Protein AF-A0A7X7PTJ3-F1 (afdb_monomer)

Foldseek 3Di:
DDDDDDDDDDDDPDDPPVVVVVVVVVQQVLQPQWGDQPQWDRDPQKTKHADFDPSRKTWGPDKAQWKKKKKKKAFDAPWWKWKAFLLFEIDIAGHHHDIKIWIWGKHHFDADPVRHTDGFIWTQWIDTHPDIFGLGTDPFGDPPGNDRHGDRMHIMMMHTDDGMMMMGPIDMFYAAPVVWDRAPHGPDDICLVQWDFLLVLLVVLCVLQPVVQQEALDPPDQPHQQAEHLQAQEFPFFDWFWWAADPGDIDIDTSYLVVLLCCQAPVRRIFGAYCDYDHHRHTHDPPRDHDDCVRANSLSSVSNSLNSQQRYDRHGRDHPTHIDRRDDDPDDDLVPDPQQDADAQDKDKDFAAEALAWGGWIWIAHNVQKIWIQHPQQRFTQWIKGHGRKRRSQAPRDPHLRMIYGGPPIDIDDPPPDRGDDGDAAPVRHGRGNCLVINHRPCVPSVVVSVPDPDDPVVVVVVSNHDDPAWDFDPVDPPTDTHD

Nearest PDB structures (foldseek):
  3hbk-assembly1_A  TM=6.802E-01  e=1.030E-05  Parabacteroides distasonis ATCC 8503
  4jqt-assembly1_B  TM=3.519E-01  e=1.441E-05  Bacteroides thetaiotaomicron VPI-5482
  2bgo-assembly1_A  TM=4.409E-01  e=1.490E-01  Cellvibrio japonicus
  2bgp-assembly1_A  TM=4.119E-01  e=2.085E-01  Cellvibrio japonicus
  3dwn-assembly2_B  TM=2.161E-01  e=8.894E+00  Escherichia coli K-12

Mean predicted aligned error: 14.13 Å

Secondary structure (DSSP, 8-state):
--------------SHHHHHHHHHHHHHHHTTTBPP-TTSEEETTEEEESS--GGG-EEBSS-BSEEEEEEEEE--TT-EEEEEETTTEEEEEE--SS-EEEEEEEEPPEE-TTS-EEE-EEEEEEEETTEEEEEEEESSSPTT-S-SS--S-B--EEEEEES-EEEEEEEEEEEB-TTPPPPSSTT---SGGG-EEHHHHHHHHHHHTTGGGT---STT--S--SS---TTTS-SSPPEEEEEETTTEEEEEE-SHHHHHHHHH-TTTSEEBPSSSSSTTSBPPS-SPP--TTTS-HHHHHHHHHHHHHSS-TTT---S-BEEPPP------TTT-TTEE---SS-EEEE---TTSBTT-EEEE-TTSEEEEEETTTTEEEEEEES--EE-HHHHSTT--S--EEPTT-EE---TT-S-SS--B-TTS-B---TTTSPBTT-HHHHHHHHT--S-HHHHHHHT-------B--TT-TTPPPB-

Solvent-accessible surface area (backbone atoms only — not comparable to full-atom values): 26663 Å² total; per-residue (Å²): 136,86,81,88,80,88,80,87,89,78,87,80,92,78,69,75,67,66,58,55,58,54,51,51,51,55,56,44,59,54,41,57,40,31,46,78,50,92,67,46,50,69,54,96,65,30,39,38,34,65,80,63,45,93,85,48,46,37,37,40,74,62,65,31,45,18,30,40,38,34,31,34,37,32,16,46,71,81,12,31,31,35,40,20,47,49,28,17,45,61,44,82,46,72,20,73,59,51,82,38,48,36,37,36,39,38,34,42,37,39,59,50,99,84,72,46,80,72,43,67,23,33,30,59,34,41,35,54,61,92,48,74,48,46,35,41,65,34,98,59,42,32,88,89,36,80,38,76,73,80,65,64,54,22,36,38,32,44,37,51,78,33,55,38,41,33,39,28,79,52,44,67,43,37,30,37,50,84,71,47,50,78,44,97,48,65,64,43,72,57,54,56,89,75,37,40,52,31,22,60,50,6,50,51,48,39,56,72,76,46,47,62,78,32,29,35,64,51,82,93,56,57,89,44,82,62,37,64,59,42,36,61,42,37,31,76,70,54,42,76,46,53,30,33,34,85,100,66,51,73,51,77,43,56,36,37,71,69,43,54,50,42,48,39,52,46,25,70,58,49,24,48,40,28,88,59,67,97,50,57,76,39,63,47,66,85,73,67,74,61,48,49,65,89,79,44,39,72,62,52,52,49,15,29,50,41,27,38,14,40,35,36,57,88,92,43,34,34,40,72,41,31,41,34,72,71,73,80,69,75,81,84,53,63,89,77,35,86,44,40,44,73,49,56,94,50,74,40,75,51,74,41,24,33,86,86,31,26,53,74,15,38,37,40,24,35,58,86,36,47,28,38,29,39,24,72,42,40,64,19,40,54,47,38,32,38,46,35,48,29,24,35,52,34,50,72,44,91,87,32,84,69,28,37,47,73,8,69,83,47,46,74,57,77,64,75,100,42,73,51,83,54,64,54,56,25,90,85,70,44,74,47,70,38,43,74,82,43,29,46,45,86,41,61,65,50,47,52,52,39,72,72,52,85,70,58,70,67,59,56,58,55,71,56,56,68,76,90,87,61,64,49,60,57,88,90,42,95,81,55,69,73,48,109

pLDDT: mean 87.62, std 14.17, range [28.61, 98.44]

Radius of gyration: 31.32 Å; Cα contacts (8 Å, |Δi|>4): 1009; chains: 1; bounding box: 74×80×109 Å

Structure (mmCIF, N/CA/C/O backbone):
data_AF-A0A7X7PTJ3-F1
#
_entry.id   AF-A0A7X7PTJ3-F1
#
loop_
_atom_site.group_PDB
_atom_site.id
_atom_site.type_symbol
_atom_site.label_atom_id
_atom_site.label_alt_id
_atom_site.label_comp_id
_atom_site.label_asym_id
_atom_site.label_entity_id
_atom_site.label_seq_id
_atom_site.pdbx_PDB_ins_code
_atom_site.Cartn_x
_atom_site.Cartn_y
_atom_site.Cartn_z
_atom_site.occupancy
_atom_site.B_iso_or_equiv
_atom_site.auth_seq_id
_atom_site.auth_comp_id
_atom_site.auth_asym_id
_atom_site.auth_atom_id
_atom_site.pdbx_PDB_model_num
ATOM 1 N N . MET A 1 1 ? 45.424 40.116 60.932 1.00 41.38 1 MET A N 1
ATOM 2 C CA . MET A 1 1 ? 46.328 39.242 60.142 1.00 41.38 1 MET A CA 1
ATOM 3 C C . MET A 1 1 ? 46.152 37.823 60.669 1.00 41.38 1 MET A C 1
ATOM 5 O O . MET A 1 1 ? 46.126 37.720 61.887 1.00 41.38 1 MET A O 1
ATOM 9 N N . PRO A 1 2 ? 45.993 36.770 59.840 1.00 50.53 2 PRO A N 1
ATOM 10 C CA . PRO A 1 2 ? 46.305 36.667 58.415 1.00 50.53 2 PRO A CA 1
ATOM 11 C C . PRO A 1 2 ? 45.078 36.544 57.484 1.00 50.53 2 PRO A C 1
ATOM 13 O O . PRO A 1 2 ? 43.931 36.609 57.907 1.00 50.53 2 PRO A O 1
ATOM 16 N N . ARG A 1 3 ? 45.401 36.512 56.189 1.00 34.22 3 ARG A N 1
ATOM 17 C CA . ARG A 1 3 ? 44.623 36.838 54.985 1.00 34.22 3 ARG A CA 1
ATOM 18 C C . ARG A 1 3 ? 43.563 35.814 54.551 1.00 34.22 3 ARG A C 1
ATOM 20 O O . ARG A 1 3 ? 43.814 34.615 54.532 1.00 34.22 3 ARG A O 1
ATOM 27 N N . LEU A 1 4 ? 42.453 36.379 54.064 1.00 38.94 4 LEU A N 1
ATOM 28 C CA . LEU A 1 4 ? 41.444 35.814 53.163 1.00 38.94 4 LEU A CA 1
ATOM 29 C C . LEU A 1 4 ? 42.037 34.966 52.023 1.00 38.94 4 LEU A C 1
ATOM 31 O O . LEU A 1 4 ? 42.931 35.425 51.309 1.00 38.94 4 LEU A O 1
ATOM 35 N N . LYS A 1 5 ? 41.391 33.829 51.745 1.00 34.41 5 LYS A N 1
ATOM 36 C CA . LYS A 1 5 ? 41.183 33.326 50.381 1.00 34.41 5 LYS A CA 1
ATOM 37 C C . LYS A 1 5 ? 39.722 32.902 50.221 1.00 34.41 5 LYS A C 1
ATOM 39 O O . LYS A 1 5 ? 39.279 31.936 50.830 1.00 34.41 5 LYS A O 1
ATOM 44 N N . GLN A 1 6 ? 38.994 33.674 49.418 1.00 38.22 6 GLN A N 1
ATOM 45 C CA . GLN A 1 6 ? 37.711 33.308 48.827 1.00 38.22 6 GLN A CA 1
ATOM 46 C C . GLN A 1 6 ? 37.959 32.305 47.698 1.00 38.22 6 GLN A C 1
ATOM 48 O O . GLN A 1 6 ? 38.767 32.587 46.817 1.00 38.22 6 GLN A O 1
ATOM 53 N N . HIS A 1 7 ? 37.211 31.205 47.673 1.00 35.22 7 HIS A N 1
ATOM 54 C CA . HIS A 1 7 ? 36.871 30.524 46.428 1.00 35.22 7 HIS A CA 1
ATOM 55 C C . HIS A 1 7 ? 35.384 30.166 46.442 1.00 35.22 7 HIS A C 1
ATOM 57 O O . HIS A 1 7 ? 34.821 29.763 47.455 1.00 35.22 7 HIS A O 1
ATOM 63 N N . TYR A 1 8 ? 34.773 30.449 45.299 1.00 30.91 8 TYR A N 1
ATOM 64 C CA . TYR A 1 8 ? 33.354 30.504 45.000 1.00 30.91 8 TYR A CA 1
ATOM 65 C C . TYR A 1 8 ? 32.680 29.126 45.081 1.00 30.91 8 TYR A C 1
ATOM 67 O O . TYR A 1 8 ? 33.140 28.181 44.449 1.00 30.91 8 TYR A O 1
ATOM 75 N N . ALA A 1 9 ? 31.545 29.044 45.779 1.00 29.39 9 ALA A N 1
ATOM 76 C CA . ALA A 1 9 ? 30.563 27.976 45.614 1.00 29.39 9 ALA A CA 1
ATOM 77 C C . ALA A 1 9 ? 29.407 28.532 44.771 1.00 29.39 9 ALA A C 1
ATOM 79 O O . ALA A 1 9 ? 28.635 29.359 45.252 1.00 29.39 9 ALA A O 1
ATOM 80 N N . TRP A 1 10 ? 29.328 28.130 43.502 1.00 28.61 10 TRP A N 1
ATOM 81 C CA . TRP A 1 10 ? 28.164 28.353 42.642 1.00 28.61 10 TRP A CA 1
ATOM 82 C C . TRP A 1 10 ? 27.539 26.998 42.319 1.00 28.61 10 TRP A C 1
ATOM 84 O O . TRP A 1 10 ? 28.227 26.042 41.967 1.00 28.61 10 TRP A O 1
ATOM 94 N N . ALA A 1 11 ? 26.228 26.936 42.515 1.00 35.84 11 ALA A N 1
ATOM 95 C CA . ALA A 1 11 ? 25.375 25.784 42.303 1.00 35.84 11 ALA A CA 1
ATOM 96 C C . ALA A 1 11 ? 25.343 25.336 40.835 1.00 35.84 11 ALA A C 1
ATOM 98 O O . ALA A 1 11 ? 25.294 26.175 39.940 1.00 35.84 11 ALA A O 1
ATOM 99 N N . VAL A 1 12 ? 25.221 24.024 40.608 1.00 30.41 12 VAL A N 1
ATOM 100 C CA . VAL A 1 12 ? 24.531 23.479 39.429 1.00 30.41 12 VAL A CA 1
ATOM 101 C C . VAL A 1 12 ? 23.640 22.322 39.885 1.00 30.41 12 VAL A C 1
ATOM 103 O O . VAL A 1 12 ? 24.023 21.156 39.893 1.00 30.41 12 VAL A O 1
ATOM 106 N N . TRP A 1 13 ? 22.426 22.677 40.299 1.00 33.56 13 TRP A N 1
ATOM 107 C CA . TRP A 1 13 ? 21.259 21.803 40.230 1.00 33.56 13 TRP A CA 1
ATOM 108 C C . TRP A 1 13 ? 20.820 21.750 38.759 1.00 33.56 13 TRP A C 1
ATOM 110 O O . TRP A 1 13 ? 20.101 22.635 38.312 1.00 33.56 13 TRP A O 1
ATOM 120 N N . ALA A 1 14 ? 21.292 20.770 37.984 1.00 38.94 14 ALA A N 1
ATOM 121 C CA . ALA A 1 14 ? 20.825 20.558 36.606 1.00 38.94 14 ALA A CA 1
ATOM 122 C C . ALA A 1 14 ? 21.079 19.124 36.100 1.00 38.94 14 ALA A C 1
ATOM 124 O O . ALA A 1 14 ? 21.618 18.935 35.015 1.00 38.94 14 ALA A O 1
ATOM 125 N N . VAL A 1 15 ? 20.716 18.097 36.878 1.00 34.28 15 VAL A N 1
ATOM 126 C CA . VAL A 1 15 ? 20.768 16.692 36.403 1.00 34.28 15 VAL A CA 1
ATOM 127 C C . VAL A 1 15 ? 19.408 15.982 36.491 1.00 34.28 15 VAL A C 1
ATOM 129 O O . VAL A 1 15 ? 19.188 14.980 35.821 1.00 34.28 15 VAL A O 1
ATOM 132 N N . THR A 1 16 ? 18.421 16.538 37.195 1.00 32.44 16 THR A N 1
ATOM 133 C CA . THR A 1 16 ? 17.133 15.850 37.408 1.00 32.44 16 THR A CA 1
ATOM 134 C C . THR A 1 16 ? 16.087 16.082 36.307 1.00 32.44 16 THR A C 1
ATOM 136 O O . THR A 1 16 ?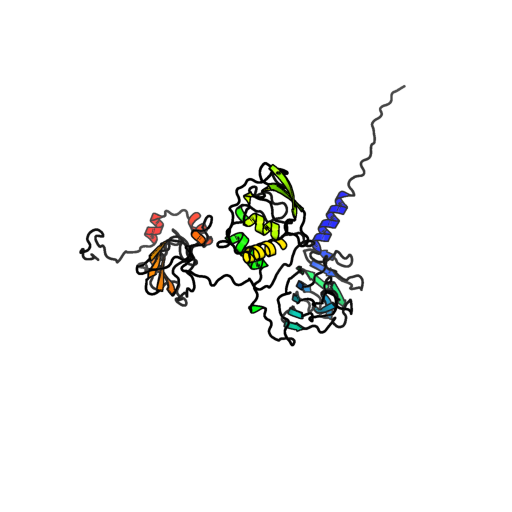 15.103 15.354 36.260 1.00 32.44 16 THR A O 1
ATOM 139 N N . LEU A 1 17 ? 16.292 17.040 35.389 1.00 33.88 17 LEU A N 1
ATOM 140 C CA . LEU A 1 17 ? 15.308 17.351 34.335 1.00 33.88 17 LEU A CA 1
ATOM 141 C C . LEU A 1 17 ? 15.507 16.532 33.042 1.00 33.88 17 LEU A C 1
ATOM 143 O O . LEU A 1 17 ? 14.537 16.218 32.363 1.00 33.88 17 LEU A O 1
ATOM 147 N N . PHE A 1 18 ? 16.740 16.121 32.720 1.00 32.69 18 PHE A N 1
ATOM 148 C CA . PHE A 1 18 ? 17.030 15.342 31.503 1.00 32.69 18 PHE A CA 1
ATOM 149 C C . PHE A 1 18 ? 16.642 13.857 31.619 1.00 32.69 18 PHE A C 1
ATOM 151 O O . PHE A 1 18 ? 16.292 13.238 30.618 1.00 32.69 18 PHE A O 1
ATOM 158 N N . PHE A 1 19 ? 16.645 13.294 32.832 1.00 29.91 19 PHE A N 1
ATOM 159 C CA . PHE A 1 19 ? 16.268 11.892 33.061 1.00 29.91 19 PHE A CA 1
ATOM 160 C C . PHE A 1 19 ? 14.746 11.674 32.994 1.00 29.91 19 PHE A C 1
ATOM 162 O O . PHE A 1 19 ? 14.292 10.648 32.499 1.00 29.91 19 PHE A O 1
ATOM 169 N N . GLN A 1 20 ? 13.942 12.651 33.436 1.00 30.61 20 GLN A N 1
ATOM 170 C CA . GLN A 1 20 ? 12.478 12.556 33.359 1.00 30.61 20 GLN A CA 1
ATOM 171 C C . GLN A 1 20 ? 11.950 12.696 31.924 1.00 30.61 20 GLN A C 1
ATOM 173 O O . GLN A 1 20 ? 10.988 12.022 31.567 1.00 30.61 20 GLN A O 1
ATOM 178 N N . LEU A 1 21 ? 12.603 13.508 31.084 1.00 32.91 21 LEU A N 1
ATOM 179 C CA . LEU A 1 21 ? 12.243 13.660 29.670 1.00 32.91 21 LEU A CA 1
ATOM 180 C C . LEU A 1 21 ? 12.564 12.410 28.828 1.00 32.91 21 LEU A C 1
ATOM 182 O O . LEU A 1 21 ? 11.789 12.095 27.928 1.00 32.91 21 LEU A O 1
ATOM 186 N N . SER A 1 22 ? 13.643 11.667 29.125 1.00 39.19 22 SER A N 1
ATOM 187 C CA . SER A 1 22 ? 13.967 10.431 28.384 1.00 39.19 22 SER A CA 1
ATOM 188 C C . SER A 1 22 ? 13.168 9.206 28.848 1.00 39.19 22 SER A C 1
ATOM 190 O O . SER A 1 22 ? 12.826 8.355 28.031 1.00 39.19 22 SER A O 1
ATOM 192 N N . LEU A 1 23 ? 12.815 9.127 30.137 1.00 38.28 23 LEU A N 1
ATOM 193 C CA . LEU A 1 23 ? 11.915 8.088 30.650 1.00 38.28 23 LEU A CA 1
ATOM 194 C C . LEU A 1 23 ? 10.492 8.268 30.110 1.00 38.28 23 LEU A C 1
ATOM 196 O O . LEU A 1 23 ? 9.884 7.286 29.697 1.00 38.28 23 LEU A O 1
ATOM 200 N N . ALA A 1 24 ? 9.991 9.507 30.042 1.00 39.28 24 ALA A N 1
ATOM 201 C CA . ALA A 1 24 ? 8.672 9.791 29.484 1.00 39.28 24 ALA A CA 1
ATOM 202 C C . ALA A 1 24 ? 8.575 9.418 27.995 1.00 39.28 24 ALA A C 1
ATOM 204 O O . ALA A 1 24 ? 7.586 8.812 27.600 1.00 39.28 24 ALA A O 1
ATOM 205 N N . SER A 1 25 ? 9.600 9.704 27.179 1.00 53.03 25 SER A N 1
ATOM 206 C CA . SER A 1 25 ? 9.579 9.374 25.744 1.00 53.03 25 SER A CA 1
ATOM 207 C C . SER A 1 25 ? 9.715 7.873 25.460 1.00 53.03 25 SER A C 1
ATOM 209 O O . SER A 1 25 ? 9.055 7.361 24.556 1.00 53.03 25 SER A O 1
ATOM 211 N N . ALA A 1 26 ? 10.514 7.145 26.248 1.00 54.00 26 ALA A N 1
ATOM 212 C CA . ALA A 1 26 ? 10.640 5.692 26.126 1.00 54.00 26 ALA A CA 1
ATOM 213 C C . ALA A 1 26 ? 9.351 4.963 26.551 1.00 54.00 26 ALA A C 1
ATOM 215 O O . ALA A 1 26 ? 8.922 4.014 25.893 1.00 54.00 26 ALA A O 1
ATOM 216 N N . GLN A 1 27 ? 8.705 5.436 27.624 1.00 53.66 27 GLN A N 1
ATOM 217 C CA . GLN A 1 27 ? 7.417 4.913 28.081 1.00 53.66 27 GLN A CA 1
ATOM 218 C C . GLN A 1 27 ? 6.304 5.241 27.077 1.00 53.66 27 GLN A C 1
ATOM 220 O O . GLN A 1 27 ? 5.479 4.380 26.791 1.00 53.66 27 GLN A O 1
ATOM 225 N N . ASP A 1 28 ? 6.326 6.425 26.461 1.00 59.50 28 ASP A N 1
ATOM 226 C CA . ASP A 1 28 ? 5.357 6.822 25.436 1.00 59.50 28 ASP A CA 1
ATOM 227 C C . ASP A 1 28 ? 5.453 5.953 24.166 1.00 59.50 28 ASP A C 1
ATOM 229 O O . ASP A 1 28 ? 4.439 5.456 23.674 1.00 59.50 28 ASP A O 1
ATOM 233 N N . ALA A 1 29 ? 6.670 5.664 23.688 1.00 66.50 29 ALA A N 1
ATOM 234 C CA . ALA A 1 29 ? 6.888 4.793 22.529 1.00 66.50 29 ALA A CA 1
ATOM 235 C C . ALA A 1 29 ? 6.384 3.352 22.755 1.00 66.50 29 ALA A C 1
ATOM 237 O O . ALA A 1 29 ? 5.854 2.726 21.837 1.00 66.50 29 ALA A O 1
ATOM 238 N N . SER A 1 30 ? 6.490 2.835 23.985 1.00 75.38 30 SER A N 1
ATOM 239 C CA . SER A 1 30 ? 6.070 1.465 24.327 1.00 75.38 30 SER A CA 1
ATOM 240 C C . SER A 1 30 ? 4.557 1.213 24.246 1.00 75.38 30 SER A C 1
ATOM 242 O O . SER A 1 30 ? 4.141 0.060 24.152 1.00 75.38 30 SER A O 1
ATOM 244 N N . PHE A 1 31 ? 3.734 2.269 24.234 1.00 83.19 31 PHE A N 1
ATOM 245 C CA . PHE A 1 31 ? 2.278 2.166 24.057 1.00 83.19 31 PHE A CA 1
ATOM 246 C C . PHE A 1 31 ? 1.843 2.194 22.585 1.00 83.19 31 PHE A C 1
ATOM 248 O O . PHE A 1 31 ? 0.673 1.939 22.285 1.00 83.19 31 PHE A O 1
ATOM 255 N N . GLY A 1 32 ? 2.767 2.479 21.660 1.00 85.06 32 GLY A N 1
ATOM 256 C CA . GLY A 1 32 ? 2.508 2.480 20.223 1.00 85.06 32 GLY A CA 1
ATOM 257 C C . GLY A 1 32 ? 1.309 3.356 19.845 1.00 85.06 32 GLY A C 1
ATOM 258 O O . GLY A 1 32 ? 1.312 4.573 20.054 1.00 85.06 32 GLY A O 1
ATOM 259 N N . THR A 1 33 ? 0.268 2.728 19.289 1.00 89.06 33 THR A N 1
ATOM 260 C CA . THR A 1 33 ? -0.951 3.416 18.825 1.00 89.06 33 THR A CA 1
ATOM 261 C C . THR A 1 33 ? -1.791 4.033 19.953 1.00 89.06 33 THR A C 1
ATOM 263 O O . THR A 1 33 ? -2.532 5.000 19.730 1.00 89.06 33 THR A O 1
ATOM 266 N N . PHE A 1 34 ? -1.661 3.517 21.177 1.00 93.56 34 PHE A N 1
ATOM 267 C CA . PHE A 1 34 ? -2.399 4.004 22.335 1.00 93.56 34 PHE A CA 1
ATOM 268 C C . PHE A 1 34 ? -1.670 5.154 23.032 1.00 93.56 34 PHE A C 1
ATOM 270 O O . PHE A 1 34 ? -0.445 5.287 22.980 1.00 93.56 34 PHE A O 1
ATOM 277 N N . ARG A 1 35 ? -2.447 5.998 23.709 1.00 92.12 35 ARG A N 1
ATOM 278 C CA . ARG A 1 35 ? -1.938 6.971 24.675 1.00 92.12 35 ARG A CA 1
ATOM 279 C C . ARG A 1 35 ? -1.499 6.228 25.946 1.00 92.12 35 ARG A C 1
ATOM 281 O O . ARG A 1 35 ? -2.193 5.286 26.340 1.00 92.12 35 ARG A O 1
ATOM 288 N N . PRO A 1 36 ? -0.411 6.652 26.612 1.00 92.88 36 PRO A N 1
ATOM 289 C CA . PRO A 1 36 ? -0.019 6.083 27.894 1.00 92.88 36 PRO A CA 1
ATOM 290 C C . PRO A 1 36 ? -1.152 6.166 28.914 1.00 92.88 36 PRO A C 1
ATOM 292 O O . PRO A 1 36 ? -1.783 7.212 29.069 1.00 92.88 36 PRO A O 1
ATOM 295 N N . ASN A 1 37 ? -1.383 5.066 29.625 1.00 94.19 37 ASN A N 1
ATOM 296 C CA . ASN A 1 37 ? -2.330 5.002 30.732 1.00 94.19 37 ASN A CA 1
ATOM 297 C C . ASN A 1 37 ? -1.626 4.362 31.943 1.00 94.19 37 ASN A C 1
ATOM 299 O O . ASN A 1 37 ? -1.113 3.250 31.807 1.00 94.19 37 ASN A O 1
ATOM 303 N N . PRO A 1 38 ? -1.597 5.022 33.117 1.00 93.25 38 PRO A N 1
ATOM 304 C CA . PRO A 1 38 ? -0.885 4.528 34.299 1.00 93.25 38 PRO A CA 1
ATOM 305 C C . PRO A 1 38 ? -1.442 3.216 34.872 1.00 93.25 38 PRO A C 1
ATOM 307 O O . PRO A 1 38 ? -0.743 2.556 35.635 1.00 93.25 38 PRO A O 1
ATOM 310 N N . ALA A 1 39 ? -2.667 2.813 34.513 1.00 94.81 39 ALA A N 1
ATOM 311 C CA . ALA A 1 39 ? -3.213 1.508 34.886 1.00 94.81 39 ALA A CA 1
ATOM 312 C C . ALA A 1 39 ? -2.502 0.339 34.174 1.00 94.81 39 ALA A C 1
ATOM 314 O O . ALA A 1 39 ? -2.597 -0.804 34.617 1.00 94.81 39 ALA A O 1
ATOM 315 N N . TRP A 1 40 ? -1.791 0.614 33.077 1.00 96.31 40 TRP A N 1
ATOM 316 C CA . TRP A 1 40 ? -1.119 -0.393 32.264 1.00 96.31 40 TRP A CA 1
ATOM 317 C C . TRP A 1 40 ? 0.384 -0.398 32.501 1.00 96.31 40 TRP A C 1
ATOM 319 O O . TRP A 1 40 ? 1.038 0.641 32.580 1.00 96.31 40 TRP A O 1
ATOM 329 N N . THR A 1 41 ? 0.950 -1.599 32.538 1.00 95.56 41 THR A N 1
ATOM 330 C CA . THR A 1 41 ? 2.400 -1.803 32.549 1.00 95.56 41 THR A CA 1
ATOM 331 C C . THR A 1 41 ? 2.866 -2.172 31.147 1.00 95.56 41 THR A C 1
ATOM 333 O O . THR A 1 41 ? 2.377 -3.150 30.583 1.00 95.56 41 THR A O 1
ATOM 336 N N . ALA A 1 42 ? 3.816 -1.416 30.597 1.00 93.88 42 ALA A N 1
ATOM 337 C CA . ALA A 1 42 ? 4.461 -1.723 29.325 1.00 93.88 42 ALA A CA 1
ATOM 338 C C . ALA A 1 42 ? 5.821 -2.395 29.566 1.00 93.88 42 ALA A C 1
ATOM 340 O O . ALA A 1 42 ? 6.699 -1.808 30.200 1.00 93.88 42 ALA A O 1
ATOM 341 N N . ALA A 1 43 ? 5.991 -3.622 29.076 1.00 92.25 43 ALA A N 1
ATOM 342 C CA . ALA A 1 43 ? 7.243 -4.376 29.150 1.00 92.25 43 ALA A CA 1
ATOM 343 C C . ALA A 1 43 ? 7.383 -5.281 27.918 1.00 92.25 43 ALA A C 1
ATOM 345 O O . ALA A 1 43 ? 6.411 -5.916 27.512 1.00 92.25 43 ALA A O 1
ATOM 346 N N . ASP A 1 44 ? 8.573 -5.322 27.313 1.00 86.38 44 ASP A N 1
ATOM 347 C CA . ASP A 1 44 ? 8.898 -6.186 26.164 1.00 86.38 44 ASP A CA 1
ATOM 348 C C . ASP A 1 44 ? 7.874 -6.107 25.009 1.00 86.38 44 ASP A C 1
ATOM 350 O O . ASP A 1 44 ? 7.446 -7.115 24.448 1.00 86.38 44 ASP A O 1
ATOM 354 N N . GLY A 1 45 ? 7.414 -4.891 24.686 1.00 86.62 45 GLY A N 1
ATOM 355 C CA . GLY A 1 45 ? 6.414 -4.649 23.633 1.00 86.62 45 GLY A CA 1
ATOM 356 C C . GLY A 1 45 ? 4.990 -5.112 23.972 1.00 86.62 45 GLY A C 1
ATOM 357 O O . GLY A 1 45 ? 4.119 -5.095 23.104 1.00 86.62 45 GLY A O 1
ATOM 358 N N . THR A 1 46 ? 4.742 -5.521 25.218 1.00 95.19 46 THR A N 1
ATOM 359 C CA . THR A 1 46 ? 3.436 -5.963 25.714 1.00 95.19 46 THR A CA 1
ATOM 360 C C . THR A 1 46 ? 2.889 -4.986 26.751 1.00 95.19 46 THR A C 1
ATOM 362 O O . THR A 1 46 ? 3.554 -4.655 27.733 1.00 95.19 46 THR A O 1
ATOM 365 N N . LEU A 1 47 ? 1.639 -4.573 26.565 1.00 97.00 47 LEU A N 1
ATOM 366 C CA . LEU A 1 47 ? 0.842 -3.846 27.543 1.00 97.00 47 LEU A CA 1
ATOM 367 C C . LEU A 1 47 ? 0.075 -4.857 28.394 1.00 97.00 47 LEU A C 1
ATOM 369 O O . LEU A 1 47 ? -0.637 -5.698 27.854 1.00 97.00 47 LEU A O 1
ATOM 373 N N . SER A 1 48 ? 0.216 -4.789 29.716 1.00 96.94 48 SER A N 1
ATOM 374 C CA . SER A 1 48 ? -0.481 -5.666 30.664 1.00 96.94 48 SER A CA 1
ATOM 375 C C . SER A 1 48 ? -1.310 -4.864 31.664 1.00 96.94 48 SER A C 1
ATOM 377 O O . SER A 1 48 ? -0.819 -3.891 32.237 1.00 96.94 48 SER A O 1
ATOM 379 N N . LEU A 1 49 ? -2.531 -5.326 31.916 1.00 97.44 49 LEU A N 1
ATOM 380 C CA . LEU A 1 49 ? -3.452 -4.824 32.931 1.00 97.44 49 LEU A CA 1
ATOM 381 C C . LEU A 1 49 ? -3.835 -5.975 33.867 1.00 97.44 49 LEU A C 1
ATOM 383 O O . LEU A 1 49 ? -4.219 -7.044 33.395 1.00 97.44 49 LEU A O 1
ATOM 387 N N . GLN A 1 50 ? -3.724 -5.765 35.180 1.00 94.75 50 GLN A N 1
ATOM 388 C CA . GLN A 1 50 ? -4.102 -6.773 36.182 1.00 94.75 50 GLN A CA 1
ATOM 389 C C . GLN A 1 50 ? -5.523 -6.551 36.698 1.00 94.75 50 GLN A C 1
ATOM 391 O O . GLN A 1 50 ? -6.353 -7.453 36.615 1.00 94.75 50 GLN A O 1
ATOM 396 N N . ASP A 1 51 ? -5.804 -5.332 37.161 1.00 93.75 51 ASP A N 1
ATOM 397 C CA . ASP A 1 51 ? -7.063 -4.974 37.807 1.00 93.75 51 ASP A CA 1
ATOM 398 C C . ASP A 1 51 ? -7.826 -3.955 36.944 1.00 93.75 51 ASP A C 1
ATOM 400 O O . ASP A 1 51 ? -7.508 -2.760 36.969 1.00 93.75 51 ASP A O 1
ATOM 404 N N . PRO A 1 52 ? -8.808 -4.395 36.134 1.00 93.62 52 PRO A N 1
ATOM 405 C CA . PRO A 1 52 ? -9.561 -3.492 35.280 1.00 93.62 52 PRO A CA 1
ATOM 406 C C . PRO A 1 52 ? -10.453 -2.547 36.087 1.00 93.62 52 PRO A C 1
ATOM 408 O O . PRO A 1 52 ? -11.133 -2.933 37.038 1.00 93.62 52 PRO A O 1
ATOM 411 N N . SER A 1 53 ? -10.482 -1.289 35.659 1.00 93.50 53 SER A N 1
ATOM 412 C CA . SER A 1 53 ? -11.337 -0.235 36.208 1.00 93.50 53 SER A CA 1
ATOM 413 C C . SER A 1 53 ? -11.864 0.666 35.084 1.00 93.50 53 SER A C 1
ATOM 415 O O . SER A 1 53 ? -11.309 0.655 33.980 1.00 93.50 53 SER A O 1
ATOM 417 N N . PRO A 1 54 ? -12.890 1.502 35.323 1.00 87.94 54 PRO A N 1
ATOM 418 C CA . PRO A 1 54 ? -13.337 2.480 34.328 1.00 87.94 54 PRO A CA 1
ATOM 419 C C . PRO A 1 54 ? -12.224 3.419 33.824 1.00 87.94 54 PRO A C 1
ATOM 421 O O . PRO A 1 54 ? -12.274 3.863 32.681 1.00 87.94 54 PRO A O 1
ATOM 424 N N . GLU A 1 55 ? -11.201 3.683 34.643 1.00 92.12 55 GLU A N 1
ATOM 425 C CA . GLU A 1 55 ? -10.060 4.549 34.305 1.00 92.12 55 GLU A CA 1
ATOM 426 C C . GLU A 1 55 ? -8.962 3.819 33.511 1.00 92.12 55 GLU A C 1
ATOM 428 O O . GLU A 1 55 ? -8.079 4.450 32.932 1.00 92.12 55 GLU A O 1
ATOM 433 N N . SER A 1 56 ? -9.026 2.487 33.430 1.00 94.81 56 SER A N 1
ATOM 434 C CA . SER A 1 56 ? -8.033 1.658 32.735 1.00 94.81 56 SER A CA 1
ATOM 435 C C . SER A 1 56 ? -8.184 1.633 31.209 1.00 94.81 56 SER A C 1
ATOM 437 O O . SER A 1 56 ? -7.465 0.911 30.530 1.00 94.81 56 SER A O 1
ATOM 439 N N . MET A 1 57 ? -9.109 2.399 30.632 1.00 95.81 57 MET A N 1
ATOM 440 C CA . MET A 1 57 ? -9.344 2.394 29.188 1.00 95.81 57 MET A CA 1
ATOM 441 C C . MET A 1 57 ? -8.123 2.919 28.411 1.00 95.81 57 MET A C 1
ATOM 443 O O . MET A 1 57 ? -7.607 4.002 28.698 1.00 95.81 57 MET A O 1
ATOM 447 N N . LEU A 1 58 ? -7.677 2.176 27.395 1.00 96.50 58 LEU A N 1
ATOM 448 C CA . LEU A 1 58 ? -6.688 2.671 26.434 1.00 96.50 58 LEU A CA 1
ATOM 449 C C . LEU A 1 58 ? -7.404 3.406 25.307 1.00 96.50 58 LEU A C 1
ATOM 451 O O . LEU A 1 58 ? -8.361 2.884 24.745 1.00 96.50 58 LEU A O 1
ATOM 455 N N . ALA A 1 59 ? -6.923 4.595 24.957 1.00 95.75 59 ALA A N 1
ATOM 456 C CA . ALA A 1 59 ? -7.439 5.398 23.852 1.00 95.75 59 ALA A CA 1
ATOM 457 C C . ALA A 1 59 ? -6.356 5.587 22.790 1.00 95.75 59 ALA A C 1
ATOM 459 O O . ALA A 1 59 ? -5.183 5.760 23.129 1.00 95.75 59 ALA A O 1
ATOM 460 N N . THR A 1 60 ? -6.727 5.597 21.513 1.00 94.00 60 THR A N 1
ATOM 461 C CA . THR A 1 60 ? -5.783 5.898 20.429 1.00 94.00 60 THR A CA 1
ATOM 462 C C . THR A 1 60 ? -5.310 7.353 20.464 1.00 94.00 60 THR A C 1
ATOM 464 O O . THR A 1 60 ? -5.962 8.253 21.006 1.00 94.00 60 THR A O 1
ATOM 467 N N . ARG A 1 61 ? -4.133 7.618 19.886 1.00 88.94 61 ARG A N 1
ATOM 468 C CA . ARG A 1 61 ? -3.581 8.983 19.811 1.00 88.94 61 ARG A CA 1
ATOM 469 C C . ARG A 1 61 ? -4.418 9.907 18.922 1.00 88.94 61 ARG A C 1
ATOM 471 O O . ARG A 1 61 ? -4.666 11.047 19.318 1.00 88.94 61 ARG A O 1
ATOM 478 N N . GLY A 1 62 ? -4.872 9.402 17.777 1.00 87.56 62 GLY A N 1
ATOM 479 C CA . GLY A 1 62 ? -5.666 10.130 16.786 1.00 87.56 62 GLY A CA 1
ATOM 480 C C . GLY A 1 62 ? -7.114 9.652 16.675 1.00 87.56 62 GLY A C 1
ATOM 481 O O . GLY A 1 62 ? -7.540 8.726 17.370 1.00 87.56 62 GLY A O 1
ATOM 482 N N . VAL A 1 63 ? -7.844 10.304 15.770 1.00 92.06 63 VAL A N 1
ATOM 483 C CA . VAL A 1 63 ? -9.216 9.961 15.379 1.00 92.06 63 VAL A CA 1
ATOM 484 C C . VAL A 1 63 ? -9.234 9.536 13.916 1.00 92.06 63 VAL A C 1
ATOM 486 O O . VAL A 1 63 ? -8.510 10.109 13.102 1.00 92.06 63 VAL A O 1
ATOM 489 N N . THR A 1 64 ? -10.062 8.557 13.575 1.00 94.19 64 THR A N 1
ATOM 490 C CA . THR A 1 64 ? -10.149 7.994 12.223 1.00 94.19 64 THR A CA 1
ATOM 491 C C . THR A 1 64 ? -11.601 7.952 11.759 1.00 94.19 64 THR A C 1
ATOM 493 O O . THR A 1 64 ? -12.519 7.785 12.567 1.00 94.19 64 THR A O 1
ATOM 496 N N . ALA A 1 65 ? -11.814 8.165 10.459 1.00 94.81 65 ALA A N 1
ATOM 497 C CA . ALA A 1 65 ? -13.106 7.939 9.814 1.00 94.81 65 ALA A CA 1
ATOM 498 C C . ALA A 1 65 ? -13.189 6.466 9.400 1.00 94.81 65 ALA A C 1
ATOM 500 O O . ALA A 1 65 ? -13.859 5.666 10.046 1.00 94.81 65 ALA A O 1
ATOM 501 N N . ASP A 1 66 ? -12.387 6.081 8.416 1.00 97.81 66 ASP A N 1
ATOM 502 C CA . ASP A 1 66 ? -12.127 4.678 8.120 1.00 97.81 66 ASP A CA 1
ATOM 503 C C . ASP A 1 66 ? -10.819 4.264 8.784 1.00 97.81 66 ASP A C 1
ATOM 505 O O . ASP A 1 66 ? -9.917 5.088 8.981 1.00 97.81 66 ASP A O 1
ATOM 509 N N . SER A 1 67 ? -10.708 2.991 9.152 1.00 97.38 67 SER A N 1
ATOM 510 C CA . SER A 1 67 ? -9.523 2.514 9.855 1.00 97.38 67 SER A CA 1
ATOM 511 C C . SER A 1 67 ? -9.144 1.077 9.548 1.00 97.38 67 SER A C 1
ATOM 513 O O . SER A 1 67 ? -9.982 0.215 9.270 1.00 97.38 67 SER A O 1
ATOM 515 N N . LEU A 1 68 ? -7.843 0.836 9.669 1.00 97.31 68 LEU A N 1
ATOM 516 C CA . LEU A 1 68 ? -7.261 -0.479 9.869 1.00 97.31 68 LEU A CA 1
ATOM 517 C C . LEU A 1 68 ? -6.907 -0.611 11.345 1.00 97.31 68 LEU A C 1
ATOM 519 O O . LEU A 1 68 ? -6.161 0.211 11.881 1.00 97.31 68 LEU A O 1
ATOM 523 N N . THR A 1 69 ? -7.437 -1.639 11.999 1.00 97.50 69 THR A N 1
ATOM 524 C CA . THR A 1 69 ? -7.074 -1.965 13.379 1.00 97.50 69 THR A CA 1
ATOM 525 C C . THR A 1 69 ? -6.578 -3.395 13.449 1.00 97.50 69 THR A C 1
ATOM 527 O O . THR A 1 69 ? -7.274 -4.296 12.999 1.00 97.50 69 THR A O 1
ATOM 530 N N . SER A 1 70 ? -5.412 -3.625 14.039 1.00 97.25 70 SER A N 1
ATOM 531 C CA . SER A 1 70 ? -4.923 -4.968 14.347 1.00 97.25 70 SER A CA 1
ATOM 532 C C . SER A 1 70 ? -4.276 -4.992 15.717 1.00 97.25 70 SER A C 1
ATOM 534 O O . SER A 1 70 ? -3.628 -4.027 16.107 1.00 97.25 70 SER A O 1
ATOM 536 N N . LEU A 1 71 ? -4.440 -6.079 16.455 1.00 97.38 71 LEU A N 1
ATOM 537 C CA . LEU A 1 71 ? -3.761 -6.287 17.729 1.00 97.38 71 LEU A CA 1
ATOM 538 C C . LEU A 1 71 ? -3.687 -7.776 18.047 1.00 97.38 71 LEU A C 1
ATOM 540 O O . LEU A 1 71 ? -4.521 -8.562 17.601 1.00 97.38 71 LEU A O 1
ATOM 544 N N . GLU A 1 72 ? -2.719 -8.145 18.872 1.00 97.81 72 GLU A N 1
ATOM 545 C CA . GLU A 1 72 ? -2.704 -9.437 19.544 1.00 97.81 72 GLU A CA 1
ATOM 546 C C . GLU A 1 72 ? -3.090 -9.245 21.004 1.00 97.81 72 GLU A C 1
ATOM 548 O O . GLU A 1 72 ? -2.645 -8.288 21.642 1.00 97.81 72 GLU A O 1
ATOM 553 N N . PHE A 1 73 ? -3.892 -10.155 21.548 1.00 97.75 73 PHE A N 1
ATOM 554 C CA . PHE A 1 73 ? -4.338 -10.099 22.932 1.00 97.75 73 PHE A CA 1
ATOM 555 C C . PHE A 1 73 ? -4.260 -11.456 23.628 1.00 97.75 73 PHE A C 1
ATOM 557 O O . PHE A 1 73 ? -4.322 -12.503 22.991 1.00 97.75 73 PHE A O 1
ATOM 564 N N . GLN A 1 74 ? -4.132 -11.435 24.952 1.00 97.62 74 GLN A N 1
ATOM 565 C CA . GLN A 1 74 ? -4.143 -12.622 25.800 1.00 97.62 74 GLN A CA 1
ATOM 566 C C . GLN A 1 74 ? -4.818 -12.295 27.131 1.00 97.62 74 GLN A C 1
ATOM 568 O O . GLN A 1 74 ? -4.529 -11.283 27.765 1.00 97.62 74 GLN A O 1
ATOM 573 N N . GLY A 1 75 ? -5.648 -13.211 27.607 1.00 96.94 75 GLY A N 1
ATOM 574 C CA . GLY A 1 75 ? -6.170 -13.205 28.967 1.00 96.94 75 GLY A CA 1
ATOM 575 C C . GLY A 1 75 ? -6.645 -14.610 29.336 1.00 96.94 75 GLY A C 1
ATOM 576 O O . GLY A 1 75 ? -6.906 -15.404 28.430 1.00 96.94 75 GLY A O 1
ATOM 577 N N . PRO A 1 76 ? -6.715 -14.971 30.627 1.00 97.00 76 PRO A N 1
ATOM 578 C CA . PRO A 1 76 ? -7.199 -16.284 31.047 1.00 97.00 76 PRO A CA 1
ATOM 579 C C . PRO A 1 76 ? -8.670 -16.493 30.640 1.00 97.00 76 PRO A C 1
ATOM 581 O O . PRO A 1 76 ? -9.386 -15.505 30.443 1.00 97.00 76 PRO A O 1
ATOM 584 N N . PRO A 1 77 ? -9.153 -17.748 30.567 1.00 96.69 77 PRO A N 1
ATOM 585 C CA . PRO A 1 77 ? -10.573 -18.036 30.375 1.00 96.69 77 PRO A CA 1
ATOM 586 C C . PRO A 1 77 ? -11.467 -17.220 31.318 1.00 96.69 77 PRO A C 1
ATOM 588 O O . PRO A 1 77 ? -11.241 -17.191 32.529 1.00 96.69 77 PRO A O 1
ATOM 591 N N . GLY A 1 78 ? -12.469 -16.542 30.754 1.00 93.75 78 GLY A N 1
ATOM 592 C CA . GLY A 1 78 ? -13.379 -15.652 31.488 1.00 93.75 78 GLY A CA 1
ATOM 593 C C . GLY A 1 78 ? -12.912 -14.196 31.603 1.00 93.75 78 GLY A C 1
ATOM 594 O O . GLY A 1 78 ? -13.642 -13.372 32.149 1.00 93.75 78 GLY A O 1
ATOM 595 N N . SER A 1 79 ? -11.727 -13.857 31.086 1.00 97.12 79 SER A N 1
ATOM 596 C CA . SER A 1 79 ? -11.359 -12.458 30.850 1.00 97.12 79 SER A CA 1
ATOM 597 C C . SER A 1 79 ? -12.023 -11.925 29.580 1.00 97.12 79 SER A C 1
ATOM 599 O O . SER A 1 79 ? -12.211 -12.655 28.603 1.00 97.12 79 SER A O 1
ATOM 601 N N . LYS A 1 80 ? -12.384 -10.642 29.593 1.00 96.75 80 LYS A N 1
ATOM 602 C CA . LYS A 1 80 ? -13.118 -9.994 28.507 1.00 96.75 80 LYS A CA 1
ATOM 603 C C . LYS A 1 80 ? -12.683 -8.546 28.352 1.00 96.75 80 LYS A C 1
ATOM 605 O O . LYS A 1 80 ? -12.666 -7.789 29.324 1.00 96.75 80 LYS A O 1
ATOM 610 N N . ALA A 1 81 ? -12.410 -8.150 27.118 1.00 97.38 81 ALA A N 1
ATOM 611 C CA . ALA A 1 81 ? -12.245 -6.763 26.717 1.00 97.38 81 ALA A CA 1
ATOM 612 C C . ALA A 1 81 ? -13.171 -6.426 25.544 1.00 97.38 81 ALA A C 1
ATOM 614 O O . ALA A 1 81 ? -13.648 -7.303 24.825 1.00 97.38 81 ALA A O 1
ATOM 615 N N . THR A 1 82 ? -13.428 -5.141 25.349 1.00 97.56 82 THR A N 1
ATOM 616 C CA . THR A 1 82 ? -14.176 -4.604 24.220 1.00 97.56 82 THR A CA 1
ATOM 617 C C . THR A 1 82 ? -13.346 -3.542 23.510 1.00 97.56 82 THR A C 1
ATOM 619 O O . THR A 1 82 ? -12.795 -2.634 24.138 1.00 97.56 82 THR A O 1
ATOM 622 N N . LEU A 1 83 ? -13.229 -3.672 22.190 1.00 97.88 83 LEU A N 1
ATOM 623 C CA . LEU A 1 83 ? -12.658 -2.664 21.305 1.00 97.88 83 LEU A CA 1
ATOM 624 C C . LEU A 1 83 ? -13.798 -1.808 20.747 1.00 97.88 83 LEU A C 1
ATOM 626 O O . LEU A 1 83 ? -14.698 -2.325 20.097 1.00 97.88 83 LEU A O 1
ATOM 630 N N . HIS A 1 84 ? -13.747 -0.504 20.989 1.00 97.69 84 HIS A N 1
ATOM 631 C CA . HIS A 1 84 ? -14.749 0.476 20.582 1.00 97.69 84 HIS A CA 1
ATOM 632 C C . HIS A 1 84 ? -14.167 1.339 19.472 1.00 97.69 84 HIS A C 1
ATOM 634 O O . HIS A 1 84 ? -13.497 2.334 19.748 1.00 97.69 84 HIS A O 1
ATOM 640 N N . VAL A 1 85 ? -14.400 0.980 18.216 1.00 97.75 85 VAL A N 1
ATOM 641 C CA . VAL A 1 85 ? -13.956 1.791 17.076 1.00 97.75 85 VAL A CA 1
ATOM 642 C C . VAL A 1 85 ? -14.833 3.030 16.967 1.00 97.75 85 VAL A C 1
ATOM 644 O O . VAL A 1 85 ? -16.054 2.951 17.099 1.00 97.75 85 VAL A O 1
ATOM 647 N N . GLN A 1 86 ? -14.197 4.193 16.816 1.00 97.00 86 GLN A N 1
ATOM 648 C CA . GLN A 1 86 ? -14.833 5.510 16.932 1.00 97.00 86 GLN A CA 1
ATOM 649 C C . GLN A 1 86 ? -15.625 5.730 18.239 1.00 97.00 86 GLN A C 1
ATOM 651 O O . GLN A 1 86 ? -16.482 6.613 18.293 1.00 97.00 86 GLN A O 1
ATOM 656 N N . GLY A 1 87 ? -15.399 4.914 19.277 1.00 96.56 87 GLY A N 1
ATOM 657 C CA . GLY A 1 87 ? -16.225 4.889 20.488 1.00 96.56 87 GLY A CA 1
ATOM 658 C C . GLY A 1 87 ? -17.649 4.356 20.296 1.00 96.56 87 GLY A C 1
ATOM 659 O O . GLY A 1 87 ? -18.461 4.491 21.205 1.00 96.56 87 GLY A O 1
ATOM 660 N N . ARG A 1 88 ? -17.969 3.782 19.131 1.00 96.94 88 ARG A N 1
ATOM 661 C CA . ARG A 1 88 ? -19.347 3.476 18.704 1.00 96.94 88 ARG A CA 1
ATOM 662 C C . ARG A 1 88 ? -19.544 2.035 18.275 1.00 96.94 88 ARG A C 1
ATOM 664 O O . ARG A 1 88 ? -20.591 1.461 18.545 1.00 96.94 88 ARG A O 1
ATOM 671 N N . TYR A 1 89 ? -18.552 1.448 17.617 1.00 97.75 89 TYR A N 1
ATOM 672 C CA . TYR A 1 89 ? -18.656 0.107 17.047 1.00 97.75 89 TYR A CA 1
ATOM 673 C C . TYR A 1 89 ? -17.867 -0.862 17.912 1.00 97.75 89 TYR A C 1
ATOM 675 O O . TYR A 1 89 ? -16.650 -0.721 18.050 1.00 97.75 89 TYR A O 1
ATOM 683 N N . VAL A 1 90 ? -18.578 -1.786 18.555 1.00 97.50 90 VAL A N 1
ATOM 684 C CA . VAL A 1 90 ? -18.043 -2.588 19.659 1.00 97.50 90 VAL A CA 1
ATOM 685 C C . VAL A 1 90 ? -17.719 -3.999 19.187 1.00 97.50 90 VAL A C 1
ATOM 687 O O . VAL A 1 90 ? -18.586 -4.718 18.698 1.00 97.50 90 VAL A O 1
ATOM 690 N N . PHE A 1 91 ? -16.474 -4.416 19.405 1.00 97.56 91 PHE A N 1
ATOM 691 C CA . PHE A 1 91 ? -15.976 -5.756 19.111 1.00 97.56 91 PHE A CA 1
ATOM 692 C C . PHE A 1 91 ? -15.506 -6.421 20.404 1.00 97.56 91 PHE A C 1
ATOM 694 O O . PHE A 1 91 ? -14.703 -5.856 21.147 1.00 97.56 91 PHE A O 1
ATOM 701 N N . VAL A 1 92 ? -16.016 -7.618 20.688 1.00 97.12 92 VAL A N 1
ATOM 702 C CA . VAL A 1 92 ? -15.697 -8.359 21.915 1.00 97.12 92 VAL A CA 1
ATOM 703 C C . VAL A 1 92 ? -14.432 -9.195 21.719 1.00 97.12 92 VAL A C 1
ATOM 705 O O . VAL A 1 92 ? -14.306 -9.913 20.729 1.00 97.12 92 VAL A O 1
ATOM 708 N N . LEU A 1 93 ? -13.518 -9.123 22.686 1.00 97.44 93 LEU A N 1
ATOM 709 C CA . LEU A 1 93 ? -12.265 -9.871 22.744 1.00 97.44 93 LEU A CA 1
ATOM 710 C C . LEU A 1 93 ? -12.264 -10.725 24.019 1.00 97.44 93 LEU A C 1
ATOM 712 O O . LEU A 1 93 ? -12.116 -10.201 25.126 1.00 97.44 93 LEU A O 1
ATOM 716 N N . GLU A 1 94 ? -12.457 -12.034 23.878 1.00 96.75 94 GLU A N 1
ATOM 717 C CA . GLU A 1 94 ? -12.531 -12.968 25.010 1.00 96.75 94 GLU A CA 1
ATOM 718 C C . GLU A 1 94 ? -11.221 -13.734 25.164 1.00 96.75 94 GLU A C 1
ATOM 720 O O . GLU A 1 94 ? -10.707 -14.310 24.206 1.00 96.75 94 GLU A O 1
ATOM 725 N N . GLY A 1 95 ? -10.655 -13.741 26.369 1.00 96.00 95 GLY A N 1
ATOM 726 C CA . GLY A 1 95 ? -9.422 -14.468 26.643 1.00 96.00 95 GLY A CA 1
ATOM 727 C C . GLY A 1 95 ? -9.664 -15.967 26.80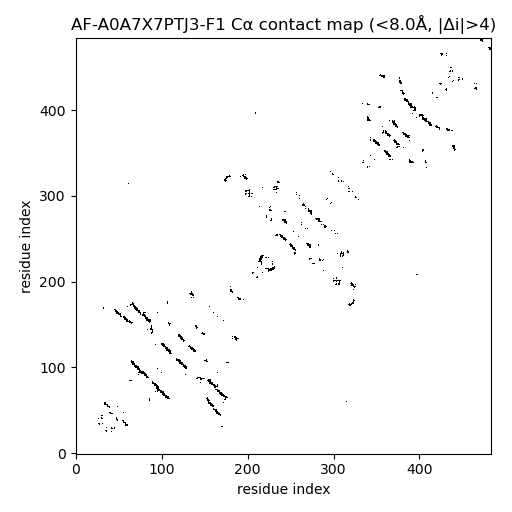4 1.00 96.00 95 GLY A C 1
ATOM 728 O O . GLY A 1 95 ? -10.597 -16.384 27.490 1.00 96.00 95 GLY A O 1
ATOM 729 N N . ASN A 1 96 ? -8.789 -16.780 26.213 1.00 96.06 96 ASN A N 1
ATOM 730 C CA . ASN A 1 96 ? -8.802 -18.243 26.315 1.00 96.06 96 ASN A CA 1
ATOM 731 C C . ASN A 1 96 ? -7.527 -18.822 26.971 1.00 96.06 96 ASN A C 1
ATOM 733 O O . ASN A 1 96 ? -7.374 -20.034 27.068 1.00 96.06 96 ASN A O 1
ATOM 737 N N . GLY A 1 97 ? -6.620 -17.963 27.444 1.00 95.69 97 GLY A N 1
ATOM 738 C CA . GLY A 1 97 ? -5.310 -18.311 28.001 1.00 95.69 97 GLY A CA 1
ATOM 739 C C . GLY A 1 97 ? -4.151 -18.200 27.005 1.00 95.69 97 GLY A C 1
ATOM 740 O O . GLY A 1 97 ? -3.003 -18.053 27.426 1.00 95.69 97 GLY A O 1
ATOM 741 N N . GLU A 1 98 ? -4.427 -18.184 25.704 1.00 96.50 98 GLU A N 1
ATOM 742 C CA . GLU A 1 98 ? -3.430 -18.096 24.636 1.00 96.50 98 GLU A CA 1
ATOM 743 C C . GLU A 1 98 ? -3.422 -16.711 23.973 1.00 96.50 98 GLU A C 1
ATOM 745 O O . GLU A 1 98 ? -4.295 -15.872 24.211 1.00 96.50 98 GLU A O 1
ATOM 750 N N . TRP A 1 99 ? -2.388 -16.450 23.170 1.00 97.50 99 TRP A N 1
ATOM 751 C CA . TRP A 1 99 ? -2.328 -15.253 22.336 1.00 97.50 99 TRP A CA 1
ATOM 752 C C . TRP A 1 99 ? -3.251 -15.413 21.132 1.00 97.50 99 TRP A C 1
ATOM 754 O O . TRP A 1 99 ? -3.114 -16.354 20.355 1.00 97.50 99 TRP A O 1
ATOM 764 N N . GLN A 1 100 ? -4.164 -14.465 20.968 1.00 97.56 100 GLN A N 1
ATOM 765 C CA . GLN A 1 100 ? -5.147 -14.418 19.894 1.00 97.56 100 GLN A CA 1
ATOM 766 C C . GLN A 1 100 ? -4.934 -13.160 19.057 1.00 97.56 100 GLN A C 1
ATOM 768 O O . GLN A 1 100 ? -4.528 -12.120 19.575 1.00 97.56 100 GLN A O 1
ATOM 773 N N . SER A 1 101 ? -5.209 -13.252 17.757 1.00 97.50 101 SER A N 1
ATOM 774 C CA . SER A 1 101 ? -5.098 -12.124 16.829 1.00 97.50 101 SER A CA 1
ATOM 775 C C . SER A 1 101 ? -6.470 -11.542 16.514 1.00 97.50 101 SER A C 1
ATOM 777 O O . SER A 1 101 ? -7.428 -12.280 16.276 1.00 97.50 101 SER A O 1
ATOM 779 N N . PHE A 1 102 ? -6.544 -10.217 16.463 1.00 98.38 102 PHE A N 1
ATOM 780 C CA . PHE A 1 102 ? -7.695 -9.471 15.981 1.00 98.38 102 PHE A CA 1
ATOM 781 C C . PHE A 1 102 ? -7.267 -8.546 14.840 1.00 98.38 102 PHE A C 1
ATOM 783 O O . PHE A 1 102 ? -6.255 -7.851 14.954 1.00 98.38 102 PHE A O 1
ATOM 790 N N . SER A 1 103 ? -8.047 -8.496 13.761 1.00 98.25 103 SER A N 1
ATOM 791 C CA . SER A 1 103 ? -7.877 -7.513 12.690 1.00 98.25 103 SER A CA 1
ATOM 792 C C . SER A 1 103 ? -9.219 -7.029 12.158 1.00 98.25 103 SER A C 1
ATOM 794 O O . SER A 1 103 ? -10.142 -7.821 11.982 1.00 98.25 103 SER A O 1
ATOM 796 N N . LEU A 1 104 ? -9.305 -5.746 11.838 1.00 98.44 104 LEU A N 1
ATOM 797 C CA . LEU A 1 104 ? -10.515 -5.082 11.388 1.00 98.44 104 LEU A CA 1
ATOM 798 C C . LEU A 1 104 ? -10.197 -4.083 10.277 1.00 98.44 104 LEU A C 1
ATOM 800 O O . LEU A 1 104 ? -9.354 -3.199 10.445 1.00 98.44 104 LEU A O 1
ATOM 804 N N . ARG A 1 105 ? -10.946 -4.194 9.179 1.00 98.31 105 ARG A N 1
ATOM 805 C CA . ARG A 1 105 ? -11.033 -3.196 8.110 1.00 98.31 105 ARG A CA 1
ATOM 806 C C . ARG A 1 105 ? -12.389 -2.514 8.217 1.00 98.31 105 ARG A C 1
ATOM 808 O O . ARG A 1 105 ? -13.411 -3.118 7.900 1.00 98.31 105 ARG A O 1
ATOM 815 N N . PHE A 1 106 ? -12.403 -1.284 8.712 1.00 98.31 106 PHE A N 1
ATOM 816 C CA . PHE A 1 106 ? -13.629 -0.584 9.077 1.00 98.31 106 PHE A CA 1
ATOM 817 C C . PHE A 1 106 ? -13.846 0.653 8.211 1.00 98.31 106 PHE A C 1
ATOM 819 O O . PHE A 1 106 ? -12.962 1.507 8.128 1.00 98.31 106 PHE A O 1
ATOM 826 N N . ARG A 1 107 ? -15.038 0.767 7.623 1.00 97.69 107 ARG A N 1
ATOM 827 C CA . ARG A 1 107 ? -15.526 1.977 6.964 1.00 97.69 107 ARG A CA 1
ATOM 828 C C . ARG A 1 107 ? -16.536 2.666 7.875 1.00 97.69 107 ARG A C 1
ATOM 830 O O . ARG A 1 107 ? -17.556 2.075 8.232 1.00 97.69 107 ARG A O 1
ATOM 837 N N . GLY A 1 108 ? -16.252 3.913 8.236 1.00 97.12 108 GLY A N 1
ATOM 838 C CA . GLY A 1 108 ? -17.156 4.735 9.033 1.00 97.12 108 GLY A CA 1
ATOM 839 C C . GLY A 1 108 ? -18.436 5.108 8.275 1.00 97.12 108 GLY A C 1
ATOM 840 O O . GLY A 1 108 ? -18.499 4.971 7.050 1.00 97.12 108 GLY A O 1
ATOM 841 N N . PRO A 1 109 ? -19.456 5.615 8.983 1.00 96.44 109 PRO A N 1
ATOM 842 C CA . PRO A 1 109 ? -20.679 6.092 8.347 1.00 96.44 109 PRO A CA 1
ATOM 843 C C . PRO A 1 109 ? -20.384 7.329 7.486 1.00 96.44 109 PRO A C 1
ATOM 845 O O . PRO A 1 109 ? -19.380 8.024 7.685 1.00 96.44 109 PRO A O 1
ATOM 848 N N . ARG A 1 110 ? -21.253 7.604 6.511 1.00 95.06 110 ARG A N 1
ATOM 849 C CA . ARG A 1 110 ? -21.177 8.817 5.680 1.00 95.06 110 ARG A CA 1
ATOM 850 C C . ARG A 1 110 ? -22.336 9.736 5.991 1.00 95.06 110 ARG A C 1
ATOM 852 O O . ARG A 1 110 ? -23.436 9.264 6.263 1.00 95.06 110 ARG A O 1
ATOM 859 N N . PHE A 1 111 ? -22.085 11.034 5.901 1.00 92.69 111 PHE A N 1
ATOM 860 C CA . PHE A 1 111 ? -23.076 12.075 6.129 1.00 92.69 111 PHE A CA 1
ATOM 861 C C . PHE A 1 111 ? -22.999 13.124 5.024 1.00 92.69 111 PHE A C 1
ATOM 863 O O . PHE A 1 111 ? -21.976 13.246 4.345 1.00 92.69 111 PHE A O 1
ATOM 870 N N . ASP A 1 112 ? -24.086 13.866 4.848 1.00 90.19 112 ASP A N 1
ATOM 871 C CA . ASP A 1 112 ? -24.104 15.070 4.025 1.00 90.19 112 ASP A CA 1
ATOM 872 C C . ASP A 1 112 ? -23.522 16.283 4.779 1.00 90.19 112 ASP A C 1
ATOM 874 O O . ASP A 1 112 ? -23.169 16.209 5.957 1.00 90.19 112 ASP A O 1
ATOM 878 N N . GLU A 1 113 ? -23.444 17.434 4.106 1.00 87.88 113 GLU A N 1
ATOM 879 C CA . GLU A 1 113 ? -22.971 18.693 4.709 1.00 87.88 113 GLU A CA 1
ATOM 880 C C . GLU A 1 113 ? -23.841 19.172 5.888 1.00 87.88 113 GLU A C 1
ATOM 882 O O . GLU A 1 113 ? -23.388 19.956 6.723 1.00 87.88 113 GLU A O 1
ATOM 887 N N . GLY A 1 114 ? -25.091 18.708 5.962 1.00 89.12 114 GLY A N 1
ATOM 888 C CA . GLY A 1 114 ? -26.043 18.999 7.029 1.00 89.12 114 GLY A CA 1
ATOM 889 C C . GLY A 1 114 ? -25.978 18.027 8.209 1.00 89.12 114 GLY A C 1
ATOM 890 O O . GLY A 1 114 ? -26.822 18.137 9.096 1.00 89.12 114 GLY A O 1
ATOM 891 N N . PHE A 1 115 ? -25.000 17.111 8.244 1.00 88.62 115 PHE A N 1
ATOM 892 C CA . PHE A 1 115 ? -24.858 16.047 9.248 1.00 88.62 115 PHE A CA 1
ATOM 893 C C . PHE A 1 115 ? -25.993 15.003 9.230 1.00 88.62 115 PHE A C 1
ATOM 895 O O . PHE A 1 115 ? -26.174 14.268 10.204 1.00 88.62 115 PHE A O 1
ATOM 902 N N . ASN A 1 116 ? -26.743 14.874 8.131 1.00 91.00 116 ASN A N 1
ATOM 903 C CA . ASN A 1 116 ? -27.690 13.771 7.962 1.00 91.00 116 ASN A CA 1
ATOM 904 C C . ASN A 1 116 ? -26.957 12.532 7.451 1.00 91.00 116 ASN A C 1
ATOM 906 O O . ASN A 1 116 ? -26.138 12.617 6.536 1.00 91.00 116 ASN A O 1
ATOM 910 N N . LYS A 1 117 ? -27.261 11.366 8.027 1.00 93.56 117 LYS A N 1
ATOM 911 C CA . LYS A 1 117 ? -26.637 10.093 7.647 1.00 93.56 117 LYS A CA 1
ATOM 912 C C . LYS A 1 117 ? -27.042 9.703 6.221 1.00 93.56 117 LYS A C 1
ATOM 914 O O . LYS A 1 117 ? -28.228 9.627 5.911 1.00 93.56 117 LYS A O 1
ATOM 919 N N . LEU A 1 118 ? -26.045 9.439 5.380 1.00 93.81 118 LEU A N 1
ATOM 920 C CA . LEU A 1 118 ? -26.186 8.965 4.001 1.00 93.81 118 LEU A CA 1
ATOM 921 C C . LEU A 1 118 ? -25.977 7.455 3.899 1.00 93.81 118 LEU A C 1
ATOM 923 O O . LEU A 1 118 ? -26.722 6.777 3.201 1.00 93.81 118 LEU A O 1
ATOM 927 N N . GLU A 1 119 ? -24.967 6.930 4.593 1.00 94.88 119 GLU A N 1
ATOM 928 C CA . GLU A 1 119 ? -24.615 5.512 4.538 1.00 94.88 119 GLU A CA 1
ATOM 929 C C . GLU A 1 119 ? -24.236 4.987 5.921 1.00 94.88 119 GLU A C 1
ATOM 931 O O . GLU A 1 119 ? -23.592 5.678 6.719 1.00 94.88 119 GLU A O 1
ATOM 936 N N . ASN A 1 120 ? -24.607 3.733 6.175 1.00 95.69 120 ASN A N 1
ATOM 937 C CA . ASN A 1 120 ? -24.221 3.001 7.372 1.00 95.69 120 ASN A CA 1
ATOM 938 C C . ASN A 1 120 ? -22.709 2.749 7.408 1.00 95.69 120 ASN A C 1
ATOM 940 O O . ASN A 1 120 ? -22.047 2.588 6.377 1.00 95.69 120 ASN A O 1
ATOM 944 N N . ALA A 1 121 ? -22.169 2.689 8.622 1.00 96.44 121 ALA A N 1
ATOM 945 C CA . ALA A 1 121 ? -20.845 2.135 8.828 1.00 96.44 121 ALA A CA 1
ATOM 946 C C . ALA A 1 121 ? -20.866 0.634 8.547 1.00 96.44 121 ALA A C 1
ATOM 948 O O . ALA A 1 121 ? -21.872 -0.037 8.790 1.00 96.44 121 ALA A O 1
ATOM 949 N N . PHE A 1 122 ? -19.748 0.086 8.084 1.00 95.81 122 PHE A N 1
ATOM 950 C CA . PHE A 1 122 ? -19.631 -1.357 7.928 1.00 95.81 122 PHE A CA 1
ATOM 951 C C . PHE A 1 122 ? -18.183 -1.833 8.059 1.00 95.81 122 PHE A C 1
ATOM 953 O O . PHE A 1 122 ? -17.227 -1.114 7.757 1.00 95.81 122 PHE A O 1
ATOM 960 N N . ALA A 1 123 ? -18.017 -3.064 8.533 1.00 97.38 123 ALA A N 1
ATOM 961 C CA . ALA A 1 123 ? -16.734 -3.746 8.536 1.00 97.38 123 ALA A CA 1
ATOM 962 C C . ALA A 1 123 ? -16.586 -4.541 7.236 1.00 97.38 123 ALA A C 1
ATOM 964 O O . ALA A 1 123 ? -17.341 -5.483 7.002 1.00 97.38 123 ALA A O 1
ATOM 965 N N . LEU A 1 124 ? -15.604 -4.177 6.410 1.00 97.25 124 LEU A N 1
ATOM 966 C CA . LEU A 1 124 ? -15.249 -4.929 5.203 1.00 97.25 124 LEU A CA 1
ATOM 967 C C . LEU A 1 124 ? -14.803 -6.341 5.596 1.00 97.25 124 LEU A C 1
ATOM 969 O O . LEU A 1 124 ? -15.231 -7.332 5.015 1.00 97.25 124 LEU A O 1
ATOM 973 N N . GLU A 1 125 ? -13.982 -6.435 6.643 1.00 97.50 125 GLU A N 1
ATOM 974 C CA . GLU A 1 125 ? -13.553 -7.707 7.210 1.00 97.50 125 GLU A CA 1
ATOM 975 C C . GLU A 1 125 ? -13.272 -7.563 8.709 1.00 97.50 125 GLU A C 1
ATOM 977 O O . GLU A 1 125 ? -12.616 -6.610 9.140 1.00 97.50 125 GLU A O 1
ATOM 982 N N . VAL A 1 126 ? -13.740 -8.536 9.490 1.00 97.81 126 VAL A N 1
ATOM 983 C CA . VAL A 1 126 ? -13.417 -8.725 10.906 1.00 97.81 126 VAL A CA 1
ATOM 984 C C . VAL A 1 126 ? -12.806 -10.110 11.055 1.00 97.81 126 VAL A C 1
ATOM 986 O O . VAL A 1 126 ? -13.434 -11.105 10.700 1.00 97.81 126 VAL A O 1
ATOM 989 N N . ARG A 1 127 ? -11.597 -10.192 11.606 1.00 98.00 127 ARG A N 1
ATOM 990 C CA . ARG A 1 127 ? -10.981 -11.455 12.025 1.00 98.00 127 ARG A CA 1
ATOM 991 C C . ARG A 1 127 ? -10.761 -11.415 13.522 1.00 98.00 127 ARG A C 1
ATOM 993 O O . ARG A 1 127 ? -10.139 -10.481 14.020 1.00 98.00 127 ARG A O 1
ATOM 1000 N N . ASN A 1 128 ? -11.267 -12.413 14.230 1.00 95.69 128 ASN A N 1
ATOM 1001 C CA . ASN A 1 128 ? -11.117 -12.541 15.673 1.00 95.69 128 ASN A CA 1
ATOM 1002 C C . ASN A 1 128 ? -10.806 -14.002 16.005 1.00 95.69 128 ASN A C 1
ATOM 1004 O O . ASN A 1 128 ? -11.704 -14.848 16.025 1.00 95.69 128 ASN A O 1
ATOM 1008 N N . GLY A 1 129 ? -9.519 -14.309 16.169 1.00 91.81 129 GLY A N 1
ATOM 1009 C CA . GLY A 1 129 ? -9.037 -15.687 16.179 1.00 91.81 129 GLY A CA 1
ATOM 1010 C C . GLY A 1 129 ? -9.372 -16.392 14.861 1.00 91.81 129 GLY A C 1
ATOM 1011 O O . GLY A 1 129 ? -9.028 -15.908 13.784 1.00 91.81 129 GLY A O 1
ATOM 1012 N N . GLU A 1 130 ? -10.069 -17.524 14.946 1.00 89.38 130 GLU A N 1
ATOM 1013 C CA . GLU A 1 130 ? -10.501 -18.309 13.780 1.00 89.38 130 GLU A CA 1
ATOM 1014 C C . GLU A 1 130 ? -11.773 -17.762 13.107 1.00 89.38 130 GLU A C 1
ATOM 1016 O O . GLU A 1 130 ? -12.079 -18.127 11.971 1.00 89.38 130 GLU A O 1
ATOM 1021 N N . ARG A 1 131 ? -12.528 -16.878 13.778 1.00 93.94 131 ARG A N 1
ATOM 1022 C CA . ARG A 1 131 ? -13.763 -16.303 13.228 1.00 93.94 131 ARG A CA 1
ATOM 1023 C C . ARG A 1 131 ? -13.424 -15.221 12.211 1.00 93.94 131 ARG A C 1
ATOM 1025 O O . ARG A 1 131 ? -12.721 -14.265 12.538 1.00 93.94 131 ARG A O 1
ATOM 1032 N N . ILE A 1 132 ? -13.981 -15.348 11.010 1.00 96.00 132 ILE A N 1
ATOM 1033 C CA . ILE A 1 132 ? -13.866 -14.362 9.934 1.00 96.00 132 ILE A CA 1
ATOM 1034 C C . ILE A 1 132 ? -15.270 -13.960 9.499 1.00 96.00 132 ILE A C 1
ATOM 1036 O O . ILE A 1 132 ? -16.078 -14.811 9.135 1.00 96.00 132 ILE A O 1
ATOM 1040 N N . GLU A 1 133 ? -15.540 -12.662 9.514 1.00 95.62 133 GLU A N 1
ATOM 1041 C CA . GLU A 1 133 ? -16.775 -12.067 9.011 1.00 95.62 133 GLU A CA 1
ATOM 1042 C C . GLU A 1 133 ? -16.440 -11.018 7.965 1.00 95.62 133 GLU A C 1
ATOM 1044 O O . GLU A 1 133 ? -15.424 -10.329 8.070 1.00 95.62 133 GLU A O 1
ATOM 1049 N N . ARG A 1 134 ? -17.290 -10.897 6.948 1.00 96.12 134 ARG A N 1
ATOM 1050 C CA . ARG A 1 134 ? -17.098 -9.959 5.846 1.00 96.12 134 ARG A CA 1
ATOM 1051 C C . ARG A 1 134 ? -18.350 -9.140 5.628 1.00 96.12 134 ARG A C 1
ATOM 1053 O O . ARG A 1 134 ? -19.455 -9.656 5.775 1.00 96.12 134 ARG A O 1
ATOM 1060 N N . ASN A 1 135 ? -18.140 -7.883 5.254 1.00 96.38 135 ASN A N 1
ATOM 1061 C CA . ASN A 1 135 ? -19.187 -6.957 4.845 1.00 96.38 135 ASN A CA 1
ATOM 1062 C C . ASN A 1 135 ? -20.325 -6.858 5.877 1.00 96.38 135 ASN A C 1
ATOM 1064 O O . ASN A 1 135 ? -21.493 -7.045 5.552 1.00 96.38 135 ASN A O 1
ATOM 1068 N N . VAL A 1 136 ? -19.974 -6.613 7.143 1.00 96.88 136 VAL A N 1
ATOM 1069 C CA . VAL A 1 136 ? -20.921 -6.534 8.267 1.00 96.88 136 VAL A CA 1
ATOM 1070 C C . VAL A 1 136 ? -21.394 -5.095 8.448 1.00 96.88 136 VAL A C 1
ATOM 1072 O O . VAL A 1 136 ? -20.595 -4.232 8.811 1.00 96.88 136 VAL A O 1
ATOM 1075 N N . ILE A 1 137 ? -22.681 -4.840 8.218 1.00 97.12 137 ILE A N 1
ATOM 1076 C CA . ILE A 1 137 ? -23.313 -3.521 8.348 1.00 97.12 137 ILE A CA 1
ATOM 1077 C C . ILE A 1 137 ? -23.653 -3.225 9.814 1.00 97.12 137 ILE A C 1
ATOM 1079 O O . ILE A 1 137 ? -24.143 -4.092 10.540 1.00 97.12 137 ILE A O 1
ATOM 1083 N N . PHE A 1 138 ? -23.455 -1.971 10.225 1.00 96.06 138 PHE A N 1
ATOM 1084 C CA . PHE A 1 138 ? -23.932 -1.432 11.496 1.00 96.06 138 PHE A CA 1
ATOM 1085 C C . PHE A 1 138 ? -25.043 -0.404 11.247 1.00 96.06 138 PHE A C 1
ATOM 1087 O O . PHE A 1 138 ? -24.803 0.660 10.678 1.00 96.06 138 PHE A O 1
ATOM 1094 N N . GLU A 1 139 ? -26.261 -0.700 11.709 1.00 93.56 139 GLU A N 1
ATOM 1095 C CA . GLU A 1 139 ? -27.412 0.216 11.583 1.00 93.56 139 GLU A CA 1
ATOM 1096 C C . GLU A 1 139 ? -27.236 1.513 12.389 1.00 93.56 139 GLU A C 1
ATOM 1098 O O . GLU A 1 139 ? -27.795 2.557 12.052 1.00 93.56 139 GLU A O 1
ATOM 1103 N N . GLY A 1 140 ? -26.417 1.462 13.438 1.00 94.19 140 GLY A N 1
ATOM 1104 C CA . GLY A 1 140 ? -26.069 2.591 14.288 1.00 94.19 140 GLY A CA 1
ATOM 1105 C C . GLY A 1 140 ? -24.947 2.224 15.255 1.00 94.19 140 GLY A C 1
ATOM 1106 O O . GLY A 1 140 ? -24.265 1.207 15.081 1.00 94.19 140 GLY A O 1
ATOM 1107 N N . ALA A 1 141 ? -24.782 3.023 16.313 1.00 96.19 141 ALA A N 1
ATOM 1108 C CA . ALA A 1 141 ? -23.876 2.679 17.402 1.00 96.19 141 ALA A CA 1
ATOM 1109 C C . ALA A 1 141 ? -24.225 1.297 17.986 1.00 96.19 141 ALA A C 1
ATOM 1111 O O . ALA A 1 141 ? -25.391 0.948 18.187 1.00 96.19 141 ALA A O 1
ATOM 1112 N N . SER A 1 142 ? -23.198 0.489 18.240 1.00 96.25 142 SER A N 1
ATOM 1113 C CA . SER A 1 142 ? -23.364 -0.850 18.796 1.00 96.25 142 SER A CA 1
ATOM 1114 C C . SER A 1 142 ? -23.863 -0.786 20.244 1.00 96.25 142 SER A C 1
ATOM 1116 O O . SER A 1 142 ? -23.506 0.136 20.981 1.00 96.25 142 SER A O 1
ATOM 1118 N N . PRO A 1 143 ? -24.621 -1.791 20.714 1.00 93.31 143 PRO A N 1
ATOM 1119 C CA . PRO A 1 143 ? -24.960 -1.899 22.128 1.00 93.31 143 PRO A CA 1
ATOM 1120 C C . PRO A 1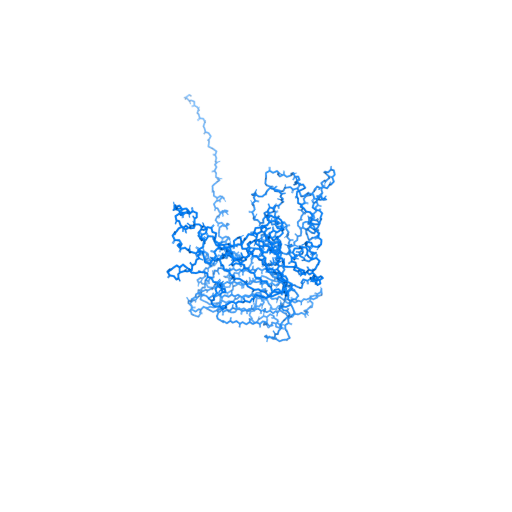 143 ? -23.706 -1.860 23.013 1.00 93.31 143 PRO A C 1
ATOM 1122 O O . PRO A 1 143 ? -22.750 -2.601 22.783 1.00 93.31 143 PRO A O 1
ATOM 1125 N N . GLY A 1 144 ? -23.713 -1.002 24.036 1.00 90.38 144 GLY A N 1
ATOM 1126 C CA . GLY A 1 144 ? -22.565 -0.815 24.930 1.00 90.38 144 GLY A CA 1
ATOM 1127 C C . GLY A 1 144 ? -21.479 0.123 24.394 1.00 90.38 144 GLY A C 1
ATOM 1128 O O . GLY A 1 144 ? -20.402 0.174 24.989 1.00 90.38 144 GLY A O 1
ATOM 1129 N N . ALA A 1 145 ? -21.750 0.854 23.308 1.00 94.69 145 ALA A N 1
ATOM 1130 C CA . ALA A 1 145 ? -20.906 1.936 22.817 1.00 94.69 145 ALA A CA 1
ATOM 1131 C C . ALA A 1 145 ? -20.571 2.967 23.908 1.00 94.69 145 ALA A C 1
ATOM 1133 O O . ALA A 1 145 ? -21.318 3.178 24.863 1.00 94.69 145 ALA A O 1
ATOM 1134 N N . HIS A 1 146 ? -19.439 3.648 23.738 1.00 94.19 146 HIS A N 1
ATOM 1135 C CA . HIS A 1 146 ? -19.074 4.785 24.578 1.00 94.19 146 HIS A CA 1
ATOM 1136 C C . HIS A 1 146 ? -19.944 6.018 24.281 1.00 94.19 146 HIS A C 1
ATOM 1138 O O . HIS A 1 146 ? -20.236 6.795 25.191 1.00 94.19 146 HIS A O 1
ATOM 1144 N N . TRP A 1 147 ? -20.380 6.174 23.027 1.00 94.94 147 TRP A N 1
ATOM 1145 C CA . TRP A 1 147 ? -21.311 7.214 22.590 1.00 94.94 147 TRP A CA 1
ATOM 1146 C C . TRP A 1 147 ? -22.424 6.634 21.715 1.00 94.94 147 TRP A C 1
ATOM 1148 O O . TRP A 1 147 ? -22.142 5.882 20.785 1.00 94.94 147 TRP A O 1
ATOM 1158 N N . ASP A 1 148 ? -23.665 7.055 21.968 1.00 90.75 148 ASP A N 1
ATOM 1159 C CA . ASP A 1 148 ? -24.848 6.557 21.248 1.00 90.75 148 ASP A CA 1
ATOM 1160 C C . ASP A 1 148 ? -25.039 7.207 19.865 1.00 90.75 148 ASP A C 1
ATOM 1162 O O . ASP A 1 148 ? -25.562 6.584 18.944 1.00 90.75 148 ASP A O 1
ATOM 1166 N N . ASN A 1 149 ? -24.606 8.461 19.694 1.00 91.38 149 ASN A N 1
ATOM 1167 C CA . ASN A 1 149 ? -24.764 9.196 18.436 1.00 91.38 149 ASN A CA 1
ATOM 1168 C C . ASN A 1 149 ? -23.583 8.940 17.502 1.00 91.38 149 ASN A C 1
ATOM 1170 O O . ASN A 1 149 ? -22.441 9.200 17.889 1.00 91.38 149 ASN A O 1
ATOM 1174 N N . GLU A 1 150 ? -23.843 8.513 16.266 1.00 93.56 150 GLU A N 1
ATOM 1175 C CA . GLU A 1 150 ? -22.825 8.389 15.216 1.00 93.56 150 GLU A CA 1
ATOM 1176 C C . GLU A 1 150 ? -22.223 9.746 14.816 1.00 93.56 150 GLU A C 1
ATOM 1178 O O . GLU A 1 150 ? -22.834 10.796 14.997 1.00 93.56 150 GLU A O 1
ATOM 1183 N N . ASP A 1 151 ? -20.994 9.718 14.301 1.00 92.75 151 ASP A N 1
ATOM 1184 C CA . ASP A 1 151 ? -20.279 10.889 13.786 1.00 92.75 151 ASP A CA 1
ATOM 1185 C C . ASP A 1 151 ? -19.279 10.436 12.708 1.00 92.75 151 ASP A C 1
ATOM 1187 O O . ASP A 1 151 ? -19.032 9.242 12.533 1.00 92.75 151 ASP A O 1
ATOM 1191 N N . HIS A 1 152 ? -18.698 11.384 11.981 1.00 91.19 152 HIS A N 1
ATOM 1192 C CA . HIS A 1 152 ? -17.813 11.168 10.837 1.00 91.19 152 HIS A CA 1
ATOM 1193 C C . HIS A 1 152 ? -16.530 10.419 11.201 1.00 91.19 152 HIS A C 1
ATOM 1195 O O . HIS A 1 152 ? -15.963 9.697 10.381 1.00 91.19 152 HIS A O 1
ATOM 1201 N N . ARG A 1 153 ? -16.020 10.653 12.415 1.00 94.06 153 ARG A N 1
ATOM 1202 C CA . ARG A 1 153 ? -14.751 10.107 12.899 1.00 94.06 153 ARG A CA 1
ATOM 1203 C C . ARG A 1 153 ? -14.702 10.061 14.417 1.00 94.06 153 ARG A C 1
ATOM 1205 O O . ARG A 1 153 ? -15.358 10.842 15.099 1.00 94.06 153 ARG A O 1
ATOM 1212 N N . GLY A 1 154 ? -13.852 9.197 14.954 1.00 94.75 154 GLY A N 1
ATOM 1213 C CA . GLY A 1 154 ? -13.613 9.125 16.392 1.00 94.75 154 GLY A CA 1
ATOM 1214 C C . GLY A 1 154 ? -12.343 8.353 16.738 1.00 94.75 154 GLY A C 1
ATOM 1215 O O . GLY A 1 154 ? -11.773 7.691 15.872 1.00 94.75 154 GLY A O 1
ATOM 1216 N N . PRO A 1 155 ? -11.868 8.446 17.989 1.00 95.69 155 PRO A N 1
ATOM 1217 C CA . PRO A 1 155 ? -10.796 7.586 18.479 1.00 95.69 155 PRO A CA 1
ATOM 1218 C C . PRO A 1 155 ? -11.302 6.151 18.663 1.00 95.69 155 PRO A C 1
ATOM 1220 O O . PRO A 1 155 ? -12.504 5.928 18.820 1.00 95.69 155 PRO A O 1
ATOM 1223 N N . ALA A 1 156 ? -10.389 5.184 18.704 1.00 97.00 156 ALA A N 1
ATOM 1224 C CA . ALA A 1 156 ? -10.709 3.844 19.171 1.00 97.00 156 ALA A CA 1
ATOM 1225 C C . ALA A 1 156 ? -10.335 3.680 20.649 1.00 97.00 156 ALA A C 1
ATOM 1227 O O . ALA A 1 156 ? -9.348 4.255 21.122 1.00 97.00 156 ALA A O 1
ATOM 1228 N N . PHE A 1 157 ? -11.114 2.872 21.367 1.00 96.75 157 PHE A N 1
ATOM 1229 C CA . PHE A 1 157 ? -10.847 2.540 22.762 1.00 96.75 157 PHE A CA 1
ATOM 1230 C C . PHE A 1 157 ? -10.738 1.040 22.975 1.00 96.75 157 PHE A C 1
ATOM 1232 O O . PHE A 1 157 ? -11.551 0.289 22.450 1.00 96.75 157 PHE A O 1
ATOM 1239 N N . LEU A 1 158 ? -9.796 0.607 23.805 1.00 97.56 158 LEU A N 1
ATOM 1240 C CA . LEU A 1 158 ? -9.794 -0.738 24.364 1.00 97.56 158 LEU A CA 1
ATOM 1241 C C . LEU A 1 158 ? -10.172 -0.656 25.842 1.00 97.56 158 LEU A C 1
ATOM 1243 O O . LEU A 1 158 ? -9.458 -0.053 26.648 1.00 97.56 158 LEU A O 1
ATOM 1247 N N . LYS A 1 159 ? -11.293 -1.282 26.192 1.00 96.69 159 LYS A N 1
ATOM 1248 C CA . LYS A 1 159 ? -11.818 -1.342 27.553 1.00 96.69 159 LYS A CA 1
ATOM 1249 C C . LYS A 1 159 ? -11.793 -2.783 28.036 1.00 96.69 159 LYS A C 1
ATOM 1251 O O . LYS A 1 159 ? -12.458 -3.635 27.461 1.00 96.69 159 LYS A O 1
ATOM 1256 N N . VAL A 1 160 ? -11.057 -3.061 29.104 1.00 97.12 160 VAL A N 1
ATOM 1257 C CA . VAL A 1 160 ? -11.092 -4.379 29.749 1.00 97.12 160 VAL A CA 1
ATOM 1258 C C . VAL A 1 160 ? -12.258 -4.390 30.732 1.00 97.12 160 VAL A C 1
ATOM 1260 O O . VAL A 1 160 ? -12.343 -3.539 31.614 1.00 97.12 160 VAL A O 1
ATOM 1263 N N . GLU A 1 161 ? -13.191 -5.315 30.540 1.00 94.31 161 GLU A N 1
ATOM 1264 C CA . GLU A 1 161 ? -14.398 -5.439 31.362 1.00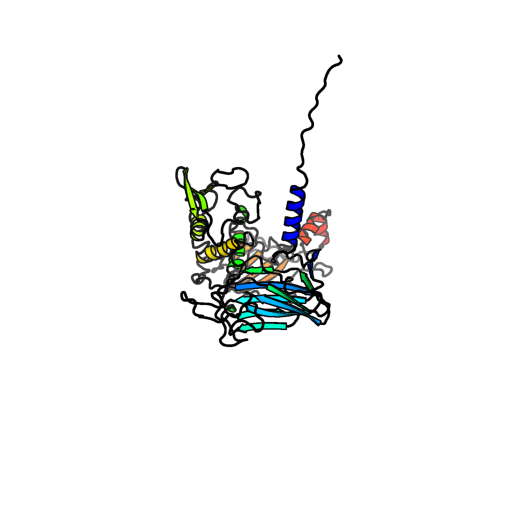 94.31 161 GLU A CA 1
ATOM 1265 C C . GLU A 1 161 ? -14.178 -6.395 32.532 1.00 94.31 161 GLU A C 1
ATOM 1267 O O . GLU A 1 161 ? -14.694 -6.162 33.623 1.00 94.31 161 GLU A O 1
ATOM 1272 N N . GLN A 1 162 ? -13.411 -7.465 32.312 1.00 95.81 162 GLN A N 1
ATOM 1273 C CA . GLN A 1 162 ? -13.221 -8.516 33.303 1.00 95.81 162 GLN A CA 1
ATOM 1274 C C . GLN A 1 162 ? -11.853 -9.186 33.168 1.00 95.81 162 GLN A C 1
ATOM 1276 O O . GLN A 1 162 ? -11.434 -9.542 32.068 1.00 95.81 162 GLN A O 1
ATOM 1281 N N . GLY A 1 163 ? -11.214 -9.439 34.314 1.00 94.88 163 GLY A N 1
ATOM 1282 C CA . GLY A 1 163 ? -9.976 -10.212 34.427 1.00 94.88 163 GLY A CA 1
ATOM 1283 C C . GLY A 1 163 ? -8.713 -9.477 33.956 1.00 94.88 163 GLY A C 1
ATOM 1284 O O . GLY A 1 163 ? -8.800 -8.394 33.375 1.00 94.88 163 GLY A O 1
ATOM 1285 N N . PRO A 1 164 ? -7.529 -10.063 34.208 1.00 97.19 164 PRO A N 1
ATOM 1286 C CA . PRO A 1 164 ? -6.277 -9.525 33.700 1.00 97.19 164 PRO A CA 1
ATOM 1287 C C . PRO A 1 164 ? -6.218 -9.682 32.179 1.00 97.19 164 PRO A C 1
ATOM 1289 O O . PRO A 1 164 ? -6.710 -10.668 31.624 1.00 97.19 164 PRO A O 1
ATOM 1292 N N . PHE A 1 165 ? -5.587 -8.728 31.502 1.00 98.06 165 PHE A N 1
ATOM 1293 C CA . PHE A 1 165 ? -5.549 -8.681 30.044 1.00 98.06 165 PHE A CA 1
ATOM 1294 C C . PHE A 1 165 ? -4.206 -8.158 29.546 1.00 98.06 165 PHE A C 1
ATOM 1296 O O . PHE A 1 165 ? -3.597 -7.275 30.151 1.00 98.06 165 PHE A O 1
ATOM 1303 N N . LYS A 1 166 ? -3.739 -8.706 28.429 1.00 97.94 166 LYS A N 1
ATOM 1304 C CA . LYS A 1 166 ? -2.498 -8.313 27.769 1.00 97.94 166 LYS A CA 1
ATOM 1305 C C . LYS A 1 166 ? -2.758 -8.008 26.309 1.00 97.94 166 LYS A C 1
ATOM 1307 O O . LYS A 1 166 ? -3.554 -8.697 25.679 1.00 97.94 166 LYS A O 1
ATOM 1312 N N . VAL A 1 167 ? -2.055 -7.015 25.776 1.00 97.69 167 VAL A N 1
ATOM 1313 C CA . VAL A 1 167 ? -2.104 -6.628 24.365 1.00 97.69 167 VAL A CA 1
ATOM 1314 C C . VAL A 1 167 ? -0.705 -6.324 23.852 1.00 97.69 167 VAL A C 1
ATOM 1316 O O . VAL A 1 167 ? 0.098 -5.717 24.555 1.00 97.69 167 VAL A O 1
ATOM 1319 N N . ARG A 1 168 ? -0.412 -6.720 22.616 1.00 95.94 168 ARG A N 1
ATOM 1320 C CA . ARG A 1 168 ? 0.820 -6.367 21.897 1.00 95.94 168 ARG A CA 1
ATOM 1321 C C . ARG A 1 168 ? 0.534 -6.184 20.409 1.00 95.94 168 ARG A C 1
ATOM 1323 O O . ARG A 1 168 ? -0.572 -6.472 19.954 1.00 95.94 168 ARG A O 1
ATOM 1330 N N . ASN A 1 169 ? 1.527 -5.702 19.661 1.00 94.38 169 ASN A N 1
ATOM 1331 C CA . ASN A 1 169 ? 1.440 -5.505 18.205 1.00 94.38 169 ASN A CA 1
ATOM 1332 C C . ASN A 1 169 ? 0.197 -4.698 17.778 1.00 94.38 169 ASN A C 1
ATOM 1334 O O . ASN A 1 169 ? -0.391 -4.940 16.726 1.00 94.38 169 ASN A O 1
ATOM 1338 N N . ALA A 1 170 ? -0.228 -3.757 18.628 1.00 94.62 170 ALA A N 1
ATOM 1339 C CA . ALA A 1 170 ? -1.430 -2.977 18.399 1.00 94.62 170 ALA A CA 1
ATOM 1340 C C . ALA A 1 170 ? -1.169 -1.844 17.402 1.00 94.62 170 ALA A C 1
ATOM 1342 O O . ALA A 1 170 ? -0.329 -0.968 17.625 1.00 94.62 170 ALA A O 1
ATOM 1343 N N . VAL A 1 171 ? -1.944 -1.842 16.326 1.00 93.00 171 VAL A N 1
ATOM 1344 C CA . VAL A 1 171 ? -1.934 -0.859 15.250 1.00 93.00 171 VAL A CA 1
ATOM 1345 C C . VAL A 1 171 ? -3.355 -0.346 15.070 1.00 93.00 171 VAL A C 1
ATOM 1347 O O . VAL A 1 171 ? -4.300 -1.123 14.965 1.00 93.00 171 VAL A O 1
ATOM 1350 N N . HIS A 1 172 ? -3.501 0.973 15.021 1.00 94.62 172 HIS A N 1
ATOM 1351 C CA . HIS A 1 172 ? -4.718 1.642 14.584 1.00 94.62 172 HIS A CA 1
ATOM 1352 C C . HIS A 1 172 ? -4.310 2.801 13.679 1.00 94.62 172 HIS A C 1
ATOM 1354 O O . HIS A 1 172 ? -3.613 3.721 14.118 1.00 94.62 172 HIS A O 1
ATOM 1360 N N . GLN A 1 173 ? -4.684 2.713 12.407 1.00 93.62 173 GLN A N 1
ATOM 1361 C CA . GLN A 1 173 ? -4.284 3.643 11.354 1.00 93.62 173 GLN A CA 1
ATOM 1362 C C . GLN A 1 173 ? -5.496 4.064 10.533 1.00 93.62 173 GLN A C 1
ATOM 1364 O O . GLN A 1 173 ? -6.470 3.318 10.419 1.00 93.62 173 GLN A O 1
ATOM 1369 N N . ALA A 1 174 ? -5.426 5.262 9.954 1.00 94.94 174 ALA A N 1
ATOM 1370 C CA . ALA A 1 174 ? -6.432 5.726 9.015 1.00 94.94 174 ALA A CA 1
ATOM 1371 C C . ALA A 1 174 ? -6.445 4.844 7.757 1.00 94.94 174 ALA A C 1
ATOM 1373 O O . ALA A 1 174 ? -5.408 4.348 7.317 1.00 94.94 174 ALA A O 1
ATOM 1374 N N . ALA A 1 175 ? -7.623 4.688 7.173 1.00 96.94 175 ALA A N 1
ATOM 1375 C CA . ALA A 1 175 ? -7.842 4.110 5.856 1.00 96.94 175 ALA A CA 1
ATOM 1376 C C . ALA A 1 175 ? -8.692 5.076 5.021 1.00 96.94 175 ALA A C 1
ATOM 1378 O O . ALA A 1 175 ? -9.231 6.049 5.551 1.00 96.94 175 ALA A O 1
ATOM 1379 N N . ASP A 1 176 ? -8.817 4.807 3.727 1.00 96.69 176 ASP A N 1
ATOM 1380 C CA . ASP A 1 176 ? -9.804 5.445 2.862 1.00 96.69 176 ASP A CA 1
ATOM 1381 C C . ASP A 1 176 ? -10.537 4.366 2.056 1.00 96.69 176 ASP A C 1
ATOM 1383 O O . ASP A 1 176 ? -10.008 3.775 1.112 1.00 96.69 176 ASP A O 1
ATOM 1387 N N . PHE A 1 177 ? -11.773 4.105 2.475 1.00 97.44 177 PHE A N 1
ATOM 1388 C CA . PHE A 1 177 ? -12.732 3.220 1.822 1.00 97.44 177 PHE A CA 1
ATOM 1389 C C . PHE A 1 177 ? -13.936 4.023 1.308 1.00 97.44 177 PHE A C 1
ATOM 1391 O O . PHE A 1 177 ? -15.047 3.502 1.192 1.00 97.44 177 PHE A O 1
ATOM 1398 N N . SER A 1 178 ? -13.756 5.318 1.025 1.00 94.06 178 SER A N 1
ATOM 1399 C CA . SER A 1 178 ? -14.824 6.203 0.542 1.00 94.06 178 SER A CA 1
ATOM 1400 C C . SER A 1 178 ? -15.495 5.683 -0.729 1.00 94.06 178 SER A C 1
ATOM 1402 O O . SER A 1 178 ? -16.720 5.739 -0.815 1.00 94.06 178 SER A O 1
ATOM 1404 N N . GLN A 1 179 ? -14.724 5.105 -1.656 1.00 94.81 179 GLN A N 1
ATOM 1405 C CA . GLN A 1 179 ? -15.234 4.549 -2.915 1.00 94.81 179 GLN A CA 1
ATOM 1406 C C . GLN A 1 179 ? -15.752 3.110 -2.808 1.00 94.81 179 GLN A C 1
ATOM 1408 O O . GLN A 1 179 ? -16.258 2.575 -3.795 1.00 94.81 179 GLN A O 1
ATOM 1413 N N . VAL A 1 180 ? -15.648 2.479 -1.635 1.00 95.69 180 VAL A N 1
ATOM 1414 C CA . VAL A 1 180 ? -16.275 1.177 -1.411 1.00 95.69 180 VAL A CA 1
ATOM 1415 C C . VAL A 1 180 ? -17.768 1.396 -1.192 1.00 95.69 180 VAL A C 1
ATOM 1417 O O . VAL A 1 180 ? -18.170 2.090 -0.256 1.00 95.69 180 VAL A O 1
ATOM 1420 N N . THR A 1 181 ? -18.581 0.800 -2.055 1.00 92.75 181 THR A N 1
ATOM 1421 C CA . THR A 1 181 ? -20.035 0.753 -1.949 1.00 92.75 181 THR A CA 1
ATOM 1422 C C . THR A 1 181 ? -20.422 -0.307 -0.914 1.00 92.75 181 THR A C 1
ATOM 1424 O O . THR A 1 181 ? -20.057 -1.474 -1.093 1.00 92.75 181 THR A O 1
ATOM 1427 N N . PRO A 1 182 ? -21.132 0.066 0.168 1.00 90.31 182 PRO A N 1
ATOM 1428 C CA . PRO A 1 182 ? -21.641 -0.899 1.137 1.00 90.31 182 PRO A CA 1
ATOM 1429 C C . PRO A 1 182 ? -22.595 -1.909 0.480 1.00 90.31 182 PRO A C 1
ATOM 1431 O O . PRO A 1 182 ? -23.313 -1.542 -0.456 1.00 90.31 182 PRO A O 1
ATOM 1434 N N . PRO A 1 183 ? -22.657 -3.158 0.973 1.00 92.44 183 PRO A N 1
ATOM 1435 C CA . PRO A 1 183 ? -23.679 -4.097 0.522 1.00 92.44 183 PRO A CA 1
ATOM 1436 C C . PRO A 1 183 ? -25.071 -3.647 1.003 1.00 92.44 183 PRO A C 1
ATOM 1438 O O . PRO A 1 183 ? -25.196 -2.852 1.937 1.00 92.44 183 PRO A O 1
ATOM 1441 N N . THR A 1 184 ? -26.137 -4.193 0.413 1.00 91.31 184 THR A N 1
ATOM 1442 C CA . THR A 1 184 ? -27.515 -3.941 0.880 1.00 91.31 184 THR A CA 1
ATOM 1443 C C . THR A 1 184 ? -27.853 -4.672 2.177 1.00 91.31 184 THR A C 1
ATOM 1445 O O . THR A 1 184 ? -28.706 -4.216 2.931 1.00 91.31 184 THR A O 1
ATOM 1448 N N . GLU A 1 185 ? -27.202 -5.806 2.436 1.00 93.62 185 GLU A N 1
ATOM 1449 C CA . GLU A 1 185 ? -27.344 -6.600 3.656 1.00 93.62 185 GLU A CA 1
ATOM 1450 C C . GLU A 1 185 ? -25.989 -7.169 4.092 1.00 93.62 185 GLU A C 1
ATOM 1452 O O . GLU A 1 185 ? -25.078 -7.335 3.275 1.00 93.62 185 GLU A O 1
ATOM 1457 N N . SER A 1 186 ? -25.842 -7.461 5.387 1.00 94.88 186 SER A N 1
ATOM 1458 C CA . SER A 1 186 ? -24.599 -8.020 5.925 1.00 94.88 186 SER A CA 1
ATOM 1459 C C . SER A 1 186 ? -24.233 -9.341 5.244 1.00 94.88 186 SER A C 1
ATOM 1461 O O . SER A 1 186 ? -25.061 -10.244 5.145 1.00 94.88 186 SER A O 1
ATOM 1463 N N . GLY A 1 187 ? -22.977 -9.465 4.816 1.00 92.81 187 GLY A N 1
ATOM 1464 C CA . GLY A 1 187 ? -22.478 -10.618 4.062 1.00 92.81 187 GLY A CA 1
ATOM 1465 C C . GLY A 1 187 ? -22.698 -10.541 2.545 1.00 92.81 187 GLY A C 1
ATOM 1466 O O . GLY A 1 187 ? -22.228 -11.430 1.837 1.00 92.81 187 GLY A O 1
ATOM 1467 N N . GLY A 1 188 ? -23.363 -9.496 2.040 1.00 93.31 188 GLY A N 1
ATOM 1468 C CA . GLY A 1 188 ? -23.500 -9.237 0.605 1.00 93.31 188 GLY A CA 1
ATOM 1469 C C . GLY A 1 188 ? -22.190 -8.810 -0.073 1.00 93.31 188 GLY A C 1
ATOM 1470 O O . GLY A 1 188 ? -21.171 -8.575 0.581 1.00 93.31 188 GLY A O 1
ATOM 1471 N N . GLU A 1 189 ? -22.221 -8.697 -1.400 1.00 92.31 189 GLU A N 1
ATOM 1472 C CA . GLU A 1 189 ? -21.077 -8.267 -2.214 1.00 92.31 189 GLU A CA 1
ATOM 1473 C C . GLU A 1 189 ? -20.866 -6.743 -2.167 1.00 92.31 189 GLU A C 1
ATOM 1475 O O . GLU A 1 189 ? -21.811 -5.965 -2.025 1.00 92.31 189 GLU A O 1
ATOM 1480 N N . THR A 1 190 ? -19.610 -6.320 -2.316 1.00 93.56 190 THR A N 1
ATOM 1481 C CA . THR A 1 190 ? -19.204 -4.916 -2.480 1.00 93.56 190 THR A CA 1
ATOM 1482 C C . THR A 1 190 ? -18.483 -4.751 -3.814 1.00 93.56 190 THR A C 1
ATOM 1484 O O . THR A 1 190 ? -18.109 -5.724 -4.465 1.00 93.56 190 THR A O 1
ATOM 1487 N N . ASN A 1 191 ? -18.224 -3.510 -4.220 1.00 93.94 191 ASN A N 1
ATOM 1488 C CA . ASN A 1 191 ? -17.378 -3.225 -5.379 1.00 93.94 191 ASN A CA 1
ATOM 1489 C C . ASN A 1 191 ? -15.870 -3.321 -5.065 1.00 93.94 191 ASN A C 1
ATOM 1491 O O . ASN A 1 191 ? -15.071 -2.908 -5.902 1.00 93.94 191 ASN A O 1
ATOM 1495 N N . GLU A 1 192 ? -15.461 -3.820 -3.891 1.00 93.31 192 GLU A N 1
ATOM 1496 C CA . GLU A 1 192 ? -14.058 -3.825 -3.452 1.00 93.31 192 GLU A CA 1
ATOM 1497 C C . GLU A 1 192 ? -13.116 -4.468 -4.479 1.00 93.31 192 GLU A C 1
ATOM 1499 O O . GLU A 1 192 ? -12.059 -3.910 -4.756 1.00 93.31 192 GLU A O 1
ATOM 1504 N N . GLU A 1 193 ? -13.518 -5.582 -5.099 1.00 90.12 193 GLU A N 1
ATOM 1505 C CA . GLU A 1 193 ? -12.708 -6.295 -6.101 1.00 90.12 193 GLU A CA 1
ATOM 1506 C C . GLU A 1 193 ? -12.441 -5.471 -7.373 1.00 90.12 193 GLU A C 1
ATOM 1508 O O . GLU A 1 193 ? -11.509 -5.763 -8.118 1.00 90.12 193 GLU A O 1
ATOM 1513 N N . SER A 1 194 ? -13.242 -4.432 -7.624 1.00 90.31 194 SER A N 1
ATOM 1514 C CA . SER A 1 194 ? -13.058 -3.514 -8.757 1.00 90.31 194 SER A CA 1
ATOM 1515 C C . SER A 1 194 ? -12.174 -2.305 -8.433 1.00 90.31 194 SER A C 1
ATOM 1517 O O . SER A 1 194 ? -11.894 -1.489 -9.314 1.00 90.31 194 SER A O 1
ATOM 1519 N N . LEU A 1 195 ? -11.756 -2.160 -7.173 1.00 93.75 195 LEU A N 1
ATOM 1520 C CA . LEU A 1 195 ? -10.929 -1.057 -6.699 1.00 93.75 195 LEU A CA 1
ATOM 1521 C C . LEU A 1 195 ? -9.474 -1.497 -6.553 1.00 93.75 195 LEU A C 1
ATOM 1523 O O . LEU A 1 195 ? -9.161 -2.672 -6.374 1.00 93.75 195 LEU A O 1
ATOM 1527 N N . ILE A 1 196 ? -8.573 -0.522 -6.592 1.00 94.06 196 ILE A N 1
ATOM 1528 C CA . ILE A 1 196 ? -7.137 -0.740 -6.435 1.00 94.06 196 ILE A CA 1
ATOM 1529 C C . ILE A 1 196 ? -6.677 -0.005 -5.180 1.00 94.06 196 ILE A C 1
ATOM 1531 O O . ILE A 1 196 ? -7.134 1.106 -4.905 1.00 94.06 196 ILE A O 1
ATOM 1535 N N . ASP A 1 197 ? -5.755 -0.614 -4.434 1.00 97.06 197 ASP A N 1
ATOM 1536 C CA . ASP A 1 197 ? -5.024 0.083 -3.380 1.00 97.06 197 ASP A CA 1
ATOM 1537 C C . ASP A 1 197 ? -4.020 1.065 -4.000 1.00 97.06 197 ASP A C 1
ATOM 1539 O O . ASP A 1 197 ? -2.935 0.685 -4.454 1.00 97.06 197 ASP A O 1
ATOM 1543 N N . THR A 1 198 ? -4.388 2.346 -4.033 1.00 96.88 198 THR A N 1
ATOM 1544 C CA . THR A 1 198 ? -3.562 3.392 -4.642 1.00 96.88 198 THR A CA 1
ATOM 1545 C C . THR A 1 198 ? -2.304 3.687 -3.830 1.00 96.88 198 THR A C 1
ATOM 1547 O O . THR A 1 198 ? -1.315 4.139 -4.406 1.00 96.88 198 THR A O 1
ATOM 1550 N N . VAL A 1 199 ? -2.279 3.368 -2.531 1.00 97.50 199 VAL A N 1
ATOM 1551 C CA . VAL A 1 199 ? -1.072 3.485 -1.696 1.00 97.50 199 VAL A CA 1
ATOM 1552 C C . VAL A 1 199 ? -0.050 2.424 -2.097 1.00 97.50 199 VAL A C 1
ATOM 1554 O O . VAL A 1 199 ? 1.127 2.740 -2.295 1.00 97.50 199 VAL A O 1
ATOM 1557 N N . ALA A 1 200 ? -0.480 1.169 -2.246 1.00 97.19 200 ALA A N 1
ATOM 1558 C CA . ALA A 1 200 ? 0.395 0.091 -2.701 1.00 97.19 200 ALA A CA 1
ATOM 1559 C C . ALA A 1 200 ? 0.926 0.358 -4.118 1.00 97.19 200 ALA A C 1
ATOM 1561 O O . ALA A 1 200 ? 2.139 0.305 -4.335 1.00 97.19 200 ALA A O 1
ATOM 1562 N N . LEU A 1 201 ? 0.040 0.745 -5.043 1.00 95.75 201 LEU A N 1
ATOM 1563 C CA . LEU A 1 201 ? 0.416 1.126 -6.406 1.00 95.75 201 LEU A CA 1
ATOM 1564 C C . LEU A 1 201 ? 1.409 2.298 -6.415 1.00 95.75 201 LEU A C 1
ATOM 1566 O O . LEU A 1 201 ? 2.404 2.273 -7.133 1.00 95.75 201 LEU A O 1
ATOM 1570 N N . GLY A 1 202 ? 1.171 3.325 -5.598 1.00 96.88 202 GLY A N 1
ATOM 1571 C CA . GLY A 1 202 ? 2.052 4.483 -5.488 1.00 96.88 202 GLY A CA 1
ATOM 1572 C C . GLY A 1 202 ? 3.461 4.138 -5.027 1.00 96.88 202 GLY A C 1
ATOM 1573 O O . GLY A 1 202 ? 4.433 4.658 -5.574 1.00 96.88 202 GLY A O 1
ATOM 1574 N N . ARG A 1 203 ? 3.578 3.234 -4.049 1.00 97.75 203 ARG A N 1
ATOM 1575 C CA . ARG A 1 203 ? 4.867 2.719 -3.570 1.00 97.75 203 ARG A CA 1
ATOM 1576 C C . ARG A 1 203 ? 5.609 1.978 -4.674 1.00 97.75 203 ARG A C 1
ATOM 1578 O O . ARG A 1 203 ? 6.799 2.209 -4.873 1.00 97.75 203 ARG A O 1
ATOM 1585 N N . GLU A 1 204 ? 4.908 1.109 -5.394 1.00 94.56 204 GLU A N 1
ATOM 1586 C CA . GLU A 1 204 ? 5.479 0.371 -6.518 1.00 94.56 204 GLU A CA 1
ATOM 1587 C C . GLU A 1 204 ? 5.969 1.318 -7.617 1.00 94.56 204 GLU A C 1
ATOM 1589 O O . GLU A 1 204 ? 7.104 1.191 -8.072 1.00 94.56 204 GLU A O 1
ATOM 1594 N N . LEU A 1 205 ? 5.154 2.305 -7.997 1.00 94.31 205 LEU A N 1
ATOM 1595 C CA . LEU A 1 205 ? 5.500 3.309 -9.002 1.00 94.31 205 LEU A CA 1
ATOM 1596 C C . LEU A 1 205 ? 6.695 4.168 -8.583 1.00 94.31 205 LEU A C 1
ATOM 1598 O O . LEU A 1 205 ? 7.594 4.384 -9.390 1.00 94.31 205 LEU A O 1
ATOM 1602 N N . PHE A 1 206 ? 6.736 4.623 -7.327 1.00 95.88 206 PHE A N 1
ATOM 1603 C CA . PHE A 1 206 ? 7.843 5.418 -6.788 1.00 95.88 206 PHE A CA 1
ATOM 1604 C C . PHE A 1 206 ? 9.187 4.692 -6.949 1.00 95.88 206 PHE A C 1
ATOM 1606 O O . PHE A 1 206 ? 10.173 5.282 -7.400 1.00 95.88 206 PHE A O 1
ATOM 1613 N N . ASN A 1 207 ? 9.208 3.394 -6.645 1.00 90.69 207 ASN A N 1
ATOM 1614 C CA . ASN A 1 207 ? 10.396 2.564 -6.809 1.00 90.69 207 ASN A CA 1
ATOM 1615 C C . ASN A 1 207 ? 10.663 2.274 -8.295 1.00 90.69 207 ASN A C 1
ATOM 1617 O O . ASN A 1 207 ? 11.799 2.357 -8.762 1.00 90.69 207 ASN A O 1
ATOM 1621 N N . SER A 1 208 ? 9.622 1.965 -9.072 1.00 85.00 208 SER A N 1
ATOM 1622 C CA . SER A 1 208 ? 9.775 1.492 -10.448 1.00 85.00 208 SER A CA 1
ATOM 1623 C C . SER A 1 208 ? 10.306 2.553 -11.410 1.00 85.00 208 SER A C 1
ATOM 1625 O O . SER A 1 208 ? 11.046 2.215 -12.341 1.00 85.00 208 SER A O 1
ATOM 1627 N N . VAL A 1 209 ? 9.979 3.824 -11.162 1.00 87.62 209 VAL A N 1
ATOM 1628 C CA . VAL A 1 209 ? 10.492 4.971 -11.924 1.00 87.62 209 VAL A CA 1
ATOM 1629 C C . VAL A 1 209 ? 11.768 5.569 -11.322 1.00 87.62 209 VAL A C 1
ATOM 1631 O O . VAL A 1 209 ? 12.321 6.512 -11.885 1.00 87.62 209 VAL A O 1
ATOM 1634 N N . GLY A 1 210 ? 12.290 4.980 -10.240 1.00 86.75 210 GLY A N 1
ATOM 1635 C CA . GLY A 1 210 ? 13.602 5.293 -9.671 1.00 86.75 210 GLY A CA 1
ATOM 1636 C C . GLY A 1 210 ? 13.644 6.544 -8.794 1.00 86.75 210 GLY A C 1
ATOM 1637 O O . GLY A 1 210 ? 14.723 7.114 -8.617 1.00 86.75 210 GLY A O 1
ATOM 1638 N N . CYS A 1 211 ? 12.513 6.985 -8.230 1.00 92.88 211 CYS A N 1
ATOM 1639 C CA . CYS A 1 211 ? 12.480 8.169 -7.365 1.00 92.88 211 CYS A CA 1
ATOM 1640 C C . CYS A 1 211 ? 13.396 8.016 -6.138 1.00 92.88 211 CYS A C 1
ATOM 1642 O O . CYS A 1 211 ? 14.043 8.982 -5.731 1.00 92.88 211 CYS A O 1
ATOM 1644 N N . GLU A 1 212 ? 13.516 6.800 -5.600 1.00 92.19 212 GLU A N 1
ATOM 1645 C CA . GLU A 1 212 ? 14.370 6.456 -4.451 1.00 92.19 212 GLU A CA 1
ATOM 1646 C C . GLU A 1 212 ? 15.866 6.747 -4.666 1.00 92.19 212 GLU A C 1
ATOM 1648 O O . GLU A 1 212 ? 16.598 6.971 -3.705 1.00 92.19 212 GLU A O 1
ATOM 1653 N N . ALA A 1 213 ? 16.332 6.816 -5.919 1.00 90.50 213 ALA A N 1
ATOM 1654 C CA . ALA A 1 213 ? 17.730 7.126 -6.221 1.00 90.50 213 ALA A CA 1
ATOM 1655 C C . ALA A 1 213 ? 18.107 8.579 -5.876 1.00 90.50 213 ALA A C 1
ATOM 1657 O O . ALA A 1 213 ? 19.277 8.874 -5.622 1.00 90.50 213 ALA A O 1
ATOM 1658 N N . CYS A 1 214 ? 17.123 9.483 -5.876 1.00 93.31 214 CYS A N 1
ATOM 1659 C CA . CYS A 1 214 ? 17.311 10.914 -5.635 1.00 93.31 214 CYS A CA 1
ATOM 1660 C C . CYS A 1 214 ? 16.529 11.436 -4.423 1.00 93.31 214 CYS A C 1
ATOM 1662 O O . CYS A 1 214 ? 16.836 12.526 -3.942 1.00 93.31 214 CYS A O 1
ATOM 1664 N N . HIS A 1 215 ? 15.571 10.668 -3.901 1.00 94.56 215 HIS A N 1
ATOM 1665 C CA . HIS A 1 215 ? 14.727 11.055 -2.778 1.00 94.56 215 HIS A CA 1
ATOM 1666 C C . HIS A 1 215 ? 14.748 10.004 -1.672 1.00 94.56 215 HIS A C 1
ATOM 1668 O O . HIS A 1 215 ? 14.296 8.878 -1.869 1.00 94.56 215 HIS A O 1
ATOM 1674 N N . SER A 1 216 ? 15.191 10.402 -0.478 1.00 93.69 216 SER A N 1
ATOM 1675 C CA . SER A 1 216 ? 14.952 9.592 0.717 1.00 93.69 216 SER A CA 1
ATOM 1676 C C . SER A 1 216 ? 13.502 9.732 1.183 1.00 93.69 216 SER A C 1
ATOM 1678 O O . SER A 1 216 ? 12.890 10.795 1.057 1.00 93.69 216 SER A O 1
ATOM 1680 N N . VAL A 1 217 ? 12.972 8.650 1.744 1.00 95.12 217 VAL A N 1
ATOM 1681 C CA . VAL A 1 217 ? 11.649 8.568 2.379 1.00 95.12 217 VAL A CA 1
ATOM 1682 C C . VAL A 1 217 ? 11.747 8.185 3.857 1.00 95.12 217 VAL A C 1
ATOM 1684 O O . VAL A 1 217 ? 10.744 7.857 4.488 1.00 95.12 217 VAL A O 1
ATOM 1687 N N . HIS A 1 218 ? 12.956 8.203 4.419 1.00 93.81 218 HIS A N 1
ATOM 1688 C CA . HIS A 1 218 ? 13.205 7.835 5.806 1.00 93.81 218 HIS A CA 1
ATOM 1689 C C . HIS A 1 218 ? 13.401 9.073 6.672 1.00 93.81 218 HIS A C 1
ATOM 1691 O O . HIS A 1 218 ? 14.049 10.046 6.279 1.00 93.81 218 HIS A O 1
ATOM 1697 N N . GLN A 1 219 ? 12.859 9.025 7.884 1.00 91.88 219 GLN A N 1
ATOM 1698 C CA . GLN A 1 219 ? 12.964 10.121 8.834 1.00 91.88 219 GLN A CA 1
ATOM 1699 C C . GLN A 1 219 ? 14.429 10.478 9.118 1.00 91.88 219 GLN A C 1
ATOM 1701 O O . GLN A 1 219 ? 15.225 9.616 9.485 1.00 91.88 219 GLN A O 1
ATOM 1706 N N . ASN A 1 220 ? 14.766 11.765 8.985 1.00 86.81 220 ASN A N 1
ATOM 1707 C CA . ASN A 1 220 ? 16.102 12.323 9.240 1.00 86.81 220 ASN A CA 1
ATOM 1708 C C . ASN A 1 220 ? 17.246 11.690 8.425 1.00 86.81 220 ASN A C 1
ATOM 1710 O O . ASN A 1 220 ? 18.417 11.870 8.761 1.00 86.81 220 ASN A O 1
ATOM 1714 N N . ASP A 1 221 ? 16.933 10.971 7.349 1.00 87.69 221 ASP A N 1
ATOM 1715 C CA . ASP A 1 221 ? 17.947 10.407 6.470 1.00 87.69 221 ASP A CA 1
ATOM 1716 C C . ASP A 1 221 ? 18.523 11.487 5.543 1.00 87.69 221 ASP A C 1
ATOM 1718 O O . ASP A 1 221 ? 17.801 12.255 4.901 1.00 87.69 221 ASP A O 1
ATOM 1722 N N . THR A 1 222 ? 19.852 11.540 5.512 1.00 83.25 222 THR A N 1
ATOM 1723 C CA . THR A 1 222 ? 20.661 12.516 4.769 1.00 83.25 222 THR A CA 1
ATOM 1724 C C . THR A 1 222 ? 21.606 11.843 3.770 1.00 83.25 222 THR A C 1
ATOM 1726 O O . THR A 1 222 ? 22.468 12.507 3.195 1.00 83.25 222 THR A O 1
ATOM 1729 N N . SER A 1 223 ? 21.457 10.529 3.557 1.00 83.62 223 SER A N 1
ATOM 1730 C CA . SER A 1 223 ? 22.289 9.737 2.645 1.00 83.62 223 SER A CA 1
ATOM 1731 C C . SER A 1 223 ? 22.138 10.159 1.180 1.00 83.62 223 SER A C 1
ATOM 1733 O O . SER A 1 223 ? 23.107 10.109 0.420 1.00 83.62 223 SER A O 1
ATOM 1735 N N . VAL A 1 224 ? 20.949 10.631 0.795 1.00 81.81 224 VAL A N 1
ATOM 1736 C CA . VAL A 1 224 ? 20.652 11.114 -0.555 1.00 81.81 224 VAL A CA 1
ATOM 1737 C C . VAL A 1 224 ? 20.701 12.641 -0.592 1.00 81.81 224 VAL A C 1
ATOM 1739 O O . VAL A 1 224 ? 19.998 13.319 0.152 1.00 81.81 224 VAL A O 1
ATOM 1742 N N . THR A 1 225 ? 21.533 13.193 -1.477 1.00 82.25 225 THR A N 1
ATOM 1743 C CA . THR A 1 225 ? 21.788 14.645 -1.572 1.00 82.25 225 THR A CA 1
ATOM 1744 C C . THR A 1 225 ? 21.256 15.290 -2.852 1.00 82.25 225 THR A C 1
ATOM 1746 O O . THR A 1 225 ? 21.328 16.509 -2.995 1.00 82.25 225 THR A O 1
ATOM 1749 N N . SER A 1 226 ? 20.732 14.490 -3.786 1.00 88.94 226 SER A N 1
ATOM 1750 C CA . SER A 1 226 ? 20.315 14.964 -5.116 1.00 88.94 226 SER A CA 1
ATOM 1751 C C . SER A 1 226 ? 18.921 15.596 -5.131 1.00 88.94 226 SER A C 1
ATOM 1753 O O . SER A 1 226 ? 18.653 16.447 -5.973 1.00 88.94 226 SER A O 1
ATOM 1755 N N . GLY A 1 227 ? 18.052 15.224 -4.191 1.00 91.38 227 GLY A N 1
ATOM 1756 C CA . GLY A 1 227 ? 16.709 15.770 -4.038 1.00 91.38 227 GLY A CA 1
ATOM 1757 C C . GLY A 1 227 ? 16.294 15.878 -2.567 1.00 91.38 227 GLY A C 1
ATOM 1758 O O . GLY A 1 227 ? 17.001 15.390 -1.680 1.00 91.38 227 GLY A O 1
ATOM 1759 N N . PRO A 1 228 ? 15.163 16.545 -2.278 1.00 93.25 228 PRO A N 1
ATOM 1760 C CA . PRO A 1 228 ? 14.630 16.650 -0.926 1.00 93.25 228 PRO A CA 1
ATOM 1761 C C . PRO A 1 228 ? 14.255 15.283 -0.353 1.00 93.25 228 PRO A C 1
ATOM 1763 O O . PRO A 1 228 ? 13.727 14.427 -1.067 1.00 93.25 228 PRO A O 1
ATOM 1766 N N . ASN A 1 229 ? 14.449 15.129 0.957 1.00 94.12 229 ASN A N 1
ATOM 1767 C CA . ASN A 1 229 ? 13.809 14.067 1.725 1.00 94.12 229 ASN A CA 1
ATOM 1768 C C . ASN A 1 229 ? 12.286 14.302 1.718 1.00 94.12 229 ASN A C 1
ATOM 1770 O O . ASN A 1 229 ? 11.825 15.423 1.946 1.00 94.12 229 ASN A O 1
ATOM 1774 N N . LEU A 1 230 ? 11.526 13.260 1.390 1.00 95.81 230 LEU A N 1
ATOM 1775 C CA . LEU A 1 230 ? 10.075 13.314 1.219 1.00 95.81 230 LEU A CA 1
ATOM 1776 C C . LEU A 1 230 ? 9.311 12.848 2.464 1.00 95.81 230 LEU A C 1
ATOM 1778 O O . LEU A 1 230 ? 8.099 13.058 2.530 1.00 95.81 230 LEU A O 1
ATOM 1782 N N . PHE A 1 231 ? 9.990 12.265 3.459 1.00 95.88 231 PHE A N 1
ATOM 1783 C CA . PHE A 1 231 ? 9.371 11.950 4.744 1.00 95.88 231 PHE A CA 1
ATOM 1784 C C . PHE A 1 231 ? 8.882 13.235 5.418 1.00 95.88 231 PHE A C 1
ATOM 1786 O O . PHE A 1 231 ? 9.636 14.195 5.577 1.00 95.88 231 PHE A O 1
ATOM 1793 N N . GLY A 1 232 ? 7.621 13.265 5.840 1.00 94.56 232 GLY A N 1
ATOM 1794 C CA . GLY A 1 232 ? 7.039 14.424 6.511 1.00 94.56 232 GLY A CA 1
ATOM 1795 C C . GLY A 1 232 ? 6.598 15.553 5.571 1.00 94.56 232 GLY A C 1
ATOM 1796 O O . GLY A 1 232 ? 6.085 16.567 6.058 1.00 94.56 232 GLY A O 1
ATOM 1797 N N . LEU A 1 233 ? 6.841 15.436 4.256 1.00 95.12 233 LEU A N 1
ATOM 1798 C CA . LEU A 1 233 ? 6.636 16.530 3.303 1.00 95.12 233 LEU A CA 1
ATOM 1799 C C . LEU A 1 233 ? 5.175 16.648 2.858 1.00 95.12 233 LEU A C 1
ATOM 1801 O O . LEU A 1 233 ? 4.604 17.739 2.900 1.00 95.12 233 LEU A O 1
ATOM 1805 N N . PHE A 1 234 ? 4.585 15.531 2.433 1.00 95.69 234 PHE A N 1
ATOM 1806 C CA . PHE A 1 234 ? 3.216 15.468 1.926 1.00 95.69 234 PHE A CA 1
ATOM 1807 C C . PHE A 1 234 ? 2.265 15.086 3.057 1.00 95.69 234 PHE A C 1
ATOM 1809 O O . PHE A 1 234 ? 1.991 13.915 3.286 1.00 95.69 234 PHE A O 1
ATOM 1816 N N . GLN A 1 235 ? 1.797 16.086 3.798 1.00 91.38 235 GLN A N 1
ATOM 1817 C CA . GLN A 1 235 ? 0.882 15.908 4.929 1.00 91.38 235 GLN A CA 1
ATOM 1818 C C . GLN A 1 235 ? -0.580 16.037 4.488 1.00 91.38 235 GLN A C 1
ATOM 1820 O O . GLN A 1 235 ? -0.868 16.671 3.471 1.00 91.38 235 GLN A O 1
ATOM 1825 N N . ALA A 1 236 ? -1.505 15.491 5.287 1.00 81.50 236 ALA A N 1
ATOM 1826 C CA . ALA A 1 236 ? -2.946 15.649 5.058 1.00 81.50 236 ALA A CA 1
ATOM 1827 C C . ALA A 1 236 ? -3.361 17.131 4.957 1.00 81.50 236 ALA A C 1
ATOM 1829 O O . ALA A 1 236 ? -4.118 17.508 4.064 1.00 81.50 236 ALA A O 1
ATOM 1830 N N . GLU A 1 237 ? -2.807 17.981 5.827 1.00 85.31 237 GLU A N 1
ATOM 1831 C CA . GLU A 1 237 ? -2.839 19.434 5.668 1.00 85.31 237 GLU A CA 1
ATOM 1832 C C . GLU A 1 237 ? -1.515 19.913 5.054 1.00 85.31 237 GLU A C 1
ATOM 1834 O O . GLU A 1 237 ? -0.469 19.807 5.698 1.00 85.31 237 GLU A O 1
ATOM 1839 N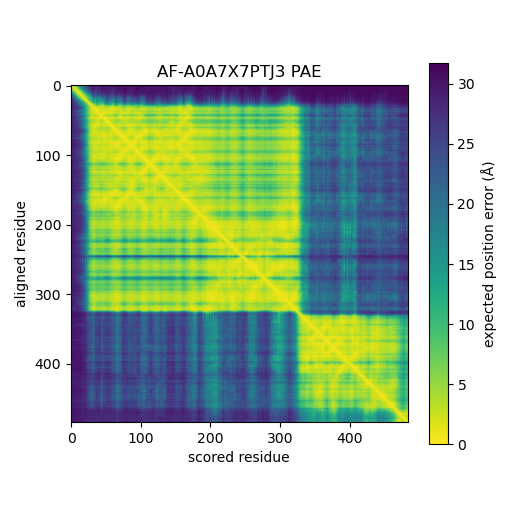 N . PRO A 1 238 ? -1.514 20.465 3.826 1.00 89.75 238 PRO A N 1
ATOM 1840 C CA . PRO A 1 238 ? -0.276 20.851 3.166 1.00 89.75 238 PRO A CA 1
ATOM 1841 C C . PRO A 1 238 ? 0.526 21.892 3.961 1.00 89.75 238 PRO A C 1
ATOM 1843 O O . PRO A 1 238 ? 0.087 23.032 4.191 1.00 89.75 238 PRO A O 1
ATOM 1846 N N . ARG A 1 239 ? 1.761 21.527 4.320 1.00 93.12 239 ARG A N 1
ATOM 1847 C CA . ARG A 1 239 ? 2.743 22.461 4.880 1.00 93.12 239 ARG A CA 1
ATOM 1848 C C . ARG A 1 239 ? 3.336 23.356 3.797 1.00 93.12 239 ARG A C 1
ATOM 1850 O O . ARG A 1 239 ? 3.285 23.050 2.606 1.00 93.12 239 ARG A O 1
ATOM 1857 N N . THR A 1 240 ? 3.887 24.490 4.209 1.00 91.94 240 THR A N 1
ATOM 1858 C CA . THR A 1 240 ? 4.654 25.360 3.312 1.00 91.94 240 THR A CA 1
ATOM 1859 C C . THR A 1 240 ? 6.089 24.872 3.186 1.00 91.94 240 THR A C 1
ATOM 1861 O O . THR A 1 240 ? 6.649 24.334 4.145 1.00 91.94 240 THR A O 1
ATOM 1864 N N . ARG A 1 241 ? 6.685 25.114 2.023 1.00 92.94 241 ARG A N 1
ATOM 1865 C CA . ARG A 1 241 ? 8.122 25.000 1.801 1.00 92.94 241 ARG A CA 1
ATOM 1866 C C . ARG A 1 241 ? 8.612 26.082 0.850 1.00 92.94 241 ARG A C 1
ATOM 1868 O O . ARG A 1 241 ? 7.841 26.586 0.032 1.00 92.94 241 ARG A O 1
ATOM 1875 N N . GLU A 1 242 ? 9.908 26.350 0.899 1.00 93.56 242 GLU A N 1
ATOM 1876 C CA . GLU A 1 242 ? 10.554 27.295 -0.005 1.00 93.56 242 GLU A CA 1
ATOM 1877 C C . GLU A 1 242 ? 11.023 26.606 -1.298 1.00 93.56 242 GLU A C 1
ATOM 1879 O O . GLU A 1 242 ? 11.518 25.469 -1.284 1.00 93.56 242 GLU A O 1
ATOM 1884 N N . VAL A 1 243 ? 10.868 27.316 -2.413 1.00 90.50 243 VAL A N 1
ATOM 1885 C CA . VAL A 1 243 ? 11.349 26.940 -3.747 1.00 90.50 243 VAL A CA 1
ATOM 1886 C C . VAL A 1 243 ? 11.994 28.144 -4.442 1.00 90.50 243 VAL A C 1
ATOM 1888 O O . VAL A 1 243 ? 11.768 29.294 -4.053 1.00 90.50 243 VAL A O 1
ATOM 1891 N N . VAL A 1 244 ? 12.798 27.871 -5.470 1.00 90.56 244 VAL A N 1
ATOM 1892 C CA . VAL A 1 244 ? 13.456 28.860 -6.331 1.00 90.56 244 VAL A CA 1
ATOM 1893 C C . VAL A 1 244 ? 12.983 28.691 -7.775 1.00 90.56 244 VAL A C 1
ATOM 1895 O O . VAL A 1 244 ? 13.005 27.576 -8.287 1.00 90.56 244 VAL A O 1
ATOM 1898 N N . GLU A 1 245 ? 12.603 29.785 -8.435 1.00 83.19 245 GLU A N 1
ATOM 1899 C CA . GLU A 1 245 ? 12.155 29.823 -9.841 1.00 83.19 245 GLU A CA 1
ATOM 1900 C C . GLU A 1 245 ? 12.953 30.862 -10.637 1.00 83.19 245 GLU A C 1
ATOM 1902 O O . GLU A 1 245 ? 13.341 31.918 -10.117 1.00 83.19 245 GLU A O 1
ATOM 1907 N N . GLY A 1 246 ? 13.197 30.564 -11.916 1.00 68.62 246 GLY A N 1
ATOM 1908 C CA . GLY A 1 246 ? 13.862 31.471 -12.855 1.00 68.62 246 GLY A CA 1
ATOM 1909 C C . GLY A 1 246 ? 15.234 31.967 -12.376 1.00 68.62 246 GLY A C 1
ATOM 1910 O O . GLY A 1 246 ? 16.070 31.187 -11.925 1.00 68.62 246 GLY A O 1
ATOM 1911 N N . GLU A 1 247 ? 15.470 33.281 -12.460 1.00 67.06 247 GLU A N 1
ATOM 1912 C CA . GLU A 1 247 ? 16.731 33.961 -12.096 1.00 67.06 247 GLU A CA 1
ATOM 1913 C C . GLU A 1 247 ? 17.007 34.036 -10.573 1.00 67.06 247 GLU A C 1
ATOM 1915 O O . GLU A 1 247 ? 17.668 34.957 -10.094 1.00 67.06 247 GLU A O 1
ATOM 1920 N N . GLY A 1 248 ? 16.514 33.076 -9.785 1.00 76.25 248 GLY A N 1
ATOM 1921 C CA . GLY A 1 248 ? 16.804 32.979 -8.350 1.00 76.25 248 GLY A CA 1
ATOM 1922 C C . GLY A 1 248 ? 15.736 33.564 -7.423 1.00 76.25 248 GLY A C 1
ATOM 1923 O O . GLY A 1 248 ? 16.012 33.781 -6.240 1.00 76.25 248 GLY A O 1
ATOM 1924 N N . HIS A 1 249 ? 14.520 33.808 -7.920 1.00 82.00 249 HIS A N 1
ATOM 1925 C CA . HIS A 1 249 ? 13.421 34.301 -7.091 1.00 82.00 249 HIS A CA 1
ATOM 1926 C C . HIS A 1 249 ? 12.937 33.210 -6.133 1.00 82.00 249 HIS A C 1
ATOM 1928 O O . HIS A 1 249 ? 12.664 32.084 -6.545 1.00 82.00 249 HIS A O 1
ATOM 1934 N N . ARG A 1 250 ? 12.822 33.558 -4.849 1.00 88.81 250 ARG A N 1
ATOM 1935 C CA . ARG A 1 250 ? 12.405 32.659 -3.765 1.00 88.81 250 ARG A CA 1
ATOM 1936 C C . ARG A 1 250 ? 10.972 32.927 -3.343 1.00 88.81 250 ARG A C 1
ATOM 1938 O O . ARG A 1 250 ? 10.601 34.077 -3.115 1.00 88.81 250 ARG A O 1
ATOM 1945 N N . PHE A 1 251 ? 10.187 31.870 -3.183 1.00 86.31 251 PHE A N 1
ATOM 1946 C CA . PHE A 1 251 ? 8.799 31.956 -2.730 1.00 86.31 251 PHE A CA 1
ATOM 1947 C C . PHE A 1 251 ? 8.393 30.698 -1.968 1.00 86.31 251 PHE A C 1
ATOM 1949 O O . PHE A 1 251 ? 9.049 29.657 -2.018 1.00 86.31 251 PHE A O 1
ATOM 1956 N N . GLN A 1 252 ? 7.302 30.829 -1.218 1.00 86.50 252 GLN A N 1
ATOM 1957 C CA . GLN A 1 252 ? 6.724 29.753 -0.426 1.00 86.50 252 GLN A CA 1
ATOM 1958 C C . GLN A 1 252 ? 5.586 29.098 -1.207 1.00 86.50 252 GLN A C 1
ATOM 1960 O O . GLN A 1 252 ? 4.688 29.784 -1.694 1.00 86.50 252 GLN A O 1
ATOM 1965 N N . VAL A 1 253 ? 5.594 27.770 -1.280 1.00 85.44 253 VAL A N 1
ATOM 1966 C CA . VAL A 1 253 ? 4.536 26.963 -1.902 1.00 85.44 253 VAL A CA 1
ATOM 1967 C C . VAL A 1 253 ? 3.980 25.955 -0.908 1.00 85.44 253 VAL A C 1
ATOM 1969 O O . VAL A 1 253 ? 4.659 25.543 0.033 1.00 85.44 253 VAL A O 1
ATOM 1972 N N . LYS A 1 254 ? 2.731 25.539 -1.112 1.00 87.31 254 LYS A N 1
ATOM 1973 C CA . LYS A 1 254 ? 2.118 24.448 -0.352 1.00 87.31 254 LYS A CA 1
ATOM 1974 C C . LYS A 1 254 ? 2.538 23.107 -0.946 1.00 87.31 254 LYS A C 1
ATOM 1976 O O . LYS A 1 254 ? 2.274 22.851 -2.118 1.00 87.31 254 LYS A O 1
ATOM 1981 N N . ALA A 1 255 ? 3.154 22.248 -0.138 1.00 91.75 255 ALA A N 1
ATOM 1982 C CA . ALA A 1 255 ? 3.569 20.899 -0.520 1.00 91.75 255 ALA A CA 1
ATOM 1983 C C . ALA A 1 255 ? 2.364 19.937 -0.541 1.00 91.75 255 ALA A C 1
ATOM 1985 O O . ALA A 1 255 ? 2.237 19.043 0.289 1.00 91.75 255 ALA A O 1
ATOM 1986 N N . GLY A 1 256 ? 1.430 20.189 -1.459 1.00 88.62 256 GLY A N 1
ATOM 1987 C CA . GLY A 1 256 ? 0.238 19.373 -1.686 1.00 88.62 256 GLY A CA 1
ATOM 1988 C C . GLY A 1 256 ? 0.279 18.634 -3.022 1.00 88.62 256 GLY A C 1
ATOM 1989 O O . GLY A 1 256 ? 1.319 18.551 -3.680 1.00 88.62 256 GLY A O 1
ATOM 1990 N N . ARG A 1 257 ? -0.882 18.134 -3.455 1.00 90.56 257 ARG A N 1
ATOM 1991 C CA . ARG A 1 257 ? -1.004 17.341 -4.685 1.00 90.56 257 ARG A CA 1
ATOM 1992 C C . ARG A 1 257 ? -0.543 18.091 -5.931 1.00 90.56 257 ARG A C 1
ATOM 1994 O O . ARG A 1 257 ? 0.220 17.564 -6.728 1.00 90.56 257 ARG A O 1
ATOM 2001 N N . GLU A 1 258 ? -0.952 19.346 -6.058 1.00 84.88 258 GLU A N 1
ATOM 2002 C CA . GLU A 1 258 ? -0.571 20.196 -7.186 1.00 84.88 258 GLU A CA 1
ATOM 2003 C C . GLU A 1 258 ? 0.948 20.417 -7.258 1.00 84.88 258 GLU A C 1
ATOM 2005 O O . GLU A 1 258 ? 1.538 20.366 -8.336 1.00 84.88 258 GLU A O 1
ATOM 2010 N N . TYR A 1 259 ? 1.596 20.604 -6.102 1.00 90.62 259 TYR A N 1
ATOM 2011 C CA . TYR A 1 259 ? 3.050 20.720 -6.025 1.00 90.62 259 TYR A CA 1
ATOM 2012 C C . TYR A 1 259 ? 3.735 19.431 -6.485 1.00 90.62 259 TYR A C 1
ATOM 2014 O O . TYR A 1 259 ? 4.654 19.508 -7.292 1.00 90.62 259 TYR A O 1
ATOM 2022 N N . LEU A 1 260 ? 3.250 18.259 -6.054 1.00 95.94 260 LEU A N 1
ATOM 2023 C CA . LEU A 1 260 ? 3.772 16.967 -6.512 1.00 95.94 260 LEU A CA 1
ATOM 2024 C C . LEU A 1 260 ? 3.686 16.828 -8.038 1.00 95.94 260 LEU A C 1
ATOM 2026 O O . LEU A 1 260 ? 4.685 16.511 -8.681 1.00 95.94 260 LEU A O 1
ATOM 2030 N N . HIS A 1 261 ? 2.512 17.105 -8.616 1.00 91.62 261 HIS A N 1
ATOM 2031 C CA . HIS A 1 261 ? 2.315 17.069 -10.068 1.00 91.62 261 HIS A CA 1
ATOM 2032 C C . HIS A 1 261 ? 3.290 17.997 -10.777 1.00 91.62 261 HIS A C 1
ATOM 2034 O O . HIS A 1 261 ? 4.020 17.560 -11.663 1.00 91.62 261 HIS A O 1
ATOM 2040 N N . ARG A 1 262 ? 3.374 19.262 -10.358 1.00 86.88 262 ARG A N 1
ATOM 2041 C CA . ARG A 1 262 ? 4.286 20.229 -10.973 1.00 86.88 262 ARG A CA 1
ATOM 2042 C C . ARG A 1 262 ? 5.748 19.798 -10.856 1.00 86.88 262 ARG A C 1
ATOM 2044 O O . ARG A 1 262 ? 6.457 19.849 -11.853 1.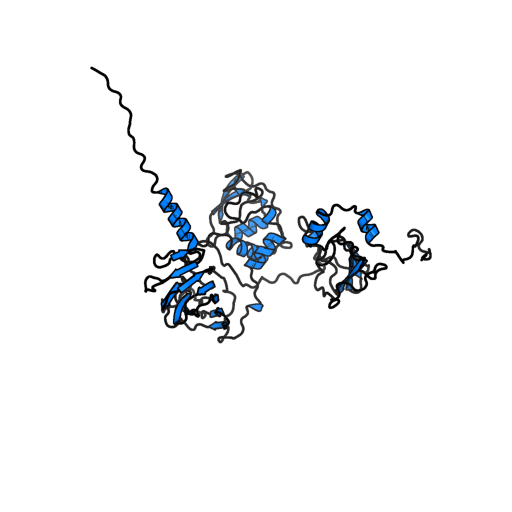00 86.88 262 ARG A O 1
ATOM 2051 N N . SER A 1 263 ? 6.183 19.313 -9.693 1.00 94.31 263 SER A N 1
ATOM 2052 C CA . SER A 1 263 ? 7.552 18.824 -9.487 1.00 94.31 263 SER A CA 1
ATOM 2053 C C . SER A 1 263 ? 7.894 17.610 -10.350 1.00 94.31 263 SER A C 1
ATOM 2055 O O . SER A 1 263 ? 9.049 17.448 -10.718 1.00 94.31 263 SER A O 1
ATOM 2057 N N . ILE A 1 264 ? 6.921 16.772 -10.709 1.00 95.12 264 ILE A N 1
ATOM 2058 C CA . ILE A 1 264 ? 7.146 15.613 -11.584 1.00 95.12 264 ILE A CA 1
ATOM 2059 C C . ILE A 1 264 ? 7.087 16.004 -13.070 1.00 95.12 264 ILE A C 1
ATOM 2061 O O . ILE A 1 264 ? 7.874 15.501 -13.873 1.00 95.12 264 ILE A O 1
ATOM 2065 N N . ARG A 1 265 ? 6.183 16.916 -13.452 1.00 88.19 265 ARG A N 1
ATOM 2066 C CA . ARG A 1 265 ? 5.999 17.355 -14.848 1.00 88.19 265 ARG A CA 1
ATOM 2067 C C . ARG A 1 265 ? 7.062 18.347 -15.311 1.00 88.19 265 ARG A C 1
ATOM 2069 O O . ARG A 1 265 ? 7.553 18.231 -16.430 1.00 88.19 265 ARG A O 1
ATOM 2076 N N . ALA A 1 266 ? 7.398 19.310 -14.460 1.00 86.75 266 ALA A N 1
ATOM 2077 C CA . ALA A 1 266 ? 8.307 20.413 -14.751 1.00 86.75 266 ALA A CA 1
ATOM 2078 C C . ALA A 1 266 ? 9.241 20.685 -13.548 1.00 86.75 266 ALA A C 1
ATOM 2080 O O . ALA A 1 266 ? 9.190 21.755 -12.938 1.00 86.75 266 ALA A O 1
ATOM 2081 N N . PRO A 1 267 ? 10.111 19.722 -13.179 1.00 91.50 267 PRO A N 1
ATOM 2082 C CA . PRO A 1 267 ? 10.971 19.812 -11.992 1.00 91.50 267 PRO A CA 1
ATOM 2083 C C . PRO A 1 267 ? 11.900 21.032 -11.972 1.00 91.50 267 PRO A C 1
ATOM 2085 O O . PRO A 1 267 ? 12.270 21.504 -10.900 1.00 91.50 267 PRO A O 1
ATOM 2088 N N . ASN A 1 268 ? 12.282 21.539 -13.146 1.00 89.25 268 ASN A N 1
ATOM 2089 C CA . ASN A 1 268 ? 13.233 22.643 -13.278 1.00 89.25 268 ASN A CA 1
ATOM 2090 C C . ASN A 1 268 ? 12.588 24.028 -13.149 1.00 89.25 268 ASN A C 1
ATOM 2092 O O . ASN A 1 268 ? 13.317 25.003 -12.979 1.00 89.25 268 ASN A O 1
ATOM 2096 N N . ASP A 1 269 ? 11.257 24.119 -13.205 1.00 87.00 269 ASP A N 1
ATOM 2097 C CA . ASP A 1 269 ? 10.559 25.395 -13.032 1.00 87.00 269 ASP A CA 1
ATOM 2098 C C . ASP A 1 269 ? 10.681 25.866 -11.578 1.00 87.00 269 ASP A C 1
ATOM 2100 O O . ASP A 1 269 ? 10.865 27.051 -11.318 1.00 87.00 269 ASP A O 1
ATOM 2104 N N . GLN A 1 270 ? 10.624 24.932 -10.619 1.00 87.00 270 GLN A N 1
ATOM 2105 C CA . GLN A 1 270 ? 10.652 25.235 -9.187 1.00 87.00 270 GLN A CA 1
ATOM 2106 C C . GLN A 1 270 ? 11.576 24.283 -8.433 1.00 87.00 270 GLN A C 1
ATOM 2108 O O . GLN A 1 270 ? 11.186 23.186 -8.024 1.00 87.00 270 GLN A O 1
ATOM 2113 N N . LEU A 1 271 ? 12.801 24.741 -8.189 1.00 93.19 271 LEU A N 1
ATOM 2114 C CA . LEU A 1 271 ? 13.804 23.986 -7.452 1.00 93.19 271 LEU A CA 1
ATOM 2115 C C . LEU A 1 271 ? 13.533 24.082 -5.954 1.00 93.19 271 LEU A C 1
ATOM 2117 O O . LEU A 1 271 ? 13.493 25.166 -5.375 1.00 93.19 271 LEU A O 1
ATOM 2121 N N . ALA A 1 272 ? 13.365 22.933 -5.307 1.00 93.94 272 ALA A N 1
ATOM 2122 C CA . ALA A 1 272 ? 13.237 22.859 -3.859 1.00 93.94 272 ALA A CA 1
ATOM 2123 C C . ALA A 1 272 ? 14.461 23.476 -3.159 1.00 93.94 272 ALA A C 1
ATOM 2125 O O . ALA A 1 272 ? 15.599 23.244 -3.567 1.00 93.94 272 ALA A O 1
ATOM 2126 N N . VAL A 1 273 ? 14.235 24.216 -2.072 1.00 94.38 273 VAL A N 1
ATOM 2127 C CA . VAL A 1 273 ? 15.310 24.608 -1.150 1.00 94.38 273 VAL A CA 1
ATOM 2128 C C . VAL A 1 273 ? 15.503 23.504 -0.112 1.00 94.38 273 VAL A C 1
ATOM 2130 O O . VAL A 1 273 ? 14.530 22.970 0.432 1.00 94.38 273 VAL A O 1
ATOM 2133 N N . ALA A 1 274 ? 16.757 23.130 0.138 1.00 92.12 274 ALA A N 1
ATOM 2134 C CA . ALA A 1 274 ? 17.121 22.114 1.113 1.00 92.12 274 ALA A CA 1
ATOM 2135 C C . ALA A 1 274 ? 16.801 22.585 2.5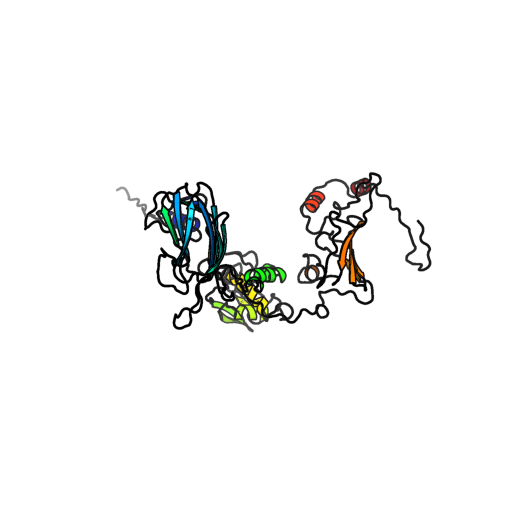40 1.00 92.12 274 ALA A C 1
ATOM 2137 O O . ALA A 1 274 ? 17.336 23.585 3.014 1.00 92.12 274 ALA A O 1
ATOM 2138 N N . GLU A 1 275 ? 15.936 21.850 3.241 1.00 90.12 275 GLU A N 1
ATOM 2139 C CA . GLU A 1 275 ? 15.576 22.134 4.641 1.00 90.12 275 GLU A CA 1
ATOM 2140 C C . GLU A 1 275 ? 16.543 21.466 5.637 1.00 90.12 275 GLU A C 1
ATOM 2142 O O . GLU A 1 275 ? 16.599 21.832 6.809 1.00 90.12 275 GLU A O 1
ATOM 2147 N N . SER A 1 276 ? 17.310 20.477 5.176 1.00 83.44 276 SER A N 1
ATOM 2148 C CA . SER A 1 276 ? 18.249 19.686 5.973 1.00 83.44 276 SER A CA 1
ATOM 2149 C C . SER A 1 276 ? 19.399 19.154 5.102 1.00 83.44 276 SER A C 1
ATOM 2151 O O . SER A 1 276 ? 19.442 19.394 3.893 1.00 83.44 276 SER A O 1
ATOM 2153 N N . GLY A 1 277 ? 20.354 18.443 5.708 1.00 78.94 277 GLY A N 1
ATOM 2154 C CA . GLY A 1 277 ? 21.501 17.855 5.010 1.00 78.94 277 GLY A CA 1
ATOM 2155 C C . GLY A 1 277 ? 22.717 18.784 4.932 1.00 78.94 277 GLY A C 1
ATOM 2156 O O . GLY A 1 277 ? 22.916 19.638 5.792 1.00 78.94 277 GLY A O 1
ATOM 2157 N N . GLN A 1 278 ? 23.566 18.586 3.918 1.00 77.69 278 GLN A N 1
ATOM 2158 C CA . GLN A 1 278 ? 24.879 19.247 3.826 1.00 77.69 278 GLN A CA 1
ATOM 2159 C C . GLN A 1 278 ? 24.817 20.731 3.436 1.00 77.69 278 GLN A C 1
ATOM 2161 O O . GLN A 1 278 ? 25.773 21.462 3.684 1.00 77.69 278 GLN A O 1
ATOM 2166 N N . LYS A 1 279 ? 23.723 21.170 2.802 1.00 84.62 279 LYS A N 1
ATOM 2167 C CA . LYS A 1 279 ? 23.581 22.514 2.221 1.00 84.62 279 LYS A CA 1
ATOM 2168 C C . LYS A 1 279 ? 22.218 23.147 2.541 1.00 84.62 279 LYS A C 1
ATOM 2170 O O . LYS A 1 279 ? 21.467 23.475 1.624 1.00 84.62 279 LYS A O 1
ATOM 2175 N N . PRO A 1 280 ? 21.849 23.276 3.827 1.00 88.00 280 PRO A N 1
ATOM 2176 C CA . PRO A 1 280 ? 20.560 23.838 4.207 1.00 88.00 280 PRO A CA 1
ATOM 2177 C C . PRO A 1 280 ? 20.440 25.280 3.703 1.00 88.00 280 PRO A C 1
ATOM 2179 O O . PRO A 1 280 ? 21.374 26.073 3.812 1.00 88.00 280 PRO A O 1
ATOM 2182 N N . GLY A 1 281 ? 19.282 25.615 3.145 1.00 91.00 281 GLY A N 1
ATOM 2183 C CA . GLY A 1 281 ? 19.022 26.921 2.555 1.00 91.00 281 GLY A CA 1
ATOM 2184 C C . GLY A 1 281 ? 19.541 27.093 1.127 1.00 91.00 281 GLY A C 1
ATOM 2185 O O . GLY A 1 281 ? 19.245 28.125 0.540 1.00 91.00 281 GLY A O 1
ATOM 2186 N N . GLU A 1 282 ? 20.248 26.133 0.524 1.00 92.88 282 GLU A N 1
ATOM 2187 C CA . GLU A 1 282 ? 20.575 26.155 -0.913 1.00 92.88 282 GLU A CA 1
ATOM 2188 C C . GLU A 1 282 ? 19.478 25.460 -1.740 1.00 92.88 282 GLU A C 1
ATOM 2190 O O . GLU A 1 282 ? 18.807 24.545 -1.261 1.00 92.88 282 GLU A O 1
ATOM 2195 N N . ALA A 1 283 ? 19.282 25.889 -2.990 1.00 93.12 283 ALA A N 1
ATOM 2196 C CA . ALA A 1 283 ? 18.409 25.183 -3.928 1.00 93.12 283 ALA A CA 1
ATOM 2197 C C . ALA A 1 283 ? 19.074 23.884 -4.405 1.00 93.12 283 ALA A C 1
ATOM 2199 O O . ALA A 1 283 ? 20.280 23.866 -4.668 1.00 93.12 283 ALA A O 1
ATOM 2200 N N . TYR A 1 284 ? 18.293 22.811 -4.550 1.00 92.50 284 TYR A N 1
ATOM 2201 C CA . TYR A 1 284 ? 18.771 21.590 -5.199 1.00 92.50 284 TYR A CA 1
ATOM 2202 C C . TYR A 1 284 ? 19.122 21.858 -6.666 1.00 92.50 284 TYR A C 1
ATOM 2204 O O . TYR A 1 284 ? 18.569 22.751 -7.307 1.00 92.50 284 TYR A O 1
ATOM 2212 N N . LEU A 1 285 ? 20.053 21.071 -7.205 1.00 91.25 285 LEU A N 1
ATOM 2213 C CA . LEU A 1 285 ? 20.436 21.171 -8.610 1.00 91.25 285 LEU A CA 1
ATOM 2214 C C . LEU A 1 285 ? 19.293 20.678 -9.522 1.00 91.25 285 LEU A C 1
ATOM 2216 O O . LEU A 1 285 ? 18.575 19.752 -9.139 1.00 91.25 285 LEU A O 1
ATOM 2220 N N . PRO A 1 286 ? 19.149 21.231 -10.742 1.00 91.31 286 PRO A N 1
ATOM 2221 C CA . PRO A 1 286 ? 18.141 20.817 -11.725 1.00 91.31 286 PRO A CA 1
ATOM 2222 C C . PRO A 1 286 ? 18.507 19.468 -12.377 1.00 91.31 286 PRO A C 1
ATOM 2224 O O . PRO A 1 286 ? 18.842 19.396 -13.558 1.00 91.31 286 PRO A O 1
ATOM 2227 N N . VAL A 1 287 ? 18.529 18.394 -11.581 1.00 89.94 287 VAL A N 1
ATOM 2228 C CA . VAL A 1 287 ? 18.949 17.042 -12.006 1.00 89.94 287 VAL A CA 1
ATOM 2229 C C . VAL A 1 287 ? 17.789 16.058 -12.143 1.00 89.94 287 VAL A C 1
ATOM 2231 O O . VAL A 1 287 ? 17.976 14.976 -12.696 1.00 89.94 287 VAL A O 1
ATOM 2234 N N . MET A 1 288 ? 16.600 16.408 -11.644 1.00 91.69 288 MET A N 1
ATOM 2235 C CA . MET A 1 288 ? 15.413 15.564 -11.764 1.00 91.69 288 MET A CA 1
ATOM 2236 C C . MET A 1 288 ? 14.878 15.631 -13.205 1.00 91.69 288 MET A C 1
ATOM 2238 O O . MET A 1 288 ? 14.579 16.727 -13.685 1.00 91.69 288 MET A O 1
ATOM 2242 N N . PRO A 1 289 ? 14.752 14.495 -13.914 1.00 87.88 289 PRO A N 1
ATOM 2243 C CA . PRO A 1 289 ? 14.169 14.488 -15.249 1.00 87.88 289 PRO A CA 1
ATOM 2244 C C . PRO A 1 289 ? 12.654 14.758 -15.183 1.00 87.88 289 PRO A C 1
ATOM 2246 O O . PRO A 1 289 ? 12.002 14.329 -14.227 1.00 87.88 289 PRO A O 1
ATOM 2249 N N . PRO A 1 290 ? 12.068 15.440 -16.184 1.00 85.81 290 PRO A N 1
ATOM 2250 C CA . PRO A 1 290 ? 10.618 15.563 -16.295 1.00 85.81 290 PRO A CA 1
ATOM 2251 C C . PRO A 1 290 ? 9.989 14.219 -16.689 1.00 85.81 290 PRO A C 1
ATOM 2253 O O . PRO A 1 290 ? 10.503 13.522 -17.565 1.00 85.81 290 PRO A O 1
ATOM 2256 N N . PHE A 1 291 ? 8.843 13.882 -16.097 1.00 85.44 291 PHE A N 1
ATOM 2257 C CA . PHE A 1 291 ? 8.063 12.695 -16.458 1.00 85.44 291 PHE A CA 1
ATOM 2258 C C . PHE A 1 291 ? 6.819 13.107 -17.247 1.00 85.44 291 PHE A C 1
ATOM 2260 O O . PHE A 1 291 ? 5.953 13.834 -16.747 1.00 85.44 291 PHE A O 1
ATOM 2267 N N . THR A 1 292 ? 6.711 12.640 -18.491 1.00 83.19 292 THR A N 1
ATOM 2268 C CA . THR A 1 292 ? 5.570 12.935 -19.370 1.00 83.19 292 THR A CA 1
ATOM 2269 C C . THR A 1 292 ? 4.346 12.089 -19.009 1.00 83.19 292 THR A C 1
ATOM 2271 O O . THR A 1 292 ? 4.437 11.162 -18.198 1.00 83.19 292 THR A O 1
ATOM 2274 N N . LYS A 1 293 ? 3.176 12.414 -19.579 1.00 81.81 293 LYS A N 1
ATOM 2275 C CA . LYS A 1 293 ? 1.924 11.688 -19.291 1.00 81.81 293 LYS A CA 1
ATOM 2276 C C . LYS A 1 293 ? 1.956 10.240 -19.777 1.00 81.81 293 LYS A C 1
ATOM 2278 O O . LYS A 1 293 ? 1.259 9.406 -19.215 1.00 81.81 293 LYS A O 1
ATOM 2283 N N . GLU A 1 294 ? 2.778 9.964 -20.783 1.00 79.25 294 GLU A N 1
ATOM 2284 C CA . GLU A 1 294 ? 3.008 8.632 -21.336 1.00 79.25 294 GLU A CA 1
ATOM 2285 C C . GLU A 1 294 ? 3.840 7.762 -20.384 1.00 79.25 294 GLU A C 1
ATOM 2287 O O . GLU A 1 294 ? 3.628 6.557 -20.323 1.00 79.25 294 GLU A O 1
ATOM 2292 N N . VAL A 1 295 ? 4.760 8.364 -19.617 1.00 80.56 295 VAL A N 1
ATOM 2293 C CA . VAL A 1 295 ? 5.599 7.643 -18.641 1.00 80.56 295 VAL A CA 1
ATOM 2294 C C . VAL A 1 295 ? 4.883 7.473 -17.300 1.00 80.56 295 VAL A C 1
ATOM 2296 O O . VAL A 1 295 ? 4.925 6.405 -16.698 1.00 80.56 295 VAL A O 1
ATOM 2299 N N . LEU A 1 296 ? 4.236 8.533 -16.817 1.00 85.56 296 LEU A N 1
ATOM 2300 C CA . LEU A 1 296 ? 3.426 8.526 -15.602 1.00 85.56 296 LEU A CA 1
ATOM 2301 C C . LEU A 1 296 ? 2.150 9.307 -15.879 1.00 85.56 296 LEU A C 1
ATOM 2303 O O . LEU A 1 296 ? 2.211 10.515 -16.089 1.00 85.56 296 LEU A O 1
ATOM 2307 N N . SER A 1 297 ? 0.990 8.663 -15.858 1.00 89.88 297 SER A N 1
ATOM 2308 C CA . SER A 1 297 ? -0.303 9.349 -15.952 1.00 89.88 297 SER A CA 1
ATOM 2309 C C . SER A 1 297 ? -0.586 10.198 -14.705 1.00 89.88 297 SER A C 1
ATOM 2311 O O . SER A 1 297 ? 0.050 10.042 -13.662 1.00 89.88 297 SER A O 1
ATOM 2313 N N . ASP A 1 298 ? -1.559 11.107 -14.793 1.00 88.81 298 ASP A N 1
ATOM 2314 C CA . ASP A 1 298 ? -1.933 11.953 -13.651 1.00 88.81 298 ASP A CA 1
ATOM 2315 C C . ASP A 1 298 ? -2.451 11.103 -12.469 1.00 88.81 298 ASP A C 1
ATOM 2317 O O . ASP A 1 298 ? -2.046 11.327 -11.331 1.00 88.81 298 ASP A O 1
ATOM 2321 N N . ALA A 1 299 ? -3.231 10.050 -12.743 1.00 91.69 299 ALA A N 1
ATOM 2322 C CA . ALA A 1 299 ? -3.722 9.123 -11.720 1.00 91.69 299 ALA A CA 1
ATOM 2323 C C . ALA A 1 299 ? -2.595 8.305 -11.058 1.00 91.69 299 ALA A C 1
ATOM 2325 O O . ALA A 1 299 ? -2.663 7.985 -9.874 1.00 91.69 299 ALA A O 1
ATOM 2326 N N . GLN A 1 300 ? -1.531 7.985 -11.799 1.00 93.62 300 GLN A N 1
ATOM 2327 C CA . GLN A 1 300 ? -0.346 7.321 -11.247 1.00 93.62 300 GLN A CA 1
ATOM 2328 C C . GLN A 1 300 ? 0.474 8.260 -10.351 1.00 93.62 300 GLN A C 1
ATOM 2330 O O . GLN A 1 300 ? 0.981 7.829 -9.318 1.00 93.62 300 GLN A O 1
ATOM 2335 N N . ILE A 1 301 ? 0.562 9.550 -10.690 1.00 95.44 301 ILE A N 1
ATOM 2336 C CA . ILE A 1 301 ? 1.145 10.560 -9.792 1.00 95.44 301 ILE A CA 1
ATOM 2337 C C . ILE A 1 301 ? 0.290 10.712 -8.526 1.00 95.44 301 ILE A C 1
ATOM 2339 O O . ILE A 1 301 ? 0.829 10.844 -7.422 1.00 95.44 301 ILE A O 1
ATOM 2343 N N . ASP A 1 302 ? -1.035 10.651 -8.659 1.00 95.00 302 ASP A N 1
ATOM 2344 C CA . ASP A 1 302 ? -1.936 10.641 -7.508 1.00 95.00 302 ASP A CA 1
ATOM 2345 C C . ASP A 1 302 ? -1.707 9.403 -6.623 1.00 95.00 302 ASP A C 1
ATOM 2347 O O . ASP A 1 302 ? -1.574 9.532 -5.407 1.00 95.00 302 ASP A O 1
ATOM 2351 N N . ALA A 1 303 ? -1.513 8.221 -7.204 1.00 96.56 303 ALA A N 1
ATOM 2352 C CA . ALA A 1 303 ? -1.123 7.040 -6.436 1.00 96.56 303 ALA A CA 1
ATOM 2353 C C . ALA A 1 303 ? 0.219 7.250 -5.701 1.00 96.56 303 ALA A C 1
ATOM 2355 O O . ALA A 1 303 ? 0.304 7.022 -4.494 1.00 96.56 303 ALA A O 1
ATOM 2356 N N . ILE A 1 304 ? 1.257 7.772 -6.374 1.00 97.69 304 ILE A N 1
ATOM 2357 C CA . ILE A 1 304 ? 2.556 8.074 -5.737 1.00 97.69 304 ILE A CA 1
ATOM 2358 C C . ILE A 1 304 ? 2.375 9.000 -4.534 1.00 97.69 304 ILE A C 1
ATOM 2360 O O . ILE A 1 304 ? 2.930 8.738 -3.470 1.00 97.69 304 ILE A O 1
ATOM 2364 N N . GLY A 1 305 ? 1.600 10.075 -4.658 1.00 97.00 305 GLY A N 1
ATOM 2365 C CA . GLY A 1 305 ? 1.412 10.962 -3.514 1.00 97.00 305 GLY A CA 1
ATOM 2366 C C . GLY A 1 305 ? 0.495 10.390 -2.427 1.00 97.00 305 GLY A C 1
ATOM 2367 O O . GLY A 1 305 ? 0.641 10.805 -1.283 1.00 97.00 305 GLY A O 1
ATOM 2368 N N . ASP A 1 306 ? -0.382 9.420 -2.726 1.00 96.75 306 ASP A N 1
ATOM 2369 C CA . ASP A 1 306 ? -1.097 8.660 -1.685 1.00 96.75 306 ASP A CA 1
ATOM 2370 C C . ASP A 1 306 ? -0.096 7.857 -0.848 1.00 96.75 306 ASP A C 1
ATOM 2372 O O . ASP A 1 306 ? -0.131 7.904 0.381 1.00 96.75 306 ASP A O 1
ATOM 2376 N N . TYR A 1 307 ? 0.875 7.213 -1.502 1.00 98.00 307 TYR A N 1
ATOM 2377 C CA . TYR A 1 307 ? 2.000 6.580 -0.819 1.00 98.00 307 TYR A CA 1
ATOM 2378 C C . TYR A 1 307 ? 2.827 7.579 0.000 1.00 98.00 307 TYR A C 1
ATOM 2380 O O . TYR A 1 307 ? 3.058 7.349 1.189 1.00 98.00 307 TYR A O 1
ATOM 2388 N N . LEU A 1 308 ? 3.242 8.703 -0.587 1.00 97.88 308 LEU A N 1
ATOM 2389 C CA . LEU A 1 308 ? 4.022 9.717 0.131 1.00 97.88 308 LEU A CA 1
ATOM 2390 C C . LEU A 1 308 ? 3.255 10.309 1.321 1.00 97.88 308 LEU A C 1
ATOM 2392 O O . LEU A 1 308 ? 3.872 10.640 2.331 1.00 97.88 308 LEU A O 1
ATOM 2396 N N . ALA A 1 309 ? 1.922 10.374 1.255 1.00 96.06 309 ALA A N 1
ATOM 2397 C CA . ALA A 1 309 ? 1.097 10.791 2.383 1.00 96.06 309 ALA A CA 1
ATOM 2398 C C . ALA A 1 309 ? 1.175 9.821 3.574 1.00 96.06 309 ALA A C 1
ATOM 2400 O O . ALA A 1 309 ? 1.009 10.245 4.717 1.00 96.06 309 ALA A O 1
ATOM 2401 N N . THR A 1 310 ? 1.500 8.544 3.355 1.00 95.31 310 THR A N 1
ATOM 2402 C CA . THR A 1 310 ? 1.722 7.587 4.458 1.00 95.31 310 THR A CA 1
ATOM 2403 C C . THR A 1 310 ? 3.043 7.822 5.195 1.00 95.31 310 THR A C 1
ATOM 2405 O O . THR A 1 310 ? 3.181 7.453 6.363 1.00 95.31 310 THR A O 1
ATOM 2408 N N . LEU A 1 311 ? 4.009 8.473 4.540 1.00 95.81 311 LEU A N 1
ATOM 2409 C CA . LEU A 1 311 ? 5.378 8.669 5.019 1.00 95.81 311 LEU A CA 1
ATOM 2410 C C . LEU A 1 311 ? 5.490 9.919 5.894 1.00 95.81 311 LEU A C 1
ATOM 2412 O O . LEU A 1 311 ? 6.214 10.862 5.588 1.00 95.81 311 LEU A O 1
ATOM 2416 N N . ASN A 1 312 ? 4.752 9.927 6.995 1.00 92.94 312 ASN A N 1
ATOM 2417 C CA . ASN A 1 312 ? 4.732 11.012 7.965 1.00 92.94 312 ASN A CA 1
ATOM 2418 C C . ASN A 1 312 ? 4.685 10.451 9.390 1.00 92.94 312 ASN A C 1
ATOM 2420 O O . ASN A 1 312 ? 4.469 9.258 9.607 1.00 92.94 312 ASN A O 1
ATOM 2424 N N . GLU A 1 313 ? 4.823 11.339 10.372 1.00 88.12 313 GLU A N 1
ATOM 2425 C CA . GLU A 1 313 ? 4.503 11.016 11.761 1.00 88.12 313 GLU A CA 1
ATOM 2426 C C . GLU A 1 313 ? 3.039 10.562 11.905 1.00 88.12 313 GLU A C 1
ATOM 2428 O O . GLU A 1 313 ? 2.173 11.068 11.185 1.00 88.12 313 GLU A O 1
ATOM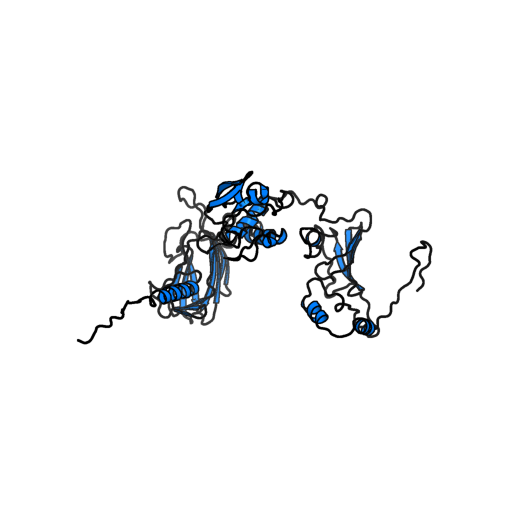 2433 N N . PRO A 1 314 ? 2.706 9.685 12.873 1.00 82.31 314 PRO A N 1
ATOM 2434 C CA . PRO A 1 314 ? 1.346 9.165 13.042 1.00 82.31 314 PRO A CA 1
ATOM 2435 C C . PRO A 1 314 ? 0.247 10.233 13.146 1.00 82.31 314 PRO A C 1
ATOM 2437 O O . PRO A 1 314 ? -0.900 9.967 12.806 1.00 82.31 314 PRO A O 1
ATOM 2440 N N . ALA A 1 315 ? 0.579 11.439 13.621 1.00 81.38 315 ALA A N 1
ATOM 2441 C CA . ALA A 1 315 ? -0.369 12.544 13.761 1.00 81.38 315 ALA A CA 1
ATOM 2442 C C . ALA A 1 315 ? -0.714 13.252 12.437 1.00 81.38 315 ALA A C 1
ATOM 2444 O O . ALA A 1 315 ? -1.750 13.908 12.362 1.00 81.38 315 ALA A O 1
ATOM 2445 N N . THR A 1 316 ? 0.146 13.156 11.420 1.00 87.81 316 THR A N 1
ATOM 2446 C CA . THR A 1 316 ? 0.003 13.859 10.130 1.00 87.81 316 THR A CA 1
ATOM 2447 C C . THR A 1 316 ? 0.004 12.920 8.925 1.00 87.81 316 THR A C 1
ATOM 2449 O O . THR A 1 316 ? -0.108 13.382 7.787 1.00 87.81 316 THR A O 1
ATOM 2452 N N . SER A 1 317 ? 0.119 11.613 9.170 1.00 89.12 317 SER A N 1
ATOM 2453 C CA . SER A 1 317 ? 0.058 10.570 8.154 1.00 89.12 317 SER A CA 1
ATOM 2454 C C . SER A 1 317 ? -1.337 10.441 7.553 1.00 89.12 317 SER A C 1
ATOM 2456 O O . SER A 1 317 ? -2.356 10.549 8.239 1.00 89.12 317 SER A O 1
ATOM 2458 N N . GLY A 1 318 ? -1.354 10.248 6.239 1.00 92.38 318 GLY A N 1
ATOM 2459 C CA . GLY A 1 318 ? -2.536 9.918 5.468 1.00 92.38 318 GLY A CA 1
ATOM 2460 C C . GLY A 1 318 ? -3.005 8.478 5.702 1.00 92.38 318 GLY A C 1
ATOM 2461 O O . GLY A 1 318 ? -2.483 7.762 6.562 1.00 92.38 318 GLY A O 1
ATOM 2462 N N . PRO A 1 319 ? -4.016 8.036 4.943 1.00 95.06 319 PRO A N 1
ATOM 2463 C CA . PRO A 1 319 ? -4.539 6.686 5.068 1.00 95.06 319 PRO A CA 1
ATOM 2464 C C . PRO A 1 319 ? -3.485 5.649 4.656 1.00 95.06 319 PRO A C 1
ATOM 2466 O O . PRO A 1 319 ? -2.862 5.771 3.607 1.00 95.06 319 PRO A O 1
ATOM 2469 N N . ALA A 1 320 ? -3.304 4.607 5.470 1.00 95.12 320 ALA A N 1
ATOM 2470 C CA . ALA A 1 320 ? -2.354 3.522 5.213 1.00 95.12 320 ALA A CA 1
ATOM 2471 C C . ALA A 1 320 ? -2.766 2.628 4.031 1.00 95.12 320 ALA A C 1
ATOM 2473 O O . ALA A 1 320 ? -1.929 1.939 3.455 1.00 95.12 320 ALA A O 1
ATOM 2474 N N . ILE A 1 321 ? -4.053 2.649 3.686 1.00 96.75 321 ILE A N 1
ATOM 2475 C CA . ILE A 1 321 ? -4.646 2.004 2.518 1.00 96.75 321 ILE A CA 1
ATOM 2476 C C . ILE A 1 321 ? -5.677 2.953 1.926 1.00 96.75 321 ILE A C 1
ATOM 2478 O O . ILE A 1 321 ? -6.440 3.576 2.672 1.00 96.75 321 ILE A O 1
ATOM 2482 N N . ARG A 1 322 ? -5.741 3.027 0.600 1.00 96.75 322 ARG A N 1
ATOM 2483 C CA . ARG A 1 322 ? -6.783 3.785 -0.087 1.00 96.75 322 ARG A CA 1
ATOM 2484 C C . ARG A 1 322 ? -7.318 2.986 -1.261 1.00 96.75 322 ARG A C 1
ATOM 2486 O O . ARG A 1 322 ? -6.608 2.783 -2.237 1.00 96.75 322 ARG A O 1
ATOM 2493 N N . LEU A 1 323 ? -8.575 2.560 -1.170 1.00 96.44 323 LEU A N 1
ATOM 2494 C CA . LEU A 1 323 ? -9.238 1.839 -2.252 1.00 96.44 323 LEU A CA 1
ATOM 2495 C C . LEU A 1 323 ? -9.965 2.815 -3.168 1.00 96.44 323 LEU A C 1
ATOM 2497 O O . LEU A 1 323 ? -10.901 3.497 -2.744 1.00 96.44 323 LEU A O 1
ATOM 2501 N N . ALA A 1 324 ? -9.543 2.869 -4.427 1.00 92.94 324 ALA A N 1
ATOM 2502 C CA . ALA A 1 324 ? -10.168 3.721 -5.424 1.00 92.94 324 ALA A CA 1
ATOM 2503 C C . ALA A 1 324 ? -10.077 3.139 -6.832 1.00 92.94 324 ALA A C 1
ATOM 2505 O O . ALA A 1 324 ? -9.212 2.320 -7.143 1.00 92.94 324 ALA A O 1
ATOM 2506 N N . THR A 1 325 ? -10.955 3.614 -7.709 1.00 87.19 325 THR A N 1
ATOM 2507 C CA . THR A 1 325 ? -10.813 3.410 -9.146 1.00 87.19 325 THR A CA 1
ATOM 2508 C C . THR A 1 325 ? -9.620 4.220 -9.640 1.00 87.19 325 THR A C 1
ATOM 2510 O O . THR A 1 325 ? -9.590 5.443 -9.465 1.00 87.19 325 THR A O 1
ATOM 2513 N N . LEU A 1 326 ? -8.664 3.578 -10.308 1.00 78.69 326 LEU A N 1
ATOM 2514 C CA . LEU A 1 326 ? -7.750 4.321 -11.166 1.00 78.69 326 LEU A CA 1
ATOM 2515 C C . LEU A 1 326 ? -8.575 4.804 -12.362 1.00 78.69 326 LEU A C 1
ATOM 2517 O O . LEU A 1 326 ? -9.268 3.996 -12.983 1.00 78.69 326 LEU A O 1
ATOM 2521 N N . ALA A 1 327 ? -8.551 6.106 -12.667 1.00 64.94 327 ALA A N 1
ATOM 2522 C CA . ALA A 1 327 ? -9.159 6.593 -13.903 1.00 64.94 327 ALA A CA 1
ATOM 2523 C C . ALA A 1 327 ? -8.646 5.717 -15.058 1.00 64.94 327 ALA A C 1
ATOM 2525 O O . ALA A 1 327 ? -7.442 5.444 -15.087 1.00 64.94 327 ALA A O 1
ATOM 2526 N N . PRO A 1 328 ? -9.521 5.227 -15.955 1.00 52.41 328 PRO A N 1
ATOM 2527 C CA . PRO A 1 328 ? -9.103 4.284 -16.973 1.00 52.41 328 PRO A CA 1
ATOM 2528 C C . PRO A 1 328 ? -7.989 4.919 -17.798 1.00 52.41 328 PRO A C 1
ATOM 2530 O O . PRO A 1 328 ? -8.194 5.922 -18.486 1.00 52.41 328 PRO A O 1
ATOM 2533 N N . THR A 1 329 ? -6.795 4.337 -17.709 1.00 53.38 329 THR A N 1
ATOM 2534 C CA . THR A 1 329 ? -5.755 4.549 -18.709 1.00 53.38 329 THR A CA 1
ATOM 2535 C C . THR A 1 329 ? -6.378 4.179 -20.058 1.00 53.38 329 THR A C 1
ATOM 2537 O O . THR A 1 329 ? -7.167 3.224 -20.108 1.00 53.38 329 THR A O 1
ATOM 2540 N N . PRO A 1 330 ? -6.089 4.909 -21.152 1.00 56.75 330 PRO A N 1
ATOM 2541 C CA . PRO A 1 330 ? -6.442 4.440 -22.486 1.00 56.75 330 PRO A CA 1
ATOM 2542 C C . PRO A 1 330 ? -6.094 2.950 -22.617 1.00 56.75 330 PRO A C 1
ATOM 2544 O O . PRO A 1 330 ? -5.085 2.540 -22.030 1.00 56.75 330 PRO A O 1
ATOM 2547 N N . PRO A 1 331 ? -6.908 2.141 -23.326 1.00 59.78 331 PRO A N 1
ATOM 2548 C CA . PRO A 1 331 ? -6.599 0.734 -23.537 1.00 59.78 331 PRO A CA 1
ATOM 2549 C C . PRO A 1 331 ? -5.139 0.611 -23.954 1.00 59.78 331 PRO A C 1
ATOM 2551 O O . PRO A 1 331 ? -4.705 1.303 -24.877 1.00 59.78 331 PRO A O 1
ATOM 2554 N N . TYR A 1 332 ? -4.382 -0.185 -23.204 1.00 66.19 332 TYR A N 1
ATOM 2555 C CA . TYR A 1 332 ? -2.959 -0.322 -23.442 1.00 66.19 332 TYR A CA 1
ATOM 2556 C C . TYR A 1 332 ? -2.740 -0.854 -24.859 1.00 66.19 332 TYR A C 1
ATOM 2558 O O . TYR A 1 332 ? -3.242 -1.923 -25.203 1.00 66.19 332 TYR A O 1
ATOM 2566 N N . ASP A 1 333 ? -2.025 -0.085 -25.676 1.00 78.00 333 ASP A N 1
ATOM 2567 C CA . ASP A 1 333 ? -1.685 -0.468 -27.039 1.00 78.00 333 ASP A CA 1
ATOM 2568 C C . ASP A 1 333 ? -0.232 -0.970 -27.076 1.00 78.00 333 ASP A C 1
ATOM 2570 O O . ASP A 1 333 ? 0.697 -0.154 -27.096 1.00 78.00 333 ASP A O 1
ATOM 2574 N N . PRO A 1 334 ? -0.000 -2.295 -27.114 1.00 76.25 334 PRO A N 1
ATOM 2575 C CA . PRO A 1 334 ? 1.349 -2.846 -27.189 1.00 76.25 334 PRO A CA 1
ATOM 2576 C C . PRO A 1 334 ? 2.060 -2.492 -28.503 1.00 76.25 334 PRO A C 1
ATOM 2578 O O . PRO A 1 334 ? 3.277 -2.620 -28.578 1.00 76.25 334 PRO A O 1
ATOM 2581 N N . MET A 1 335 ? 1.342 -2.050 -29.546 1.00 81.00 335 MET A N 1
ATOM 2582 C CA . MET A 1 335 ? 1.965 -1.578 -30.787 1.00 81.00 335 MET A CA 1
ATOM 2583 C C . MET A 1 335 ? 2.539 -0.166 -30.654 1.00 81.00 335 MET A C 1
ATOM 2585 O O . MET A 1 335 ? 3.463 0.186 -31.389 1.00 81.00 335 MET A O 1
ATOM 2589 N N . ALA A 1 336 ? 2.001 0.635 -29.733 1.00 75.75 336 ALA A N 1
ATOM 2590 C CA . ALA A 1 336 ? 2.486 1.978 -29.435 1.00 75.75 336 ALA A CA 1
ATOM 2591 C C . ALA A 1 336 ? 3.593 1.988 -28.364 1.00 75.75 336 ALA A C 1
ATOM 2593 O O . ALA A 1 336 ? 4.328 2.971 -28.256 1.00 75.75 336 ALA A O 1
ATOM 2594 N N . ASP A 1 337 ? 3.737 0.909 -27.588 1.00 79.12 337 ASP A N 1
ATOM 2595 C CA . ASP A 1 337 ? 4.761 0.785 -26.553 1.00 79.12 337 ASP A CA 1
ATOM 2596 C C . ASP A 1 337 ? 6.092 0.260 -27.120 1.00 79.12 337 ASP A C 1
ATOM 2598 O O . ASP A 1 337 ? 6.258 -0.922 -27.419 1.00 79.12 337 ASP A O 1
ATOM 2602 N N . ALA A 1 338 ? 7.094 1.138 -27.212 1.00 84.12 338 ALA A N 1
ATOM 2603 C CA . ALA A 1 338 ? 8.432 0.782 -27.690 1.00 84.12 338 ALA A CA 1
ATOM 2604 C C . ALA A 1 338 ? 9.183 -0.217 -26.781 1.00 84.12 338 ALA A C 1
ATOM 2606 O O . ALA A 1 338 ? 10.173 -0.819 -27.216 1.00 84.12 338 ALA A O 1
ATOM 2607 N N . LEU A 1 339 ? 8.748 -0.387 -25.528 1.00 87.69 339 LEU A N 1
ATOM 2608 C CA . LEU A 1 339 ? 9.297 -1.362 -24.586 1.00 87.69 339 LEU A CA 1
ATOM 2609 C C . LEU A 1 339 ? 8.654 -2.744 -24.746 1.00 87.69 339 LEU A C 1
ATOM 2611 O O . LEU A 1 339 ? 9.262 -3.727 -24.320 1.00 87.69 339 LEU A O 1
ATOM 2615 N N . GLN A 1 340 ? 7.507 -2.848 -25.427 1.00 87.00 340 GLN A N 1
ATOM 2616 C CA . GLN A 1 340 ? 6.969 -4.127 -25.887 1.00 87.00 340 GLN A CA 1
ATOM 2617 C C . GLN A 1 340 ? 7.666 -4.533 -27.170 1.00 87.00 340 GLN A C 1
ATOM 2619 O O . GLN A 1 340 ? 7.373 -4.083 -28.279 1.00 87.00 340 GLN A O 1
ATOM 2624 N N . TRP A 1 341 ? 8.626 -5.431 -27.035 1.00 93.19 341 TRP A N 1
ATOM 2625 C CA . TRP A 1 341 ? 9.293 -5.980 -28.193 1.00 93.19 341 TRP A CA 1
ATOM 2626 C C . TRP A 1 341 ? 8.412 -7.031 -28.836 1.00 93.19 341 TRP A C 1
ATOM 2628 O O . TRP A 1 341 ? 8.320 -8.164 -28.373 1.00 93.19 341 TRP A O 1
ATOM 2638 N N . LEU A 1 342 ? 7.797 -6.637 -29.944 1.00 90.25 342 LEU A N 1
ATOM 2639 C CA . LEU A 1 342 ? 6.966 -7.501 -30.765 1.00 90.25 342 LEU A CA 1
ATOM 2640 C C . LEU A 1 342 ? 7.811 -8.324 -31.748 1.00 90.25 342 LEU A C 1
ATOM 2642 O O . LEU A 1 342 ? 8.911 -7.925 -32.163 1.00 90.25 342 LEU A O 1
ATOM 2646 N N . VAL A 1 343 ? 7.265 -9.479 -32.124 1.00 92.69 343 VAL A N 1
ATOM 2647 C CA . VAL A 1 343 ? 7.757 -10.314 -33.225 1.00 92.69 343 VAL A CA 1
ATOM 2648 C C . VAL A 1 343 ? 6.924 -9.980 -34.454 1.00 92.69 343 VAL A C 1
ATOM 2650 O O . VAL A 1 343 ? 5.698 -10.027 -34.400 1.00 92.69 343 VAL A O 1
ATOM 2653 N N . GLY A 1 344 ? 7.598 -9.596 -35.535 1.00 88.06 344 GLY A N 1
ATOM 2654 C CA . GLY A 1 344 ? 6.962 -9.320 -36.818 1.00 88.06 344 GLY A CA 1
ATOM 2655 C C . GLY A 1 344 ? 6.835 -10.583 -37.670 1.00 88.06 344 GLY A C 1
ATOM 2656 O O . GLY A 1 344 ? 6.501 -11.663 -37.190 1.00 88.06 344 GLY A O 1
ATOM 2657 N N . ASP A 1 345 ? 7.142 -10.441 -38.951 1.00 93.81 345 ASP A N 1
ATOM 2658 C CA . ASP A 1 345 ? 7.199 -11.514 -39.945 1.00 93.81 345 ASP A CA 1
ATOM 2659 C C . ASP A 1 345 ? 8.483 -12.359 -39.878 1.00 93.81 345 ASP A C 1
ATOM 2661 O O . ASP A 1 345 ? 8.536 -13.454 -40.441 1.00 93.81 345 ASP A O 1
ATOM 2665 N N . GLU A 1 346 ? 9.494 -11.902 -39.140 1.00 93.75 346 GLU A N 1
ATOM 2666 C CA . GLU A 1 346 ? 10.753 -12.613 -38.924 1.00 93.75 346 GLU A CA 1
ATOM 2667 C C . GLU A 1 346 ? 10.953 -13.025 -37.462 1.00 93.75 346 GLU A C 1
ATOM 2669 O O . GLU A 1 346 ? 10.485 -12.374 -36.526 1.00 93.75 346 GLU A O 1
ATOM 2674 N N . VAL A 1 347 ? 11.693 -14.122 -37.264 1.00 95.75 347 VAL A N 1
ATOM 2675 C CA . VAL A 1 347 ? 12.089 -14.581 -35.928 1.00 95.75 347 VAL A CA 1
ATOM 2676 C C . VAL A 1 347 ? 12.921 -13.501 -35.249 1.00 95.75 347 VAL A C 1
ATOM 2678 O O . VAL A 1 347 ? 13.954 -13.076 -35.769 1.00 95.75 347 VAL A O 1
ATOM 2681 N N . ARG A 1 348 ? 12.508 -13.114 -34.044 1.00 96.06 348 ARG A N 1
ATOM 2682 C CA . ARG A 1 348 ? 13.254 -12.177 -33.209 1.00 96.06 348 ARG A CA 1
ATOM 2683 C C . ARG A 1 348 ? 14.017 -12.935 -32.136 1.00 96.06 348 ARG A C 1
ATOM 2685 O O . ARG A 1 348 ? 13.502 -13.876 -31.540 1.00 96.06 348 ARG A O 1
ATOM 2692 N N . MET A 1 349 ? 15.244 -12.502 -31.867 1.00 97.06 349 MET A N 1
ATOM 2693 C CA . MET A 1 349 ? 16.054 -13.032 -30.775 1.00 97.06 349 MET A CA 1
ATOM 2694 C C . MET A 1 349 ? 16.487 -11.901 -29.856 1.00 97.06 349 MET A C 1
ATOM 2696 O O . MET A 1 349 ? 16.917 -10.851 -30.329 1.00 97.06 349 MET A O 1
ATOM 2700 N N . GLN A 1 350 ? 16.412 -12.136 -28.550 1.00 96.38 350 GLN A N 1
ATOM 2701 C CA . GLN A 1 350 ? 16.910 -11.211 -27.541 1.00 96.38 350 GLN A CA 1
ATOM 2702 C C . GLN A 1 350 ? 17.583 -11.982 -26.412 1.00 96.38 350 GLN A C 1
ATOM 2704 O O . GLN A 1 350 ? 17.129 -13.050 -26.014 1.00 96.38 350 GLN A O 1
ATOM 2709 N N . ARG A 1 351 ? 18.683 -11.436 -25.892 1.00 95.31 351 ARG A N 1
ATOM 2710 C CA . ARG A 1 351 ? 19.378 -11.988 -24.727 1.00 95.31 351 ARG A CA 1
ATOM 2711 C C . ARG A 1 351 ? 19.097 -11.140 -23.502 1.00 95.31 351 ARG A C 1
ATOM 2713 O O . ARG A 1 351 ? 19.143 -9.917 -23.592 1.00 95.31 351 ARG A O 1
ATOM 2720 N N . GLY A 1 352 ? 18.888 -11.777 -22.364 1.00 93.25 352 GLY A N 1
ATOM 2721 C CA . GLY A 1 352 ? 18.761 -11.064 -21.104 1.00 93.25 352 GLY A CA 1
ATOM 2722 C C . GLY A 1 352 ? 18.379 -11.979 -19.949 1.00 93.25 352 GLY A C 1
ATOM 2723 O O . GLY A 1 352 ? 18.161 -13.177 -20.148 1.00 93.25 352 GLY A O 1
ATOM 2724 N N . PRO A 1 353 ? 18.326 -11.424 -18.734 1.00 94.12 353 PRO A N 1
ATOM 2725 C CA . PRO A 1 353 ? 17.762 -12.119 -17.593 1.00 94.12 353 PRO A CA 1
ATOM 2726 C C . PRO A 1 353 ? 16.240 -12.133 -17.721 1.00 94.12 353 PRO A C 1
ATOM 2728 O O . PRO A 1 353 ? 15.651 -11.090 -17.957 1.00 94.12 353 PRO A O 1
ATOM 2731 N N . LEU A 1 354 ? 15.594 -13.275 -17.510 1.00 94.06 354 LEU A N 1
ATOM 2732 C CA . LEU A 1 354 ? 14.144 -13.393 -17.338 1.00 94.06 354 LEU A CA 1
ATOM 2733 C C . LEU A 1 354 ? 13.907 -14.158 -16.022 1.00 94.06 354 LEU A C 1
ATOM 2735 O O . LEU A 1 354 ? 14.710 -15.037 -15.687 1.00 94.06 354 LEU A O 1
ATOM 2739 N N . PRO A 1 355 ? 12.848 -13.868 -15.245 1.00 91.38 355 PRO A N 1
ATOM 2740 C CA . PRO A 1 355 ? 12.555 -14.606 -14.021 1.00 91.38 355 PRO A CA 1
ATOM 2741 C C . PRO A 1 355 ? 12.577 -16.127 -14.230 1.00 91.38 355 PRO A C 1
ATOM 2743 O O . PRO A 1 355 ? 11.935 -16.653 -15.136 1.00 91.38 355 PRO A O 1
ATOM 2746 N N . GLY A 1 356 ? 13.336 -16.845 -13.397 1.00 89.69 356 GLY A N 1
ATOM 2747 C CA . GLY A 1 356 ? 13.487 -18.304 -13.479 1.00 89.69 356 GLY A CA 1
ATOM 2748 C C . GLY A 1 356 ? 14.531 -18.812 -14.485 1.00 89.69 356 GLY A C 1
ATOM 2749 O O . GLY A 1 356 ? 14.746 -20.021 -14.562 1.00 89.69 356 GLY A O 1
ATOM 2750 N N . THR A 1 357 ? 15.212 -17.930 -15.222 1.00 93.88 357 THR A N 1
ATOM 2751 C CA . THR A 1 357 ? 16.258 -18.288 -16.199 1.00 93.88 357 THR A CA 1
ATOM 2752 C C . THR A 1 357 ? 17.609 -17.700 -15.791 1.00 93.88 357 THR A C 1
ATOM 2754 O O . THR A 1 357 ? 17.674 -16.842 -14.914 1.00 93.88 357 THR A O 1
ATOM 2757 N N . SER A 1 358 ? 18.718 -18.138 -16.389 1.00 93.75 358 SER A N 1
ATOM 2758 C CA . SER A 1 358 ? 20.026 -17.496 -16.166 1.00 93.75 358 SER A CA 1
ATOM 2759 C C . SER A 1 358 ? 20.111 -16.092 -16.786 1.00 93.75 358 SER A C 1
ATOM 2761 O O . SER A 1 358 ? 19.353 -15.764 -17.705 1.00 93.75 358 SER A O 1
ATOM 2763 N N . GLY A 1 359 ? 21.070 -15.277 -16.330 1.00 89.75 359 GLY A N 1
ATOM 2764 C CA . GLY A 1 359 ? 21.257 -13.887 -16.780 1.00 89.75 359 GLY A CA 1
ATOM 2765 C C . GLY A 1 359 ? 21.633 -13.706 -18.258 1.00 89.75 359 GLY A C 1
ATOM 2766 O O . GLY A 1 359 ? 21.544 -12.600 -18.789 1.00 89.75 359 GLY A O 1
ATOM 2767 N N . ARG A 1 360 ? 22.037 -14.780 -18.947 1.00 88.50 360 ARG A N 1
ATOM 2768 C CA . ARG A 1 360 ? 22.404 -14.775 -20.376 1.00 88.50 360 ARG A CA 1
ATOM 2769 C C . ARG A 1 360 ? 21.523 -15.670 -21.228 1.00 88.50 360 ARG A C 1
ATOM 2771 O O . ARG A 1 360 ? 21.940 -16.076 -22.319 1.00 88.50 360 ARG A O 1
ATOM 2778 N N . SER A 1 361 ? 20.324 -15.947 -20.742 1.00 95.44 361 SER A N 1
ATOM 2779 C CA . SER A 1 361 ? 19.328 -16.712 -21.474 1.00 95.44 361 SER A CA 1
ATOM 2780 C C . SER A 1 361 ? 19.002 -16.066 -22.820 1.00 95.44 361 SER A C 1
ATOM 2782 O O . SER A 1 361 ? 19.152 -14.857 -23.020 1.00 95.44 361 SER A O 1
ATOM 2784 N N . ILE A 1 362 ? 18.631 -16.912 -23.778 1.00 97.81 362 ILE A N 1
ATOM 2785 C CA . ILE A 1 362 ? 18.333 -16.524 -25.154 1.00 97.81 362 ILE A CA 1
ATOM 2786 C C . ILE A 1 362 ? 16.840 -16.728 -25.369 1.00 97.81 362 ILE A C 1
ATOM 2788 O O . ILE A 1 362 ? 16.352 -17.856 -25.338 1.00 97.81 362 ILE A O 1
ATOM 2792 N N . HIS A 1 363 ? 16.130 -15.637 -25.605 1.00 98.00 363 HIS A N 1
ATOM 2793 C CA . HIS A 1 363 ? 14.707 -15.624 -25.898 1.00 98.00 363 HIS A CA 1
ATOM 2794 C C . HIS A 1 363 ? 14.522 -15.569 -27.407 1.00 98.00 363 HIS A C 1
ATOM 2796 O O . HIS A 1 363 ? 15.129 -14.734 -28.083 1.00 98.00 363 HIS A O 1
ATOM 2802 N N . VAL A 1 364 ? 13.693 -16.461 -27.931 1.00 98.25 364 VAL A N 1
ATOM 2803 C CA . VAL A 1 364 ? 13.407 -16.575 -29.358 1.00 98.25 364 VAL A CA 1
ATOM 2804 C C . VAL A 1 364 ? 11.905 -16.472 -29.542 1.00 98.25 364 VAL A C 1
ATOM 2806 O O . VAL A 1 364 ? 11.156 -17.261 -28.968 1.00 98.25 364 VAL A O 1
ATOM 2809 N N . GLY A 1 365 ? 11.477 -15.488 -30.323 1.00 97.44 365 GLY A N 1
ATOM 2810 C CA . GLY A 1 365 ? 10.079 -15.265 -30.643 1.00 97.44 365 GLY A CA 1
ATOM 2811 C C . GLY A 1 365 ? 9.799 -15.569 -32.104 1.00 97.44 365 GLY A C 1
ATOM 2812 O O . GLY A 1 365 ? 10.500 -15.067 -32.988 1.00 97.44 365 GLY A O 1
ATOM 2813 N N . HIS A 1 366 ? 8.796 -16.407 -32.360 1.00 96.12 366 HIS A N 1
ATOM 2814 C CA . HIS A 1 366 ? 8.404 -16.798 -33.711 1.00 96.12 366 HIS A CA 1
ATOM 2815 C C . HIS A 1 366 ? 7.168 -16.029 -34.204 1.00 96.12 366 HIS A C 1
ATOM 2817 O O . HIS A 1 366 ? 6.265 -15.756 -33.413 1.00 96.12 366 HIS A O 1
ATOM 2823 N N . PRO A 1 367 ? 7.059 -15.762 -35.524 1.00 94.38 367 PRO A N 1
ATOM 2824 C CA . PRO A 1 367 ? 5.892 -15.095 -36.120 1.00 94.38 367 PRO A CA 1
ATOM 2825 C C . PRO A 1 367 ? 4.544 -15.792 -35.880 1.00 94.38 367 PRO A C 1
ATOM 2827 O O . PRO A 1 367 ? 3.490 -15.191 -36.047 1.00 94.38 367 PRO A O 1
ATOM 2830 N N . ASN A 1 368 ? 4.549 -17.070 -35.485 1.00 90.69 368 ASN A N 1
ATOM 2831 C CA . ASN A 1 368 ? 3.337 -17.807 -35.114 1.00 90.69 368 ASN A CA 1
ATOM 2832 C C . ASN A 1 368 ? 2.866 -17.530 -33.669 1.00 90.69 368 ASN A C 1
ATOM 2834 O O . ASN A 1 368 ? 1.939 -18.190 -33.201 1.00 90.69 368 ASN A O 1
ATOM 2838 N N . GLY A 1 369 ? 3.512 -16.600 -32.958 1.00 86.81 369 GLY A N 1
ATOM 2839 C CA . GLY A 1 369 ? 3.163 -16.199 -31.595 1.00 86.81 369 GLY A CA 1
ATOM 2840 C C . GLY A 1 369 ? 3.634 -17.165 -30.509 1.00 86.81 369 GLY A C 1
ATOM 2841 O O . GLY A 1 369 ? 3.234 -17.001 -29.359 1.00 86.81 369 GLY A O 1
ATOM 2842 N N . VAL A 1 370 ? 4.450 -18.169 -30.854 1.00 94.75 370 VAL A N 1
ATOM 2843 C CA . VAL A 1 370 ? 5.100 -19.060 -29.885 1.00 94.75 370 VAL A CA 1
ATOM 2844 C C . VAL A 1 370 ? 6.514 -18.568 -29.624 1.00 94.75 370 VAL A C 1
ATOM 2846 O O . VAL A 1 370 ? 7.320 -18.393 -30.538 1.00 94.75 370 VAL A O 1
ATOM 2849 N N . ASN A 1 371 ? 6.827 -18.394 -28.352 1.00 96.81 371 ASN A N 1
ATOM 2850 C CA . ASN A 1 371 ? 8.105 -17.893 -27.893 1.00 96.81 371 ASN A CA 1
ATOM 2851 C C . ASN A 1 371 ? 8.727 -18.905 -26.930 1.00 96.81 371 ASN A C 1
ATOM 2853 O O . ASN A 1 371 ? 8.015 -19.621 -26.221 1.00 96.81 371 ASN A O 1
ATOM 2857 N N . TYR A 1 372 ? 10.053 -18.978 -26.889 1.00 97.25 372 TYR A N 1
ATOM 2858 C CA . TYR A 1 372 ? 10.748 -19.846 -25.946 1.00 97.25 372 TYR A CA 1
ATOM 2859 C C . TYR A 1 372 ? 12.051 -19.237 -25.446 1.00 97.25 372 TYR A C 1
ATOM 2861 O O . TYR A 1 372 ? 12.662 -18.387 -26.093 1.00 97.25 372 TYR A O 1
ATOM 2869 N N . THR A 1 373 ? 12.497 -19.725 -24.291 1.00 97.56 373 THR A N 1
ATOM 2870 C CA . THR A 1 373 ? 13.800 -19.386 -23.725 1.00 97.56 373 THR A CA 1
ATOM 2871 C C . THR A 1 373 ? 14.705 -20.603 -23.736 1.00 97.56 373 THR A C 1
ATOM 2873 O O . THR A 1 373 ? 14.392 -21.621 -23.117 1.00 97.56 373 THR A O 1
ATOM 2876 N N . PHE A 1 374 ? 15.851 -20.471 -24.396 1.00 96.50 374 PHE A N 1
ATOM 2877 C CA . PHE A 1 374 ? 16.977 -21.381 -24.267 1.00 96.50 374 PHE A CA 1
ATOM 2878 C C . PHE A 1 374 ? 17.943 -20.848 -23.205 1.00 96.50 374 PHE A C 1
ATOM 2880 O O . PHE A 1 374 ? 18.495 -19.754 -23.352 1.00 96.50 374 PHE A O 1
ATOM 2887 N N . ASP A 1 375 ? 18.156 -21.618 -22.140 1.00 95.25 375 ASP A N 1
ATOM 2888 C CA . ASP A 1 375 ? 19.082 -21.258 -21.070 1.00 95.25 375 ASP A CA 1
ATOM 2889 C C . ASP A 1 375 ? 20.423 -21.991 -21.269 1.00 95.25 375 ASP A C 1
ATOM 2891 O O . ASP A 1 375 ? 20.489 -23.214 -21.097 1.00 95.25 375 ASP A O 1
ATOM 2895 N N . PRO A 1 376 ? 21.517 -21.276 -21.604 1.00 92.06 376 PRO A N 1
ATOM 2896 C CA . PRO A 1 376 ? 22.826 -21.892 -21.800 1.00 92.06 376 PRO A CA 1
ATOM 2897 C C . PRO A 1 376 ? 23.414 -22.490 -20.514 1.00 92.06 376 PRO A C 1
ATOM 2899 O O . PRO A 1 376 ? 24.345 -23.286 -20.602 1.00 92.06 376 PRO A O 1
ATOM 2902 N N . ARG A 1 377 ? 22.878 -22.146 -19.335 1.00 92.12 377 ARG A N 1
ATOM 2903 C CA . ARG A 1 377 ? 23.265 -22.744 -18.050 1.00 92.12 377 ARG A CA 1
ATOM 2904 C C . ARG A 1 377 ? 22.995 -24.245 -18.015 1.00 92.12 377 ARG A C 1
ATOM 2906 O O . ARG A 1 377 ? 23.828 -24.994 -17.527 1.00 92.12 377 ARG A O 1
ATOM 2913 N N . VAL A 1 378 ? 21.850 -24.669 -18.544 1.00 91.81 378 VAL A N 1
ATOM 2914 C CA . VAL A 1 378 ? 21.409 -26.077 -18.557 1.00 91.81 378 VAL A CA 1
ATOM 2915 C C . VAL A 1 378 ? 21.316 -26.655 -19.970 1.00 91.81 378 VAL A C 1
ATOM 2917 O O . VAL A 1 378 ? 20.880 -27.786 -20.153 1.00 91.81 378 VAL A O 1
ATOM 2920 N N . LEU A 1 379 ? 21.720 -25.876 -20.981 1.00 90.94 379 LEU A N 1
ATOM 2921 C CA . LEU A 1 379 ? 21.681 -26.238 -22.401 1.00 90.94 379 LEU A CA 1
ATOM 2922 C C . LEU A 1 379 ? 20.295 -26.734 -22.858 1.00 90.94 379 LEU A C 1
ATOM 2924 O O . LEU A 1 379 ? 20.193 -27.668 -23.655 1.00 90.94 379 LEU A O 1
ATOM 2928 N N . ALA A 1 380 ? 19.233 -26.116 -22.342 1.00 92.81 380 ALA A N 1
ATOM 2929 C CA . ALA A 1 380 ? 17.867 -26.600 -22.492 1.00 92.81 380 ALA A CA 1
ATOM 2930 C C . ALA A 1 380 ? 16.873 -25.467 -22.760 1.00 92.81 380 ALA A C 1
ATOM 2932 O O . ALA A 1 380 ? 17.112 -24.305 -22.421 1.00 92.81 380 ALA A O 1
ATOM 2933 N N . ILE A 1 381 ? 15.717 -25.828 -23.324 1.00 95.62 381 ILE A N 1
ATOM 2934 C CA . ILE A 1 381 ? 14.542 -24.951 -23.330 1.00 95.62 381 ILE A CA 1
ATOM 2935 C C . ILE A 1 381 ? 13.907 -25.006 -21.942 1.00 95.62 381 ILE A C 1
ATOM 2937 O O . ILE A 1 381 ? 13.444 -26.067 -21.519 1.00 95.62 381 ILE A O 1
ATOM 2941 N N . VAL A 1 382 ? 13.891 -23.863 -21.257 1.00 95.38 382 VAL A N 1
ATOM 2942 C CA . VAL A 1 382 ? 13.418 -23.734 -19.865 1.00 95.38 382 VAL A CA 1
ATOM 2943 C C . VAL A 1 382 ? 12.076 -23.020 -19.746 1.00 95.38 382 VAL A C 1
ATOM 2945 O O . VAL A 1 382 ? 11.430 -23.109 -18.711 1.00 95.38 382 VAL A O 1
ATOM 2948 N N . LYS A 1 383 ? 11.638 -22.321 -20.799 1.00 95.38 383 LYS A N 1
ATOM 2949 C CA . LYS A 1 383 ? 10.329 -21.657 -20.851 1.00 95.38 383 LYS A CA 1
ATOM 2950 C C . LYS A 1 383 ? 9.764 -21.679 -22.259 1.00 95.38 383 LYS A C 1
ATOM 2952 O O . LYS A 1 383 ? 10.522 -21.537 -23.219 1.00 95.38 383 LYS A O 1
ATOM 2957 N N . ILE A 1 384 ? 8.444 -21.799 -22.356 1.00 95.62 384 ILE A N 1
ATOM 2958 C CA . ILE A 1 384 ? 7.661 -21.600 -23.579 1.00 95.62 384 ILE A CA 1
ATOM 2959 C C . ILE A 1 384 ? 6.434 -20.770 -23.208 1.00 95.62 384 ILE A C 1
ATOM 2961 O O . ILE A 1 384 ? 5.818 -21.009 -22.172 1.00 95.62 384 ILE A O 1
ATOM 2965 N N . TRP A 1 385 ? 6.065 -19.807 -24.043 1.00 95.12 385 TRP A N 1
ATOM 2966 C CA . TRP A 1 385 ? 4.836 -19.040 -23.875 1.00 95.12 385 TRP A CA 1
ATOM 2967 C C . TRP A 1 385 ? 4.221 -18.689 -25.225 1.00 95.12 385 TRP A C 1
ATOM 2969 O O . TRP A 1 385 ? 4.898 -18.689 -26.254 1.00 95.12 385 TRP A O 1
ATOM 2979 N N . GLN A 1 386 ? 2.922 -18.407 -25.208 1.00 90.25 386 GLN A N 1
ATOM 2980 C CA . GLN A 1 386 ? 2.188 -17.877 -26.351 1.00 90.25 386 GLN A CA 1
ATOM 2981 C C . GLN A 1 386 ? 1.746 -16.441 -26.053 1.00 90.25 386 GLN A C 1
ATOM 2983 O O . GLN A 1 386 ? 1.370 -16.159 -24.917 1.00 90.25 386 GLN A O 1
ATOM 2988 N N . GLY A 1 387 ? 1.772 -15.557 -27.051 1.00 89.25 387 GLY A N 1
ATOM 2989 C CA . GLY A 1 387 ? 1.370 -14.150 -26.912 1.00 89.25 387 GLY A CA 1
ATOM 2990 C C . GLY A 1 387 ? 2.530 -13.184 -27.151 1.00 89.25 387 GLY A C 1
ATOM 2991 O O . GLY A 1 387 ? 3.405 -13.464 -27.978 1.00 89.25 387 GLY A O 1
ATOM 2992 N N . GLY A 1 388 ? 2.531 -12.047 -26.448 1.00 88.44 388 GLY A N 1
ATOM 2993 C CA . GLY A 1 388 ? 3.582 -11.034 -26.552 1.00 88.44 388 GLY A CA 1
ATOM 2994 C C . GLY A 1 388 ? 4.981 -11.609 -26.316 1.00 88.44 388 GLY A C 1
ATOM 2995 O O . GLY A 1 388 ? 5.184 -12.502 -25.498 1.00 88.44 388 GLY A O 1
ATOM 2996 N N . PHE A 1 389 ? 5.982 -11.127 -27.053 1.00 96.19 389 PHE A N 1
ATOM 2997 C CA . PHE A 1 389 ? 7.320 -11.708 -26.963 1.00 96.19 389 PHE A CA 1
ATOM 2998 C C . PHE A 1 389 ? 8.043 -11.272 -25.688 1.00 96.19 389 PHE A C 1
ATOM 3000 O O . PHE A 1 389 ? 8.161 -12.085 -24.775 1.00 96.19 389 PHE A O 1
ATOM 3007 N N . LEU A 1 390 ? 8.484 -10.019 -25.575 1.00 95.94 390 LEU A N 1
ATOM 3008 C CA . LEU A 1 390 ? 9.178 -9.544 -24.374 1.00 95.94 390 LEU A CA 1
ATOM 3009 C C . LEU A 1 390 ? 8.768 -8.126 -23.996 1.00 95.94 390 LEU A C 1
ATOM 3011 O O . LEU A 1 390 ? 8.649 -7.261 -24.861 1.00 95.94 390 LEU A O 1
ATOM 3015 N N . ASP A 1 391 ? 8.656 -7.896 -22.694 1.00 89.62 391 ASP A N 1
ATOM 3016 C CA . ASP A 1 391 ? 8.660 -6.569 -22.094 1.00 89.62 391 ASP A CA 1
ATOM 3017 C C . ASP A 1 391 ? 10.090 -6.238 -21.647 1.00 89.62 391 ASP A C 1
ATOM 3019 O O . ASP A 1 391 ? 10.716 -6.955 -20.856 1.00 89.62 391 ASP A O 1
ATOM 3023 N N . MET A 1 392 ? 10.617 -5.151 -22.200 1.00 91.06 392 MET A N 1
ATOM 3024 C CA . MET A 1 392 ? 11.988 -4.702 -21.997 1.00 91.06 392 MET A CA 1
ATOM 3025 C C . MET A 1 392 ? 12.129 -3.641 -20.905 1.00 91.06 392 MET A C 1
ATOM 3027 O O . MET A 1 392 ? 13.245 -3.182 -20.649 1.00 91.06 392 MET A O 1
ATOM 3031 N N . SER A 1 393 ? 11.035 -3.218 -20.272 1.00 80.44 393 SER A N 1
ATOM 3032 C CA . SER A 1 393 ? 11.013 -2.111 -19.310 1.00 80.44 393 SER A CA 1
ATOM 3033 C C . SER A 1 393 ? 12.002 -2.303 -18.160 1.00 80.44 393 SER A C 1
ATOM 3035 O O . SER A 1 393 ? 12.701 -1.363 -17.781 1.00 80.44 393 SER A O 1
ATOM 3037 N N . GLY A 1 394 ? 12.143 -3.525 -17.645 1.00 77.25 394 GLY A N 1
ATOM 3038 C CA . GLY A 1 394 ? 13.066 -3.824 -16.550 1.00 77.25 394 GLY A CA 1
ATOM 3039 C C . GLY A 1 394 ? 14.556 -3.712 -16.906 1.00 77.25 394 GLY A C 1
ATOM 3040 O O . GLY A 1 394 ? 15.372 -3.525 -16.001 1.00 77.25 394 GLY A O 1
ATOM 3041 N N . GLU A 1 395 ? 14.909 -3.740 -18.196 1.00 86.19 395 GLU A N 1
ATOM 3042 C CA . GLU A 1 395 ? 16.291 -3.611 -18.685 1.00 86.19 395 GLU A CA 1
ATOM 3043 C C . GLU A 1 395 ? 16.576 -2.268 -19.373 1.00 86.19 395 GLU A C 1
ATOM 3045 O O . GLU A 1 395 ? 17.704 -1.784 -19.310 1.00 86.19 395 GLU A O 1
ATOM 3050 N N . LEU A 1 396 ? 15.582 -1.660 -20.030 1.00 81.56 396 LEU A N 1
ATOM 3051 C CA . LEU A 1 396 ? 15.770 -0.463 -20.863 1.00 81.56 396 LEU A CA 1
ATOM 3052 C C . LEU A 1 396 ? 15.282 0.841 -20.221 1.00 81.56 396 LEU A C 1
ATOM 3054 O O . LEU A 1 396 ? 15.605 1.914 -20.728 1.00 81.56 396 LEU A O 1
ATOM 3058 N N . VAL A 1 397 ? 14.531 0.781 -19.117 1.00 73.75 397 VAL A N 1
ATOM 3059 C CA . VAL A 1 397 ? 14.128 1.979 -18.366 1.00 73.75 397 VAL A CA 1
ATOM 3060 C C . VAL A 1 397 ? 15.141 2.266 -17.257 1.00 73.75 397 VAL A C 1
ATOM 3062 O O . VAL A 1 397 ? 15.587 1.370 -16.537 1.00 73.75 397 VAL A O 1
ATOM 3065 N N . ASN A 1 398 ? 15.472 3.548 -17.078 1.00 78.62 398 ASN A N 1
ATOM 3066 C CA . ASN A 1 398 ? 16.409 4.031 -16.062 1.00 78.62 398 ASN A CA 1
ATOM 3067 C C . ASN A 1 398 ? 17.792 3.356 -16.164 1.00 78.62 398 ASN A C 1
ATOM 3069 O O . ASN A 1 398 ? 18.463 3.473 -17.186 1.00 78.62 398 ASN A O 1
ATOM 3073 N N . ARG A 1 399 ? 18.254 2.699 -15.091 1.00 75.25 399 ARG A N 1
ATOM 3074 C CA . ARG A 1 399 ? 19.540 1.980 -15.052 1.00 75.25 399 ARG A CA 1
ATOM 3075 C C . ARG A 1 399 ? 19.416 0.486 -15.383 1.00 75.25 399 ARG A C 1
ATOM 3077 O O . ARG A 1 399 ? 20.430 -0.206 -15.336 1.00 75.25 399 ARG A O 1
ATOM 3084 N N . GLY A 1 400 ? 18.213 0.004 -15.704 1.00 79.69 400 GLY A N 1
ATOM 3085 C CA . GLY A 1 400 ? 17.944 -1.418 -15.925 1.00 79.69 400 GLY A CA 1
ATOM 3086 C C . GLY A 1 400 ? 18.187 -2.285 -14.682 1.00 79.69 400 GLY A C 1
ATOM 3087 O O . GLY A 1 400 ? 18.174 -1.791 -13.552 1.00 79.69 400 GLY A O 1
ATOM 3088 N N . GLY A 1 401 ? 18.428 -3.584 -14.893 1.00 80.94 401 GLY A N 1
ATOM 3089 C CA . GLY A 1 401 ? 18.838 -4.534 -13.853 1.00 80.94 401 GLY A CA 1
ATOM 3090 C C . GLY A 1 401 ? 17.694 -5.284 -13.172 1.00 80.94 401 GLY A C 1
ATOM 3091 O O . GLY A 1 401 ? 17.948 -6.087 -12.273 1.00 80.94 401 GLY A O 1
ATOM 3092 N N . ARG A 1 402 ? 16.444 -5.052 -13.591 1.00 83.88 402 ARG A N 1
ATOM 3093 C CA . ARG A 1 402 ? 15.276 -5.795 -13.092 1.00 83.88 402 ARG A CA 1
ATOM 3094 C C . ARG A 1 402 ? 14.972 -7.047 -13.912 1.00 83.88 402 ARG A C 1
ATOM 3096 O O . ARG A 1 402 ? 14.114 -7.828 -13.510 1.00 83.88 402 ARG A O 1
ATOM 3103 N N . GLY A 1 403 ? 15.702 -7.269 -15.003 1.00 89.00 403 GLY A N 1
ATOM 3104 C CA . GLY A 1 403 ? 15.424 -8.338 -15.943 1.00 89.00 403 GLY A CA 1
ATOM 3105 C C . GLY A 1 403 ? 14.257 -8.003 -16.866 1.00 89.00 403 GLY A C 1
ATOM 3106 O O . GLY A 1 403 ? 13.562 -7.000 -16.731 1.00 89.00 403 GLY A O 1
ATOM 3107 N N . LEU A 1 404 ? 14.082 -8.866 -17.847 1.00 94.06 404 LEU A N 1
ATOM 3108 C CA . LEU A 1 404 ? 12.992 -8.873 -18.802 1.00 94.06 404 LEU A CA 1
ATOM 3109 C C . LEU A 1 404 ? 11.732 -9.451 -18.154 1.00 94.06 404 LEU A C 1
ATOM 3111 O O . LEU A 1 404 ? 11.806 -10.180 -17.163 1.00 94.06 404 LEU A O 1
ATOM 3115 N N . ALA A 1 405 ? 10.585 -9.197 -18.772 1.00 92.38 405 ALA A N 1
ATOM 3116 C CA . ALA A 1 405 ? 9.346 -9.909 -18.489 1.00 92.38 405 ALA A CA 1
ATOM 3117 C C . ALA A 1 405 ? 8.746 -10.480 -19.783 1.00 92.38 405 ALA A C 1
ATOM 3119 O O . ALA A 1 405 ? 9.170 -10.147 -20.894 1.00 92.38 405 ALA A O 1
ATOM 3120 N N . LEU A 1 406 ? 7.775 -11.387 -19.639 1.00 90.44 406 LEU A N 1
ATOM 3121 C CA . LEU A 1 406 ? 6.984 -11.838 -20.783 1.00 90.44 406 LEU A CA 1
ATOM 3122 C C . LEU A 1 406 ? 6.187 -10.648 -21.334 1.00 90.44 406 LEU A C 1
ATOM 3124 O O . LEU A 1 406 ? 5.736 -9.805 -20.560 1.00 90.44 406 LEU A O 1
ATOM 3128 N N . GLY A 1 407 ? 6.026 -10.576 -22.656 1.00 85.06 407 GLY A N 1
ATOM 3129 C CA . GLY A 1 407 ? 5.311 -9.466 -23.289 1.00 85.06 407 GLY A CA 1
ATOM 3130 C C . GLY A 1 407 ? 3.817 -9.434 -22.947 1.00 85.06 407 GLY A C 1
ATOM 3131 O O . GLY A 1 407 ? 3.269 -10.365 -22.350 1.00 85.06 407 GLY A O 1
ATOM 3132 N N . TYR A 1 408 ? 3.139 -8.372 -23.369 1.00 79.44 408 TYR A N 1
ATOM 3133 C CA . TYR A 1 408 ? 1.707 -8.175 -23.135 1.00 79.44 408 TYR A CA 1
ATOM 3134 C C . TYR A 1 408 ? 0.843 -9.389 -23.539 1.00 79.44 408 TYR A C 1
ATOM 3136 O O . TYR A 1 408 ? 1.096 -10.032 -24.560 1.00 79.44 408 TYR A O 1
ATOM 3144 N N . GLU A 1 409 ? -0.159 -9.710 -22.709 1.00 80.19 409 GLU A N 1
ATOM 3145 C CA . GLU A 1 409 ? -1.072 -10.861 -22.864 1.00 80.19 409 GLU A CA 1
ATOM 3146 C C . GLU A 1 409 ? -0.376 -12.215 -23.112 1.00 80.19 409 GLU A C 1
ATOM 3148 O O . GLU A 1 409 ? -0.885 -13.101 -23.801 1.00 80.19 409 GLU A O 1
ATOM 3153 N N . SER A 1 410 ? 0.803 -12.408 -22.519 1.00 86.12 410 SER A N 1
ATOM 3154 C CA . SER A 1 410 ? 1.501 -13.691 -22.576 1.00 86.12 410 SER A CA 1
ATOM 3155 C C . SER A 1 410 ? 0.890 -14.737 -21.657 1.00 86.12 410 SER A C 1
ATOM 3157 O O . SER A 1 410 ? 0.566 -14.477 -20.498 1.00 86.12 410 SER A O 1
ATOM 3159 N N . ARG A 1 411 ? 0.852 -15.977 -22.143 1.00 84.44 411 ARG A N 1
ATOM 3160 C CA . ARG A 1 411 ? 0.504 -17.156 -21.356 1.00 84.44 411 ARG A CA 1
ATOM 3161 C C . ARG A 1 411 ? 1.645 -18.160 -21.381 1.00 84.44 411 ARG A C 1
ATOM 3163 O O . ARG A 1 411 ? 1.934 -18.758 -22.418 1.00 84.44 411 ARG A O 1
ATOM 3170 N N . GLU A 1 412 ? 2.278 -18.355 -20.227 1.00 91.38 412 GLU A N 1
ATOM 3171 C CA . GLU A 1 412 ? 3.311 -19.375 -20.065 1.00 91.38 412 GLU A CA 1
ATOM 3172 C C . GLU A 1 412 ? 2.704 -20.782 -20.151 1.00 91.38 412 GLU A C 1
ATOM 3174 O O . GLU A 1 412 ? 1.647 -21.074 -19.585 1.00 91.38 412 GLU A O 1
ATOM 3179 N N . ILE A 1 413 ? 3.389 -21.658 -20.881 1.00 90.38 413 ILE A N 1
ATOM 3180 C CA . ILE A 1 413 ? 3.069 -23.074 -21.012 1.00 90.38 413 ILE A CA 1
ATOM 3181 C C . ILE A 1 413 ? 4.009 -23.823 -20.071 1.00 90.38 413 ILE A C 1
ATOM 3183 O O . ILE A 1 413 ? 5.155 -24.111 -20.415 1.00 90.38 413 ILE A O 1
ATOM 3187 N N . GLY A 1 414 ? 3.525 -24.104 -18.860 1.00 87.75 414 GLY A N 1
ATOM 3188 C CA . GLY A 1 414 ? 4.295 -24.825 -17.849 1.00 87.75 414 GLY A CA 1
ATOM 3189 C C . GLY A 1 414 ? 4.552 -26.284 -18.235 1.00 87.75 414 GLY A C 1
ATOM 3190 O O . GLY A 1 414 ? 3.733 -26.924 -18.896 1.00 87.75 414 GLY A O 1
ATOM 3191 N N . PHE A 1 415 ? 5.674 -26.837 -17.774 1.00 89.38 415 PHE A N 1
ATOM 3192 C CA . PHE A 1 415 ? 6.069 -28.228 -18.037 1.00 89.38 415 PHE A CA 1
ATOM 3193 C C . PHE A 1 415 ? 5.683 -29.194 -16.898 1.00 89.38 415 PHE A C 1
ATOM 3195 O O . PHE A 1 415 ? 6.293 -30.253 -16.739 1.00 89.38 415 PHE A O 1
ATOM 3202 N N . GLY A 1 416 ? 4.683 -28.835 -16.084 1.00 87.19 416 GLY A N 1
ATOM 3203 C CA . GLY A 1 416 ? 4.329 -29.573 -14.867 1.00 87.19 416 GLY A CA 1
ATOM 3204 C C . GLY A 1 416 ? 5.470 -29.543 -13.848 1.00 87.19 416 GLY A C 1
ATOM 3205 O O . GLY A 1 416 ? 6.018 -28.481 -13.573 1.00 87.19 416 GLY A O 1
ATOM 3206 N N . ASP A 1 417 ? 5.866 -30.711 -13.342 1.00 87.69 417 ASP A N 1
ATOM 3207 C CA . ASP A 1 417 ? 6.935 -30.855 -12.336 1.00 87.69 417 ASP A CA 1
ATOM 3208 C C . ASP A 1 417 ? 8.360 -30.770 -12.925 1.00 87.69 417 ASP A C 1
ATOM 3210 O O . ASP A 1 417 ? 9.345 -31.080 -12.249 1.00 87.69 417 ASP A O 1
ATOM 3214 N N . LYS A 1 418 ? 8.499 -30.441 -14.215 1.00 86.19 418 LYS A N 1
ATOM 3215 C CA . LYS A 1 418 ? 9.793 -30.337 -14.904 1.00 86.19 418 LYS A CA 1
ATOM 3216 C C . LYS A 1 418 ? 10.184 -28.875 -15.100 1.00 86.19 418 LYS A C 1
ATOM 3218 O O . LYS A 1 418 ? 9.352 -28.041 -15.425 1.00 86.19 418 LYS A O 1
ATOM 3223 N N . GLU A 1 419 ? 11.476 -28.577 -14.972 1.00 84.69 419 GLU A N 1
ATOM 3224 C CA . GLU A 1 419 ? 12.012 -27.226 -15.219 1.00 84.69 419 GLU A CA 1
ATOM 3225 C C . GLU A 1 419 ? 12.425 -26.989 -16.685 1.00 84.69 419 GLU A C 1
ATOM 3227 O O . GLU A 1 419 ? 12.773 -25.874 -17.065 1.00 84.69 419 GLU A O 1
ATOM 3232 N N . TYR A 1 420 ? 12.442 -28.034 -17.516 1.00 89.69 420 TYR A N 1
ATOM 3233 C CA . TYR A 1 420 ? 12.937 -27.979 -18.891 1.00 89.69 420 TYR A CA 1
ATOM 3234 C C . TYR A 1 420 ? 12.285 -29.052 -19.767 1.00 89.69 420 TYR A C 1
ATOM 3236 O O . TYR A 1 420 ? 11.900 -30.116 -19.281 1.00 89.69 420 TYR A O 1
ATOM 3244 N N . LEU A 1 421 ? 12.198 -28.781 -21.073 1.00 83.94 421 LEU A N 1
ATOM 3245 C CA . LEU A 1 421 ? 11.594 -29.699 -22.045 1.00 83.94 421 LEU A CA 1
ATOM 3246 C C . LEU A 1 421 ? 12.556 -30.826 -22.458 1.00 83.94 421 LEU A C 1
ATOM 3248 O O . LEU A 1 421 ? 12.184 -31.996 -22.488 1.00 83.94 421 LEU A O 1
ATOM 3252 N N . VAL A 1 422 ? 13.799 -30.463 -22.787 1.00 83.75 422 VAL A N 1
ATOM 3253 C CA . VAL A 1 422 ? 14.870 -31.377 -23.210 1.00 83.75 422 VAL A CA 1
ATOM 3254 C C . VAL A 1 422 ? 16.184 -30.823 -22.683 1.00 83.75 422 VAL A C 1
ATOM 3256 O O . VAL A 1 422 ? 16.564 -29.717 -23.066 1.00 83.75 422 VAL A O 1
ATOM 3259 N N . ALA A 1 423 ? 16.866 -31.580 -21.827 1.00 87.06 423 ALA A N 1
ATOM 3260 C CA . ALA A 1 423 ? 18.166 -31.201 -21.290 1.00 87.06 423 ALA A CA 1
ATOM 3261 C C . ALA A 1 423 ? 19.189 -32.329 -21.479 1.00 87.06 423 ALA A C 1
ATOM 3263 O O . ALA A 1 423 ? 18.829 -33.507 -21.370 1.00 87.06 423 ALA A O 1
ATOM 3264 N N . PRO A 1 424 ? 20.453 -31.996 -21.782 1.00 87.38 424 PRO A N 1
ATOM 3265 C CA . PRO A 1 424 ? 21.500 -32.990 -21.911 1.00 87.38 424 PRO A CA 1
ATOM 3266 C C . PRO A 1 424 ? 21.896 -33.557 -20.548 1.00 87.38 424 PRO A C 1
ATOM 3268 O O . PRO A 1 424 ? 21.861 -32.872 -19.523 1.00 87.38 424 PRO A O 1
ATOM 3271 N N . LEU A 1 425 ? 22.327 -34.816 -20.575 1.00 86.50 425 LEU A N 1
ATOM 3272 C CA . LEU A 1 425 ? 22.898 -35.519 -19.434 1.00 86.50 425 LEU A CA 1
ATOM 3273 C C . LEU A 1 425 ? 24.371 -35.839 -19.714 1.00 86.50 425 LEU A C 1
ATOM 3275 O O . LEU A 1 425 ? 24.758 -36.042 -20.868 1.00 86.50 425 LEU A O 1
ATOM 3279 N N . ASN A 1 426 ? 25.190 -35.914 -18.668 1.00 84.81 426 ASN A N 1
ATOM 3280 C CA . ASN A 1 426 ? 26.541 -36.460 -18.773 1.00 84.81 426 ASN A CA 1
ATOM 3281 C C . ASN A 1 426 ? 26.509 -37.997 -18.892 1.00 84.81 426 ASN A C 1
ATOM 3283 O O . ASN A 1 426 ? 25.456 -38.639 -18.841 1.00 84.81 426 ASN A O 1
ATOM 3287 N N . ARG A 1 427 ? 27.688 -38.620 -19.004 1.00 82.69 427 ARG A N 1
ATOM 3288 C CA . ARG A 1 427 ? 27.825 -40.088 -19.083 1.00 82.69 427 ARG A CA 1
ATOM 3289 C C . ARG A 1 427 ? 27.293 -40.840 -17.859 1.00 82.69 427 ARG A C 1
ATOM 3291 O O . ARG A 1 427 ? 27.026 -42.034 -17.966 1.00 82.69 427 ARG A O 1
ATOM 3298 N N . ARG A 1 428 ? 27.135 -40.165 -16.716 1.00 85.94 428 ARG A N 1
ATOM 3299 C CA . ARG A 1 428 ? 26.573 -40.722 -15.474 1.00 85.94 428 ARG A CA 1
ATOM 3300 C C . ARG A 1 428 ? 25.045 -40.598 -15.404 1.00 85.94 428 ARG A C 1
ATOM 3302 O O . ARG A 1 428 ? 24.450 -41.089 -14.453 1.00 85.94 428 ARG A O 1
ATOM 3309 N N . GLY A 1 429 ? 24.409 -39.978 -16.402 1.00 86.12 429 GLY A N 1
ATOM 3310 C CA . GLY A 1 429 ? 22.969 -39.714 -16.409 1.00 86.12 429 GLY A CA 1
ATOM 3311 C C . GLY A 1 429 ? 22.559 -38.504 -15.565 1.00 86.12 429 GLY A C 1
ATOM 3312 O O . GLY A 1 429 ? 21.377 -38.335 -15.281 1.00 86.12 429 GLY A O 1
ATOM 3313 N N . GLU A 1 430 ? 23.512 -37.665 -15.159 1.00 87.50 430 GLU A N 1
ATOM 3314 C CA . GLU A 1 430 ? 23.252 -36.449 -14.389 1.00 87.50 430 GLU A CA 1
ATOM 3315 C C . GLU A 1 430 ? 23.056 -35.259 -15.329 1.00 87.50 430 GLU A C 1
ATOM 3317 O O . GLU A 1 430 ? 23.677 -35.186 -16.390 1.00 87.50 430 GLU A O 1
ATOM 3322 N N . LEU A 1 431 ? 22.212 -34.311 -14.925 1.00 88.06 431 LEU A N 1
ATOM 3323 C CA . LEU A 1 431 ? 21.953 -33.090 -15.681 1.00 88.06 431 LEU A CA 1
ATOM 3324 C C . LEU A 1 431 ? 23.234 -32.269 -15.876 1.00 88.06 431 LEU A C 1
ATOM 3326 O O . LEU A 1 431 ? 23.989 -32.053 -14.929 1.00 88.06 431 LEU A O 1
ATOM 3330 N N . ILE A 1 432 ? 23.439 -31.753 -17.088 1.00 88.88 432 ILE A N 1
ATOM 3331 C CA . ILE A 1 432 ? 24.452 -30.722 -17.319 1.00 88.88 432 ILE A CA 1
ATOM 3332 C C . ILE A 1 432 ? 23.956 -29.396 -16.736 1.00 88.88 432 ILE A C 1
ATOM 3334 O O . ILE A 1 432 ? 22.989 -28.826 -17.238 1.00 88.88 432 ILE A O 1
ATOM 3338 N N . ASP A 1 433 ? 24.630 -28.893 -15.702 1.00 89.62 433 ASP A N 1
ATOM 3339 C CA . ASP A 1 433 ? 24.317 -27.606 -15.077 1.00 89.62 433 ASP A CA 1
ATOM 3340 C C . ASP A 1 433 ? 25.591 -26.784 -14.828 1.00 89.62 433 ASP A C 1
ATOM 3342 O O . ASP A 1 433 ? 26.494 -27.177 -14.088 1.00 89.62 433 ASP A O 1
ATOM 3346 N N . PHE A 1 434 ? 25.649 -25.610 -15.454 1.00 90.19 434 PHE A N 1
ATOM 3347 C CA . PHE A 1 434 ? 26.713 -24.622 -15.310 1.00 90.19 434 PHE A CA 1
ATOM 3348 C C . PHE A 1 434 ? 26.354 -23.502 -14.320 1.00 90.19 434 PHE A C 1
ATOM 3350 O O . PHE A 1 434 ? 26.881 -22.395 -14.432 1.00 90.19 434 PHE A O 1
ATOM 3357 N N . SER A 1 435 ? 25.483 -23.762 -13.342 1.00 89.38 435 SER A N 1
ATOM 3358 C CA . SER A 1 435 ? 25.070 -22.817 -12.290 1.00 89.38 435 SER A CA 1
ATOM 3359 C C . SER A 1 435 ? 26.239 -22.154 -11.556 1.00 89.38 435 SER A C 1
ATOM 3361 O O . SER A 1 435 ? 26.155 -20.994 -11.162 1.00 89.38 435 SER A O 1
ATOM 3363 N N . PHE A 1 436 ? 27.374 -22.847 -11.458 1.00 86.69 436 PHE A N 1
ATOM 3364 C CA . PHE A 1 436 ? 28.608 -22.296 -10.903 1.00 86.69 436 PHE A CA 1
ATOM 3365 C C . PHE A 1 436 ? 29.274 -21.201 -11.742 1.00 86.69 436 PHE A C 1
ATOM 3367 O O . PHE A 1 436 ? 30.063 -20.416 -11.224 1.00 86.69 436 PHE A O 1
ATOM 3374 N N . LYS A 1 437 ? 29.012 -21.185 -13.050 1.00 86.06 437 LYS A N 1
ATOM 3375 C CA . LYS A 1 437 ? 29.457 -20.140 -13.974 1.00 86.06 437 LYS A CA 1
ATOM 3376 C C . LYS A 1 437 ? 28.420 -19.029 -14.051 1.00 86.06 437 LYS A C 1
ATOM 3378 O O . LYS A 1 437 ? 28.787 -17.863 -14.158 1.00 86.06 437 LYS A O 1
ATOM 3383 N N . GLU A 1 438 ? 27.145 -19.401 -14.044 1.00 87.50 438 GLU A N 1
ATOM 3384 C CA . GLU A 1 438 ? 26.040 -18.465 -14.162 1.00 87.50 438 GLU A CA 1
ATOM 3385 C C . GLU A 1 438 ? 24.797 -19.009 -13.459 1.00 87.50 438 GLU A C 1
ATOM 3387 O O . GLU A 1 438 ? 24.171 -19.960 -13.923 1.00 87.50 438 GLU A O 1
ATOM 3392 N N . ALA A 1 439 ? 24.446 -18.404 -12.325 1.00 90.00 439 ALA A N 1
ATOM 3393 C CA . ALA A 1 439 ? 23.264 -18.775 -11.557 1.00 90.00 439 ALA A CA 1
ATOM 3394 C C . ALA A 1 439 ? 21.966 -18.321 -12.254 1.00 90.00 439 ALA A C 1
ATOM 3396 O O . ALA A 1 439 ? 21.986 -17.515 -13.194 1.00 90.00 439 ALA A O 1
ATOM 3397 N N . LYS A 1 440 ? 20.817 -18.818 -11.773 1.00 93.06 440 LYS A N 1
ATOM 3398 C CA . LYS A 1 440 ? 19.514 -18.245 -12.147 1.00 93.06 440 LYS A CA 1
ATOM 3399 C C . LYS A 1 440 ? 19.495 -16.756 -11.762 1.00 93.06 440 LYS A C 1
ATOM 3401 O O . LYS A 1 440 ? 20.113 -16.339 -10.781 1.00 93.06 440 LYS A O 1
ATOM 3406 N N . PHE A 1 441 ? 18.801 -15.941 -12.544 1.00 90.31 441 PHE A N 1
ATOM 3407 C CA . PHE A 1 441 ? 18.620 -14.527 -12.252 1.00 90.31 441 PHE A CA 1
ATOM 3408 C C . PHE A 1 441 ? 17.956 -14.362 -10.876 1.00 90.31 441 PHE A C 1
ATOM 3410 O O . PHE A 1 441 ? 16.915 -14.962 -10.615 1.00 90.31 441 PHE A O 1
ATOM 3417 N N . GLY A 1 442 ? 18.596 -13.596 -9.987 1.00 88.00 442 GLY A N 1
ATOM 3418 C CA . GLY A 1 442 ? 18.157 -13.409 -8.598 1.00 88.00 442 GLY A CA 1
ATOM 3419 C C . GLY A 1 442 ? 18.586 -14.499 -7.602 1.00 88.00 442 GLY A C 1
ATOM 3420 O O . GLY A 1 442 ? 18.305 -14.359 -6.415 1.00 88.00 442 GLY A O 1
ATOM 3421 N N . ASP A 1 443 ? 19.295 -15.551 -8.026 1.00 91.94 443 ASP A N 1
ATOM 3422 C CA . ASP A 1 443 ? 19.776 -16.617 -7.132 1.00 91.94 443 ASP A CA 1
ATOM 3423 C C . ASP A 1 443 ? 21.063 -16.208 -6.391 1.00 91.94 443 ASP A C 1
ATOM 3425 O O . ASP A 1 443 ? 22.189 -16.562 -6.752 1.00 91.94 443 ASP A O 1
ATOM 3429 N N . VAL A 1 444 ? 20.876 -15.417 -5.334 1.00 90.31 444 VAL A N 1
ATOM 3430 C CA . VAL A 1 444 ? 21.963 -14.872 -4.506 1.00 90.31 444 VAL A CA 1
ATOM 3431 C C . VAL A 1 444 ? 22.742 -15.972 -3.778 1.00 90.31 444 VAL A C 1
ATOM 3433 O O . VAL A 1 444 ? 23.932 -15.802 -3.506 1.00 90.31 444 VAL A O 1
ATOM 3436 N N . GLU A 1 445 ? 22.100 -17.092 -3.447 1.00 92.50 445 GLU A N 1
ATOM 3437 C CA . GLU A 1 445 ? 22.738 -18.190 -2.720 1.00 92.50 445 GLU A CA 1
ATOM 3438 C C . GLU A 1 445 ? 23.785 -18.883 -3.590 1.00 92.50 445 GLU A C 1
ATOM 3440 O O . GLU A 1 445 ? 24.956 -18.949 -3.202 1.00 92.50 445 GLU A O 1
ATOM 3445 N N . THR A 1 446 ? 23.404 -19.298 -4.801 1.00 89.31 446 THR A N 1
ATOM 3446 C CA . THR A 1 446 ? 24.332 -19.913 -5.756 1.00 89.31 446 THR A CA 1
ATOM 3447 C C . THR A 1 446 ? 25.441 -18.942 -6.153 1.00 89.31 446 THR A C 1
ATOM 3449 O O . THR A 1 446 ? 26.607 -19.334 -6.218 1.00 89.31 446 THR A O 1
ATOM 3452 N N . MET A 1 447 ? 25.121 -17.657 -6.352 1.00 87.88 447 MET A N 1
ATOM 3453 C CA . MET A 1 447 ? 26.132 -16.632 -6.644 1.00 87.88 447 MET A CA 1
ATOM 3454 C C . MET A 1 447 ? 27.155 -16.500 -5.512 1.00 87.88 447 MET A C 1
ATOM 3456 O O . MET A 1 447 ? 28.358 -16.438 -5.767 1.00 87.88 447 MET A O 1
ATOM 3460 N N . ARG A 1 448 ? 26.7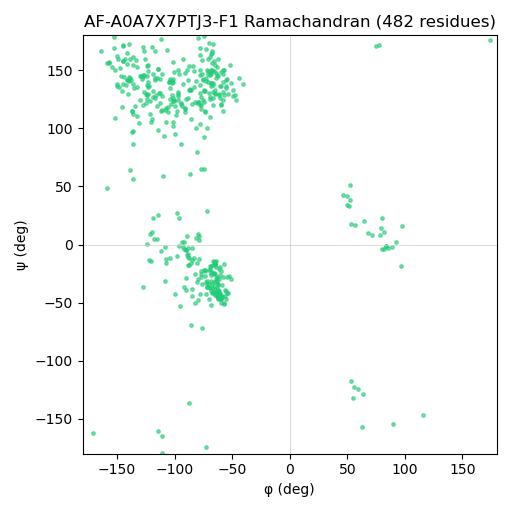01 -16.492 -4.253 1.00 91.00 448 ARG A N 1
ATOM 3461 C CA . ARG A 1 448 ? 27.586 -16.431 -3.082 1.00 91.00 448 ARG A CA 1
ATOM 3462 C C . ARG A 1 448 ? 28.433 -17.696 -2.951 1.00 91.00 448 ARG A C 1
ATOM 3464 O O . ARG A 1 448 ? 29.616 -17.595 -2.637 1.00 91.00 448 ARG A O 1
ATOM 3471 N N . ALA A 1 449 ? 27.848 -18.868 -3.192 1.00 89.88 449 ALA A N 1
ATOM 3472 C CA . ALA A 1 449 ? 28.571 -20.134 -3.170 1.00 89.88 449 ALA A CA 1
ATOM 3473 C C . ALA A 1 449 ? 29.667 -20.171 -4.245 1.00 89.88 449 ALA A C 1
ATOM 3475 O O . ALA A 1 449 ? 30.802 -20.526 -3.942 1.00 89.88 449 ALA A O 1
ATOM 3476 N N . ALA A 1 450 ? 29.356 -19.735 -5.469 1.00 86.25 450 ALA A N 1
ATOM 3477 C CA . ALA A 1 450 ? 30.318 -19.652 -6.563 1.00 86.25 450 ALA A CA 1
ATOM 3478 C C . ALA A 1 450 ? 31.443 -18.643 -6.279 1.00 86.25 450 ALA A C 1
ATOM 3480 O O . ALA A 1 450 ? 32.600 -18.945 -6.551 1.00 86.25 450 ALA A O 1
ATOM 3481 N N . LEU A 1 451 ? 31.124 -17.483 -5.691 1.00 86.38 451 LEU A N 1
ATOM 3482 C CA . LEU A 1 451 ? 32.112 -16.461 -5.322 1.00 86.38 451 LEU A CA 1
ATOM 3483 C C . LEU A 1 451 ? 33.117 -16.953 -4.266 1.00 86.38 451 LEU A C 1
ATOM 3485 O O . LEU A 1 451 ? 34.268 -16.525 -4.267 1.00 86.38 451 LEU A O 1
ATOM 3489 N N . ASN A 1 452 ? 32.678 -17.838 -3.370 1.00 89.31 452 ASN A N 1
ATOM 3490 C CA . ASN A 1 452 ? 33.503 -18.397 -2.299 1.00 89.31 452 ASN A CA 1
ATOM 3491 C C . ASN A 1 452 ? 34.201 -19.714 -2.688 1.00 89.31 452 ASN A C 1
ATOM 3493 O O . ASN A 1 452 ? 34.953 -20.260 -1.880 1.00 89.31 452 ASN A O 1
ATOM 3497 N N . ASP A 1 453 ? 33.947 -20.248 -3.885 1.00 86.44 453 ASP A N 1
ATOM 3498 C CA . ASP A 1 453 ? 34.567 -21.484 -4.363 1.00 86.44 453 ASP A CA 1
ATOM 3499 C C . ASP A 1 453 ? 35.979 -21.196 -4.893 1.00 86.44 453 ASP A C 1
ATOM 3501 O O . ASP A 1 453 ? 36.165 -20.387 -5.800 1.00 86.44 453 ASP A O 1
ATOM 3505 N N . THR A 1 454 ? 36.983 -21.858 -4.320 1.00 91.19 454 THR A N 1
ATOM 3506 C CA . THR A 1 454 ? 38.401 -21.645 -4.647 1.00 91.19 454 THR A CA 1
ATOM 3507 C C . THR A 1 454 ? 38.938 -22.585 -5.725 1.00 91.19 454 THR A C 1
ATOM 3509 O O . THR A 1 454 ? 40.113 -22.481 -6.080 1.00 91.19 454 THR A O 1
ATOM 3512 N N . ARG A 1 455 ? 38.119 -23.514 -6.238 1.00 90.12 455 ARG A N 1
ATOM 3513 C CA . ARG A 1 455 ? 38.520 -24.446 -7.304 1.00 90.12 455 ARG A CA 1
ATOM 3514 C C . ARG A 1 455 ? 38.681 -23.733 -8.643 1.00 90.12 455 ARG A C 1
ATOM 3516 O O . ARG A 1 455 ? 37.962 -22.778 -8.940 1.00 90.12 455 ARG A O 1
ATOM 3523 N N . ASP A 1 456 ? 39.580 -24.239 -9.483 1.00 89.12 456 ASP A N 1
ATOM 3524 C CA . ASP A 1 456 ? 39.797 -23.687 -10.817 1.00 89.12 456 ASP A CA 1
ATOM 3525 C C . ASP A 1 456 ? 38.572 -23.901 -11.727 1.00 89.12 456 ASP A C 1
ATOM 3527 O O . ASP A 1 456 ? 37.927 -24.953 -11.728 1.00 89.12 456 ASP A O 1
ATOM 3531 N N . GLN A 1 457 ? 38.222 -22.887 -12.523 1.00 84.88 457 GLN A N 1
ATOM 3532 C CA . GLN A 1 457 ? 37.026 -22.938 -13.364 1.00 84.88 457 GLN A CA 1
ATOM 3533 C C . GLN A 1 457 ? 37.136 -23.983 -14.486 1.00 84.88 457 GLN A C 1
ATOM 3535 O O . GLN A 1 457 ? 36.124 -24.582 -14.852 1.00 84.88 457 GLN A O 1
ATOM 3540 N N . LEU A 1 458 ? 38.331 -24.207 -15.041 1.00 87.31 458 LEU A N 1
ATOM 3541 C CA . LEU A 1 458 ? 38.554 -25.203 -16.091 1.00 87.31 458 LEU A CA 1
ATOM 3542 C C . LEU A 1 458 ? 38.471 -26.618 -15.525 1.00 87.31 458 LEU A C 1
ATOM 3544 O O . LEU A 1 458 ? 37.904 -27.489 -16.182 1.00 87.31 458 LEU A O 1
ATOM 3548 N N . GLU A 1 459 ? 38.958 -26.832 -14.301 1.00 88.75 459 GLU A N 1
ATOM 3549 C CA . GLU A 1 459 ? 38.792 -28.103 -13.587 1.00 88.75 459 GLU A CA 1
ATOM 3550 C C . GLU A 1 459 ? 37.309 -28.426 -13.390 1.00 88.75 459 GLU A C 1
ATOM 3552 O O . GLU A 1 459 ? 36.856 -29.508 -13.758 1.00 88.75 459 GLU A O 1
ATOM 3557 N N . ARG A 1 460 ? 36.514 -27.453 -12.933 1.00 86.44 460 ARG A N 1
ATOM 3558 C CA . ARG A 1 460 ? 35.061 -27.624 -12.766 1.00 86.44 460 ARG A CA 1
ATOM 3559 C C . ARG A 1 460 ? 34.332 -27.894 -14.078 1.00 86.44 460 ARG A C 1
ATOM 3561 O O . ARG A 1 460 ? 33.392 -28.677 -14.103 1.00 86.44 460 ARG A O 1
ATOM 3568 N N . ILE A 1 461 ? 34.746 -27.256 -15.174 1.00 85.50 461 ILE A N 1
ATOM 3569 C CA . ILE A 1 461 ? 34.195 -27.549 -16.506 1.00 85.50 461 ILE A CA 1
ATOM 3570 C C . ILE A 1 461 ? 34.556 -28.979 -16.928 1.00 85.50 461 ILE A C 1
ATOM 3572 O O . ILE A 1 461 ? 33.707 -29.676 -17.479 1.00 85.50 461 ILE A O 1
ATOM 3576 N N . ALA A 1 462 ? 35.783 -29.429 -16.658 1.00 85.19 462 ALA A N 1
ATOM 3577 C CA . ALA A 1 462 ? 36.214 -30.789 -16.963 1.00 85.19 462 ALA A CA 1
ATOM 3578 C C . ALA A 1 462 ? 35.464 -31.844 -16.124 1.00 85.19 462 ALA A C 1
ATOM 3580 O O . ALA A 1 462 ? 35.119 -32.896 -16.657 1.00 85.19 462 ALA A O 1
ATOM 3581 N N . GLU A 1 463 ? 35.141 -31.551 -14.857 1.00 85.62 463 GLU A N 1
ATOM 3582 C CA . GLU A 1 463 ? 34.354 -32.424 -13.964 1.00 85.62 463 GLU A CA 1
ATOM 3583 C C . GLU A 1 463 ? 32.941 -32.728 -14.483 1.00 85.62 463 GLU A C 1
ATOM 3585 O O . GLU A 1 463 ? 32.377 -33.772 -14.151 1.00 85.62 463 GLU A O 1
ATOM 3590 N N . VAL A 1 464 ? 32.365 -31.837 -15.299 1.00 83.31 464 VAL A N 1
ATOM 3591 C CA . VAL A 1 464 ? 31.052 -32.059 -15.921 1.00 83.31 464 VAL A CA 1
ATOM 3592 C C . VAL A 1 464 ? 31.088 -33.270 -16.871 1.00 83.31 464 VAL A C 1
ATOM 3594 O O . VAL A 1 464 ? 30.061 -33.927 -17.045 1.00 83.31 464 VAL A O 1
ATOM 3597 N N . ASP A 1 465 ? 32.259 -33.584 -17.452 1.00 79.12 465 ASP A N 1
ATOM 3598 C CA . ASP A 1 465 ? 32.506 -34.722 -18.359 1.00 79.12 465 ASP A CA 1
ATOM 3599 C C . ASP A 1 465 ? 31.425 -34.864 -19.453 1.00 79.12 465 ASP A C 1
ATOM 3601 O O . ASP A 1 465 ? 30.909 -35.945 -19.755 1.00 79.12 465 ASP A O 1
ATOM 3605 N N . ALA A 1 466 ? 31.028 -33.726 -20.033 1.00 73.06 466 ALA A N 1
ATOM 3606 C CA . ALA A 1 466 ? 30.055 -33.674 -21.117 1.00 73.06 466 ALA A CA 1
ATOM 3607 C C . ALA A 1 466 ? 30.735 -33.866 -22.477 1.00 73.06 466 ALA A C 1
ATOM 3609 O O . ALA A 1 466 ? 31.712 -33.194 -22.808 1.00 73.06 466 ALA A O 1
ATOM 3610 N N . GLN A 1 467 ? 30.158 -34.729 -23.311 1.00 71.94 467 GLN A N 1
ATOM 3611 C CA . GLN A 1 467 ? 30.553 -34.891 -24.707 1.00 71.94 467 GLN A CA 1
ATOM 3612 C C . GLN A 1 467 ? 29.559 -34.160 -25.615 1.00 71.94 467 GLN A C 1
ATOM 3614 O O . GLN A 1 467 ? 28.358 -34.419 -25.561 1.00 71.94 467 GLN A O 1
ATOM 3619 N N . PHE A 1 468 ? 30.050 -33.277 -26.488 1.00 71.81 468 PHE A N 1
ATOM 3620 C CA . PHE A 1 468 ? 29.219 -32.700 -27.544 1.00 71.81 468 PHE A CA 1
ATOM 3621 C C . PHE A 1 468 ? 28.961 -33.751 -28.632 1.00 71.81 468 PHE A C 1
ATOM 3623 O O . PHE A 1 468 ? 29.890 -34.185 -29.310 1.00 71.81 468 PHE A O 1
ATOM 3630 N N . LEU A 1 469 ? 27.698 -34.152 -28.788 1.00 72.88 469 LEU A N 1
ATOM 3631 C CA . LEU A 1 469 ? 27.213 -35.055 -29.838 1.00 72.88 469 LEU A CA 1
ATOM 3632 C C . LEU A 1 469 ? 26.352 -34.268 -30.834 1.00 72.88 469 LEU A C 1
ATOM 3634 O O . LEU A 1 469 ? 25.155 -34.511 -30.973 1.00 72.88 469 LEU A O 1
ATOM 3638 N N . GLY A 1 470 ? 26.941 -33.245 -31.448 1.00 73.38 470 GLY A N 1
ATOM 3639 C CA . GLY A 1 470 ? 26.268 -32.421 -32.450 1.00 73.38 470 GLY A CA 1
ATOM 3640 C C . GLY A 1 470 ? 26.901 -32.570 -33.822 1.00 73.38 470 GLY A C 1
ATOM 3641 O O . GLY A 1 470 ? 27.606 -33.529 -34.087 1.00 73.38 470 GLY A O 1
ATOM 3642 N N . TYR A 1 471 ? 26.654 -31.601 -34.694 1.00 81.69 471 TYR A N 1
ATOM 3643 C CA . TYR A 1 471 ? 27.300 -31.531 -35.997 1.00 81.69 471 TYR A CA 1
ATOM 3644 C C . TYR A 1 471 ? 28.002 -30.187 -36.163 1.00 81.69 471 TYR A C 1
ATOM 3646 O O . TYR A 1 471 ? 27.611 -29.173 -35.583 1.00 81.69 471 TYR A O 1
ATOM 3654 N N . SER A 1 472 ? 29.034 -30.169 -36.992 1.00 85.44 472 SER A N 1
ATOM 3655 C CA . SER A 1 472 ? 29.690 -28.963 -37.469 1.00 85.44 472 SER A CA 1
ATOM 3656 C C . SER A 1 472 ? 29.228 -28.651 -38.891 1.00 85.44 472 SER A C 1
ATOM 3658 O O . SER A 1 472 ? 28.998 -29.541 -39.708 1.00 85.44 472 SER A O 1
ATOM 3660 N N . ARG A 1 473 ? 29.058 -27.365 -39.199 1.00 85.94 473 ARG A N 1
ATOM 3661 C CA . ARG A 1 473 ? 28.753 -26.884 -40.550 1.00 85.94 473 ARG A CA 1
ATOM 3662 C C . ARG A 1 473 ? 29.500 -25.580 -40.785 1.00 85.94 473 ARG A C 1
ATOM 3664 O O . ARG A 1 473 ? 29.542 -24.723 -39.905 1.00 85.94 473 ARG A O 1
ATOM 3671 N N . ASN A 1 474 ? 30.083 -25.417 -41.969 1.00 86.62 474 ASN A N 1
ATOM 3672 C CA . ASN A 1 474 ? 30.767 -24.179 -42.325 1.00 86.62 474 ASN A CA 1
ATOM 3673 C C . ASN A 1 474 ? 29.747 -23.042 -42.497 1.00 86.62 474 ASN A C 1
ATOM 3675 O O . ASN A 1 474 ? 29.004 -23.015 -43.473 1.00 86.62 474 ASN A O 1
ATOM 3679 N N . SER A 1 475 ? 29.736 -22.082 -41.571 1.00 82.31 475 SER A N 1
ATOM 3680 C CA . SER A 1 475 ? 28.791 -20.957 -41.582 1.00 82.31 475 SER A CA 1
ATOM 3681 C C . SER A 1 475 ? 28.982 -19.984 -42.752 1.00 82.31 475 SER A C 1
ATOM 3683 O O . SER A 1 475 ? 28.089 -19.185 -43.028 1.00 82.31 475 SER A O 1
ATOM 3685 N N . ARG A 1 476 ? 30.117 -20.047 -43.462 1.00 90.06 476 ARG A N 1
ATOM 3686 C CA . ARG A 1 476 ? 30.390 -19.227 -44.654 1.00 90.06 476 ARG A CA 1
ATOM 3687 C C . ARG A 1 476 ? 29.902 -19.861 -45.956 1.00 90.06 476 ARG A C 1
ATOM 3689 O O . ARG A 1 476 ? 29.890 -19.180 -46.976 1.00 90.06 476 ARG A O 1
ATOM 3696 N N . ASP A 1 477 ? 29.495 -21.128 -45.928 1.00 89.00 477 ASP A N 1
ATOM 3697 C CA . ASP A 1 477 ? 29.006 -21.855 -47.096 1.00 89.00 477 ASP A CA 1
ATOM 3698 C C . ASP A 1 477 ? 27.562 -22.323 -46.875 1.00 89.00 477 ASP A C 1
ATOM 3700 O O . ASP A 1 477 ? 27.274 -23.255 -46.119 1.00 89.00 477 ASP A O 1
ATOM 3704 N N . LYS A 1 478 ? 26.632 -21.675 -47.584 1.00 83.12 478 LYS A N 1
ATOM 3705 C CA . LYS A 1 478 ? 25.195 -21.959 -47.496 1.00 83.12 478 LYS A CA 1
ATOM 3706 C C . LYS A 1 478 ? 24.823 -23.362 -47.988 1.00 83.12 478 LYS A C 1
ATOM 3708 O O . LYS A 1 478 ? 23.723 -23.809 -47.676 1.00 83.12 478 LYS A O 1
ATOM 3713 N N . LEU A 1 479 ? 25.702 -24.062 -48.705 1.00 90.38 479 LEU A N 1
ATOM 3714 C CA . LEU A 1 479 ? 25.456 -25.405 -49.238 1.00 90.38 479 LEU A CA 1
ATOM 3715 C C . LEU A 1 479 ? 26.242 -26.503 -48.508 1.00 90.38 479 LEU A C 1
ATOM 3717 O O . LEU A 1 479 ? 26.058 -27.677 -48.817 1.00 90.38 479 LEU A O 1
ATOM 3721 N N . ALA A 1 480 ? 27.082 -26.155 -47.527 1.00 90.38 480 ALA A N 1
ATOM 3722 C CA . ALA A 1 480 ? 27.860 -27.146 -46.794 1.00 90.38 480 ALA A CA 1
ATOM 3723 C C . ALA A 1 480 ? 26.952 -28.141 -46.054 1.00 90.38 480 ALA A C 1
ATOM 3725 O O . ALA A 1 480 ? 26.071 -27.736 -45.287 1.00 90.38 480 ALA A O 1
ATOM 3726 N N . ASN A 1 481 ? 27.215 -29.435 -46.254 1.00 89.12 481 ASN A N 1
ATOM 3727 C CA . ASN A 1 481 ? 26.573 -30.510 -45.505 1.00 89.12 481 ASN A CA 1
ATOM 3728 C C . ASN A 1 481 ? 27.051 -30.514 -44.040 1.00 89.12 481 ASN A C 1
ATOM 3730 O O . ASN A 1 481 ? 28.214 -30.192 -43.779 1.00 89.12 481 ASN A O 1
ATOM 3734 N N . PRO A 1 482 ? 26.181 -30.880 -43.083 1.00 85.94 482 PRO A N 1
ATOM 3735 C CA . PRO A 1 482 ? 26.580 -31.079 -41.695 1.00 85.94 482 PRO A CA 1
ATOM 3736 C C . PRO A 1 482 ? 27.523 -32.287 -41.559 1.00 85.94 482 PRO A C 1
ATOM 3738 O O . PRO A 1 482 ? 27.283 -33.335 -42.159 1.00 85.94 482 PRO A O 1
ATOM 3741 N N . ALA A 1 483 ? 28.580 -32.142 -40.761 1.00 84.94 483 ALA A N 1
ATOM 3742 C CA . ALA A 1 483 ? 29.483 -33.218 -40.358 1.00 84.94 483 ALA A CA 1
ATOM 3743 C C . ALA A 1 483 ? 29.237 -33.548 -38.882 1.00 84.94 483 ALA A C 1
ATOM 3745 O O . ALA A 1 483 ? 29.432 -32.678 -38.035 1.00 84.94 483 ALA A O 1
ATOM 3746 N N . PHE A 1 484 ? 28.769 -34.764 -38.608 1.00 79.25 484 PHE A N 1
ATOM 3747 C CA . PHE A 1 484 ? 28.394 -35.249 -37.275 1.00 79.25 484 PHE A CA 1
ATOM 3748 C C . PHE A 1 484 ? 29.586 -35.836 -36.522 1.00 79.25 484 PHE A C 1
ATOM 3750 O O . PHE A 1 484 ? 30.421 -36.495 -37.187 1.00 79.25 484 PHE A O 1
#

Sequence (484 aa):
MPRLKQHYAWAVWAVTLFFQLSLASAQDASFGTFRPNPAWTAADGTLSLQDPSPESMLATRGVTADSLTSLEFQGPPGSKATLHVQGRYVFVLEGNGEWQSFSLRFRGPRFDEGFNKLENAFALEVRNGERIERNVIFEGASPGAHWDNEDHRGPAFLKVEQGPFKVRNAVHQAADFSQVTPPTESGGETNEESLIDTVALGRELFNSVGCEACHSVHQNDTSVTSGPNLFGLFQAEPRTREVVEGEGHRFQVKAGREYLHRSIRAPNDQLAVAESGQKPGEAYLPVMPPFTKEVLSDAQIDAIGDYLATLNEPATSGPAIRLATLAPTPPYDPMADALQWLVGDEVRMQRGPLPGTSGRSIHVGHPNGVNYTFDPRVLAIVKIWQGGFLDMSGELVNRGGRGLALGYESREIGFGDKEYLVAPLNRRGELIDFSFKEAKFGDVETMRAALNDTRDQLERIAEVDAQFLGYSRNSRDKLANPAF